Protein AF-A0A4U0XF59-F1 (afdb_monomer_lite)

Radius of gyration: 29.77 Å; chains: 1; bounding box: 74×61×82 Å

Structure (mmCIF, N/CA/C/O backbone):
data_AF-A0A4U0XF59-F1
#
_entry.id   AF-A0A4U0XF59-F1
#
loop_
_atom_site.group_PDB
_atom_site.id
_atom_site.type_symbol
_atom_site.label_atom_id
_atom_site.label_alt_id
_atom_site.label_comp_id
_atom_site.label_asym_id
_atom_site.label_entity_id
_atom_site.label_seq_id
_atom_site.pdbx_PDB_ins_code
_atom_site.Cartn_x
_atom_site.Cartn_y
_atom_site.Cartn_z
_atom_site.occupancy
_atom_site.B_iso_or_equiv
_atom_site.auth_seq_id
_atom_site.auth_comp_id
_atom_site.auth_asym_id
_atom_site.auth_atom_id
_atom_site.pdbx_PDB_model_num
ATOM 1 N N . MET A 1 1 ? -22.117 19.664 4.935 1.00 54.38 1 MET A N 1
ATOM 2 C CA . MET A 1 1 ? -23.039 18.660 5.507 1.00 54.38 1 MET A CA 1
ATOM 3 C C . MET A 1 1 ? -22.426 18.229 6.832 1.00 54.38 1 MET A C 1
ATOM 5 O O . MET A 1 1 ? -21.228 17.988 6.841 1.00 54.38 1 MET A O 1
ATOM 9 N N . GLN A 1 2 ? -23.158 18.265 7.946 1.00 77.62 2 GLN A N 1
ATOM 10 C CA . GLN A 1 2 ? -22.612 17.867 9.251 1.00 77.62 2 GLN A CA 1
ATOM 11 C C . GLN A 1 2 ? -22.686 16.341 9.366 1.00 77.62 2 GLN A C 1
ATOM 13 O O . GLN A 1 2 ? -23.757 15.777 9.136 1.00 77.62 2 GLN A O 1
ATOM 18 N N . ALA A 1 3 ? -21.565 15.683 9.668 1.00 85.00 3 ALA A N 1
ATOM 19 C CA . ALA A 1 3 ? -21.539 14.235 9.854 1.00 85.00 3 ALA A CA 1
ATOM 20 C C . ALA A 1 3 ? -22.386 13.843 11.074 1.00 85.00 3 ALA A C 1
ATOM 22 O O . ALA A 1 3 ? -22.312 14.493 12.120 1.00 85.00 3 ALA A O 1
ATOM 23 N N . LYS A 1 4 ? -23.196 12.792 10.923 1.00 94.25 4 LYS A N 1
ATOM 24 C CA . LYS A 1 4 ? -23.917 12.155 12.027 1.00 94.25 4 LYS A CA 1
ATOM 25 C C . LYS A 1 4 ? -23.092 10.976 12.524 1.00 94.25 4 LYS A C 1
ATOM 27 O O . LYS A 1 4 ? -22.515 10.260 11.710 1.00 94.25 4 LYS A O 1
ATOM 32 N N . VAL A 1 5 ? -23.016 10.794 13.836 1.00 95.69 5 VAL A N 1
ATOM 33 C CA . VAL A 1 5 ? -22.088 9.847 14.464 1.00 95.69 5 VAL A CA 1
ATOM 34 C C . VAL A 1 5 ? -22.852 8.912 15.391 1.00 95.69 5 VAL A C 1
ATOM 36 O O . VAL A 1 5 ? -23.641 9.351 16.222 1.00 95.69 5 VAL A O 1
ATOM 39 N N . PHE A 1 6 ? -22.606 7.612 15.272 1.00 97.31 6 PHE A N 1
ATOM 40 C CA . PHE A 1 6 ? -23.068 6.631 16.246 1.00 97.31 6 PHE A CA 1
ATOM 41 C C . PHE A 1 6 ? -21.862 6.124 17.037 1.00 97.31 6 PHE A C 1
ATOM 43 O O . PHE A 1 6 ? -20.912 5.617 16.446 1.00 97.31 6 PHE A O 1
ATOM 50 N N . ILE A 1 7 ? -21.878 6.292 18.357 1.00 97.12 7 ILE A N 1
ATOM 51 C CA . ILE A 1 7 ? -20.767 5.940 19.243 1.00 97.12 7 ILE A CA 1
ATOM 52 C C . ILE A 1 7 ? -21.098 4.611 19.925 1.00 97.12 7 ILE A C 1
ATOM 54 O O . ILE A 1 7 ? -22.008 4.530 20.749 1.00 97.12 7 ILE A O 1
ATOM 58 N N . ALA A 1 8 ? -20.360 3.566 19.576 1.00 96.56 8 ALA A N 1
ATOM 59 C CA . ALA A 1 8 ? -20.437 2.262 20.220 1.00 96.56 8 ALA A CA 1
ATOM 60 C C . ALA A 1 8 ? -19.245 2.114 21.169 1.00 96.56 8 ALA A C 1
ATOM 62 O O . ALA A 1 8 ? -18.104 2.097 20.713 1.00 96.56 8 ALA A O 1
ATOM 63 N N . ASP A 1 9 ? -19.504 2.034 22.473 1.00 96.00 9 ASP A N 1
ATOM 64 C CA . ASP A 1 9 ? -18.445 1.923 23.480 1.00 96.00 9 ASP A CA 1
ATOM 65 C C . ASP A 1 9 ? -18.892 1.033 24.639 1.00 96.00 9 ASP A C 1
ATOM 67 O O . ASP A 1 9 ? -20.073 0.978 24.985 1.00 96.00 9 ASP A O 1
ATOM 71 N N . ARG A 1 10 ? -17.953 0.348 25.287 1.00 95.00 10 ARG A N 1
ATOM 72 C CA . ARG A 1 10 ? -18.243 -0.426 26.495 1.00 95.00 10 ARG A CA 1
ATOM 73 C C . ARG A 1 10 ? -18.568 0.492 27.680 1.00 95.00 10 ARG A C 1
ATOM 75 O O . ARG A 1 10 ? -19.365 0.105 28.543 1.00 95.00 10 ARG A O 1
ATOM 82 N N . ASP A 1 11 ? -17.977 1.688 27.721 1.00 94.75 11 ASP A N 1
ATOM 83 C CA . ASP A 1 11 ? -18.323 2.765 28.649 1.00 94.75 11 ASP A CA 1
ATOM 84 C C . ASP A 1 11 ? -19.456 3.633 28.085 1.00 94.75 11 ASP A C 1
ATOM 86 O O . ASP A 1 11 ? -19.248 4.703 27.506 1.00 94.75 11 ASP A O 1
ATOM 90 N N . LEU A 1 12 ? -20.691 3.185 28.320 1.00 95.81 12 LEU A N 1
ATOM 91 C CA . LEU A 1 12 ? -21.885 3.918 27.901 1.00 95.81 12 LEU A CA 1
ATOM 92 C C . LEU A 1 12 ? -21.911 5.356 28.434 1.00 95.81 12 LEU A C 1
ATOM 94 O O . LEU A 1 12 ? -22.309 6.265 27.713 1.00 95.81 12 LEU A O 1
ATOM 98 N N . LYS A 1 13 ? -21.474 5.583 29.678 1.00 96.50 13 LYS A N 1
ATOM 99 C CA . LYS A 1 13 ? -21.539 6.918 30.290 1.00 96.50 13 LYS A CA 1
ATOM 100 C C . LYS A 1 13 ? -20.585 7.883 29.595 1.00 96.50 13 LYS A C 1
ATOM 102 O O . LYS A 1 13 ? -20.963 9.025 29.339 1.00 96.50 13 LYS A O 1
ATOM 107 N N . GLY A 1 14 ? -19.369 7.427 29.292 1.00 94.81 14 GLY A N 1
ATOM 108 C CA . GLY A 1 14 ? -18.399 8.190 28.512 1.00 94.81 14 GLY A CA 1
ATOM 109 C C . GLY A 1 14 ? -18.923 8.517 27.112 1.00 94.81 14 GLY A C 1
ATOM 110 O O . GLY A 1 14 ? -18.896 9.679 26.698 1.00 94.81 14 GLY A O 1
ATOM 111 N N . ALA A 1 15 ? -19.482 7.521 26.420 1.00 95.25 15 ALA A N 1
ATOM 112 C CA . ALA A 1 15 ? -20.050 7.693 25.084 1.00 95.25 15 ALA A CA 1
ATOM 113 C C . ALA A 1 15 ? -21.243 8.664 25.059 1.00 95.25 15 ALA A C 1
ATOM 115 O O . ALA A 1 15 ? -21.307 9.546 24.202 1.00 95.25 15 ALA A O 1
ATOM 116 N N . GLU A 1 16 ? -22.167 8.558 26.017 1.00 96.44 16 GLU A N 1
ATOM 117 C CA . GLU A 1 16 ? -23.305 9.474 26.150 1.00 96.44 16 GLU A CA 1
ATOM 118 C C . GLU A 1 16 ? -22.855 10.902 26.471 1.00 96.44 16 GLU A C 1
ATOM 120 O O . GLU A 1 16 ? -23.374 11.855 25.887 1.00 96.44 16 GLU A O 1
ATOM 125 N N . ALA A 1 17 ? -21.868 11.071 27.356 1.00 96.12 17 ALA A N 1
ATOM 126 C CA . ALA A 1 17 ? -21.316 12.386 27.671 1.00 96.12 17 ALA A CA 1
ATOM 127 C C . ALA A 1 17 ? -20.707 13.056 26.428 1.00 96.12 17 ALA A C 1
ATOM 129 O O . ALA A 1 17 ? -20.951 14.241 26.181 1.00 96.12 17 ALA A O 1
ATOM 130 N N . PHE A 1 18 ? -19.979 12.295 25.605 1.00 94.69 18 PHE A N 1
ATOM 131 C CA . PHE A 1 18 ? -19.428 12.800 24.349 1.00 94.69 18 PHE A CA 1
ATOM 132 C C . PHE A 1 18 ? -20.521 13.085 23.305 1.00 94.69 18 PHE A C 1
ATOM 134 O O . PHE A 1 18 ? -20.491 14.120 22.638 1.00 94.69 18 PHE A O 1
ATOM 141 N N . ALA A 1 19 ? -21.553 12.239 23.215 1.00 95.69 19 ALA A N 1
ATOM 142 C CA . ALA A 1 19 ? -22.708 12.492 22.355 1.00 95.69 19 ALA A CA 1
ATOM 143 C C . ALA A 1 19 ? -23.438 13.792 22.741 1.00 95.69 19 ALA A C 1
ATOM 145 O O . ALA A 1 19 ? -23.811 14.573 21.865 1.00 95.69 19 ALA A O 1
ATOM 146 N N . VAL A 1 20 ? -23.614 14.066 24.040 1.00 96.31 20 VAL A N 1
ATOM 147 C CA . VAL A 1 20 ? -24.186 15.332 24.536 1.00 96.31 20 VAL A CA 1
ATOM 148 C C . VAL A 1 20 ? -23.350 16.527 24.084 1.00 96.31 20 VAL A C 1
ATOM 150 O O . VAL A 1 20 ? -23.909 17.543 23.669 1.00 96.31 20 VAL A O 1
ATOM 153 N N . GLU A 1 21 ? -22.023 16.410 24.119 1.00 94.94 21 GLU A N 1
ATOM 154 C CA . GLU A 1 21 ? -21.137 17.460 23.630 1.00 94.94 21 GLU A CA 1
ATOM 155 C C . GLU A 1 21 ? -21.306 17.722 22.127 1.00 94.94 21 GLU A C 1
ATOM 157 O O . GLU A 1 21 ? -21.458 18.881 21.728 1.00 94.94 21 GLU A O 1
ATOM 162 N N . LEU A 1 22 ? -21.346 16.673 21.305 1.00 94.12 22 LEU A N 1
ATOM 163 C CA . LEU A 1 22 ? -21.567 16.799 19.861 1.00 94.12 22 LEU A CA 1
ATOM 164 C C . LEU A 1 22 ? -22.955 17.374 19.534 1.00 94.12 22 LEU A C 1
ATOM 166 O O . LEU A 1 22 ? -23.117 18.103 18.555 1.00 94.12 22 LEU A O 1
ATOM 170 N N . ASN A 1 23 ? -23.944 17.105 20.389 1.00 95.75 23 ASN A N 1
ATOM 171 C CA . ASN A 1 23 ? -25.332 17.511 20.195 1.00 95.75 23 ASN A CA 1
ATOM 172 C C . ASN A 1 23 ? -25.648 18.966 20.585 1.00 95.75 23 ASN A C 1
ATOM 174 O O . ASN A 1 23 ? -26.794 19.398 20.428 1.00 95.75 23 ASN A O 1
ATOM 178 N N . LYS A 1 24 ? -24.664 19.752 21.054 1.00 93.81 24 LYS A N 1
ATOM 179 C CA . LYS A 1 24 ? -24.859 21.154 21.492 1.00 93.81 24 LYS A CA 1
ATOM 180 C C . LYS A 1 24 ? -25.567 22.035 20.452 1.00 93.81 24 LYS A C 1
ATOM 182 O O . LYS A 1 24 ? -26.327 22.919 20.831 1.00 93.81 24 LYS A O 1
ATOM 187 N N . ASN A 1 25 ? -25.336 21.784 19.161 1.00 90.38 25 ASN A N 1
ATOM 188 C CA . ASN A 1 25 ? -25.871 22.584 18.050 1.00 90.38 25 ASN A CA 1
ATOM 189 C C . ASN A 1 25 ? -26.864 21.812 17.161 1.00 90.38 25 ASN A C 1
ATOM 191 O O . ASN A 1 25 ? -27.086 22.187 16.012 1.00 90.38 25 ASN A O 1
ATOM 195 N N . GLY A 1 26 ? -27.455 20.735 17.680 1.00 89.56 26 GLY A N 1
ATOM 196 C CA . GLY A 1 26 ? -28.385 19.877 16.947 1.00 89.56 26 GLY A CA 1
ATOM 197 C C . GLY A 1 26 ? -28.082 18.402 17.176 1.00 89.56 26 GLY A C 1
ATOM 198 O O . GLY A 1 26 ? -26.935 18.026 17.388 1.00 89.56 26 GLY A O 1
ATOM 199 N N . ARG A 1 27 ? -29.116 17.556 17.141 1.00 90.00 27 ARG A N 1
ATOM 200 C CA . ARG A 1 27 ? -28.968 16.123 17.411 1.00 90.00 27 ARG A CA 1
ATOM 201 C C . ARG A 1 27 ? -28.302 15.417 16.226 1.00 90.00 27 ARG A C 1
ATOM 203 O O . ARG A 1 27 ? -28.954 15.134 15.223 1.00 90.00 27 ARG A O 1
ATOM 210 N N . VAL A 1 28 ? -27.006 15.156 16.354 1.00 94.56 28 VAL A N 1
ATOM 211 C CA . VAL A 1 28 ? -26.151 14.503 15.353 1.00 94.56 28 VAL A CA 1
ATOM 212 C C . VAL A 1 28 ? -25.465 13.243 15.873 1.00 94.56 28 VAL A C 1
ATOM 214 O O . VAL A 1 28 ? -24.950 12.480 15.064 1.00 94.56 28 VAL A O 1
ATOM 217 N N . ALA A 1 29 ? -25.467 13.010 17.186 1.00 96.81 29 ALA A N 1
ATOM 218 C CA . ALA A 1 29 ? -24.794 11.888 17.817 1.00 96.81 29 ALA A CA 1
ATOM 219 C C . ALA A 1 29 ? -25.727 11.048 18.697 1.00 96.81 29 ALA A C 1
ATOM 221 O O . ALA A 1 29 ? -26.542 11.589 19.451 1.00 96.81 29 ALA A O 1
ATOM 222 N N . PHE A 1 30 ? -25.563 9.730 18.622 1.00 97.19 30 PHE A N 1
ATOM 223 C CA . PHE A 1 30 ? -26.199 8.737 19.490 1.00 97.19 30 PHE A CA 1
ATOM 224 C C . PHE A 1 30 ? -25.131 7.802 20.049 1.00 97.19 30 PHE A C 1
ATOM 226 O O . PHE A 1 30 ? -24.049 7.692 19.474 1.00 97.19 30 PHE A O 1
ATOM 233 N N . ALA A 1 31 ? -25.431 7.147 21.166 1.00 97.38 31 ALA A N 1
ATOM 234 C CA . ALA A 1 31 ? -24.517 6.221 21.813 1.00 97.38 31 ALA A CA 1
ATOM 235 C C . ALA A 1 31 ? -25.220 4.909 22.170 1.00 97.38 31 ALA A C 1
ATOM 237 O O . ALA A 1 31 ? -26.432 4.877 22.397 1.00 97.38 31 ALA A O 1
ATOM 238 N N . SER A 1 32 ? -24.470 3.814 22.220 1.00 97.44 32 SER A N 1
ATOM 239 C CA . SER A 1 32 ? -24.934 2.538 22.766 1.00 97.44 32 SER A CA 1
ATOM 240 C C . SER A 1 32 ? -23.795 1.790 23.432 1.00 97.44 32 SER A C 1
ATOM 242 O O . SER A 1 32 ? -22.637 1.913 23.031 1.00 97.44 32 SER A O 1
ATOM 244 N N . GLN A 1 33 ? -24.147 1.005 24.451 1.00 97.62 33 GLN A N 1
ATOM 245 C CA . GLN A 1 33 ? -23.186 0.142 25.111 1.00 97.62 33 GLN A CA 1
ATOM 246 C C . GLN A 1 33 ? -22.869 -1.037 24.199 1.00 97.62 33 GLN A C 1
ATOM 248 O O . GLN A 1 33 ? -23.789 -1.758 23.812 1.00 97.62 33 GLN A O 1
ATOM 253 N N . VAL A 1 34 ? -21.596 -1.232 23.869 1.00 97.44 34 VAL A N 1
ATOM 254 C CA . VAL A 1 34 ? -21.155 -2.344 23.023 1.00 97.44 34 VAL A CA 1
ATOM 255 C C . VAL A 1 34 ? -19.853 -2.925 23.549 1.00 97.44 34 VAL A C 1
ATOM 257 O O . VAL A 1 34 ? -18.839 -2.235 23.636 1.00 97.44 34 VAL A O 1
ATOM 260 N N . ASP A 1 35 ? -19.871 -4.218 23.861 1.00 95.94 35 ASP A N 1
ATOM 261 C CA . ASP A 1 35 ? -18.668 -5.046 23.871 1.00 95.94 35 ASP A CA 1
ATOM 262 C C . ASP A 1 35 ? -18.448 -5.617 22.461 1.00 95.94 35 ASP A C 1
ATOM 264 O O . ASP A 1 35 ? -19.286 -6.359 21.951 1.00 95.94 35 ASP A O 1
ATOM 268 N N . VAL A 1 36 ? -17.329 -5.278 21.815 1.00 93.75 36 VAL A N 1
ATOM 269 C CA . VAL A 1 36 ? -17.005 -5.761 20.458 1.00 93.75 36 VAL A CA 1
ATOM 270 C C . VAL A 1 36 ? -16.729 -7.265 20.398 1.00 93.75 36 VAL A C 1
ATOM 272 O O . VAL A 1 36 ? -16.647 -7.831 19.315 1.00 93.75 36 VAL A O 1
ATOM 275 N N . MET A 1 37 ? -16.627 -7.942 21.543 1.00 93.62 37 MET A N 1
ATOM 276 C CA . MET A 1 37 ? -16.575 -9.405 21.605 1.00 93.62 37 MET A CA 1
ATOM 277 C C . MET A 1 37 ? -17.976 -10.047 21.616 1.00 93.62 37 MET A C 1
ATOM 279 O O . MET A 1 37 ? -18.092 -11.266 21.499 1.00 93.62 37 MET A O 1
ATOM 283 N N . ASP A 1 38 ? -19.048 -9.259 21.756 1.00 95.31 38 ASP A N 1
ATOM 284 C CA . ASP A 1 38 ? -20.432 -9.734 21.819 1.00 95.31 38 ASP A CA 1
ATOM 285 C C . ASP A 1 38 ? -21.182 -9.411 20.517 1.00 95.31 38 ASP A C 1
ATOM 287 O O . ASP A 1 38 ? -21.432 -8.254 20.171 1.00 95.31 38 ASP A O 1
ATOM 291 N N . TRP A 1 39 ? -21.546 -10.460 19.780 1.00 93.00 39 TRP A N 1
ATOM 292 C CA . TRP A 1 39 ? -22.241 -10.347 18.499 1.00 93.00 39 TRP A CA 1
ATOM 293 C C . TRP A 1 39 ? -23.620 -9.685 18.612 1.00 93.00 39 TRP A C 1
ATOM 295 O O . TRP A 1 39 ? -23.988 -8.868 17.767 1.00 93.00 39 TRP A O 1
ATOM 305 N N . GLU A 1 40 ? -24.393 -10.018 19.645 1.00 97.12 40 GLU A N 1
ATOM 306 C CA . GLU A 1 40 ? -25.755 -9.500 19.792 1.00 97.12 40 GLU A CA 1
ATOM 307 C C . GLU A 1 40 ? -25.731 -8.011 20.142 1.00 97.12 40 GLU A C 1
ATOM 309 O O . GLU A 1 40 ? -26.548 -7.239 19.633 1.00 97.12 40 GLU A O 1
ATOM 314 N N . GLN A 1 41 ? -24.750 -7.580 20.941 1.00 97.00 41 GLN A N 1
ATOM 315 C CA . GLN A 1 41 ? -24.535 -6.161 21.225 1.00 97.00 41 GLN A CA 1
ATOM 316 C C . GLN A 1 41 ? -24.119 -5.384 19.970 1.00 97.00 41 GLN A C 1
ATOM 318 O O . GLN A 1 41 ? -24.687 -4.323 19.700 1.00 97.00 41 GLN A O 1
ATOM 323 N N . GLN A 1 42 ? -23.199 -5.922 19.161 1.00 95.38 42 GLN A N 1
ATOM 324 C CA . GLN A 1 42 ? -22.825 -5.316 17.878 1.00 95.38 42 GLN A CA 1
ATOM 325 C C . GLN A 1 42 ? -24.031 -5.195 16.942 1.00 95.38 42 GLN A C 1
ATOM 327 O O . GLN A 1 42 ? -24.332 -4.107 16.450 1.00 95.38 42 GLN A O 1
ATOM 332 N N . LEU A 1 43 ? -24.767 -6.290 16.736 1.00 96.25 43 LEU A N 1
ATOM 333 C CA . LEU A 1 43 ? -25.950 -6.315 15.880 1.00 96.25 43 LEU A CA 1
ATOM 334 C C . LEU A 1 43 ? -27.008 -5.311 16.349 1.00 96.25 43 LEU A C 1
ATOM 336 O O . LEU A 1 43 ? -27.595 -4.602 15.528 1.00 96.25 43 LEU A O 1
ATOM 340 N N . SER A 1 44 ? -27.254 -5.238 17.659 1.00 97.44 44 SER A N 1
ATOM 341 C CA . SER A 1 44 ? -28.192 -4.278 18.238 1.00 97.44 44 SER A CA 1
ATOM 342 C C . SER A 1 44 ? -27.757 -2.835 17.985 1.00 97.44 44 SER A C 1
ATOM 344 O O . SER A 1 44 ? -28.597 -2.001 17.653 1.00 97.44 44 SER A O 1
ATOM 346 N N . ALA A 1 45 ? -26.463 -2.529 18.102 1.00 97.00 45 ALA A N 1
ATOM 347 C CA . ALA A 1 45 ? -25.937 -1.194 17.840 1.00 97.00 45 ALA A CA 1
ATOM 348 C C . ALA A 1 45 ? -26.033 -0.808 16.358 1.00 97.00 45 ALA A C 1
ATOM 350 O O . ALA A 1 45 ? -26.486 0.292 16.049 1.00 97.00 45 ALA A O 1
ATOM 351 N N . PHE A 1 46 ? -25.697 -1.719 15.438 1.00 97.50 46 PHE A N 1
ATOM 352 C CA . PHE A 1 46 ? -25.871 -1.491 14.000 1.00 97.50 46 PHE A CA 1
ATOM 353 C C . PHE A 1 46 ? -27.339 -1.246 13.634 1.00 97.50 46 PHE A C 1
ATOM 355 O O . PHE A 1 46 ? -27.635 -0.311 12.892 1.00 97.50 46 PHE A O 1
ATOM 362 N N . LYS A 1 47 ? -28.270 -2.035 14.188 1.00 97.81 47 LYS A N 1
ATOM 363 C CA . LYS A 1 47 ? -29.715 -1.820 13.998 1.00 97.81 47 LYS A CA 1
ATOM 364 C C . LYS A 1 47 ? -30.153 -0.458 14.520 1.00 97.81 47 LYS A C 1
ATOM 366 O O . LYS A 1 47 ? -30.788 0.283 13.785 1.00 97.81 47 LYS A O 1
ATOM 371 N N . HIS A 1 48 ? -29.745 -0.098 15.734 1.00 97.00 48 HIS A N 1
ATOM 372 C CA . HIS A 1 48 ? -30.075 1.195 16.326 1.00 97.00 48 HIS A CA 1
ATOM 373 C C . HIS A 1 48 ? -29.524 2.367 15.493 1.00 97.00 48 HIS A C 1
ATOM 375 O O . HIS A 1 48 ? -30.239 3.332 15.240 1.00 97.00 48 HIS A O 1
ATOM 381 N N . ALA A 1 49 ? -28.290 2.271 14.991 1.00 97.06 49 ALA A N 1
ATOM 382 C CA . ALA A 1 49 ? -27.716 3.283 14.108 1.00 97.06 49 ALA A CA 1
ATOM 383 C C . ALA A 1 49 ? -28.514 3.438 12.801 1.00 97.06 49 ALA A C 1
ATOM 385 O O . ALA A 1 49 ? -28.760 4.560 12.356 1.00 97.06 49 ALA A O 1
ATOM 386 N N . VAL A 1 50 ? -28.951 2.327 12.200 1.00 97.44 50 VAL A N 1
ATOM 387 C CA . VAL A 1 50 ? -29.806 2.341 11.004 1.00 97.44 50 VAL A CA 1
ATOM 388 C C . VAL A 1 50 ? -31.203 2.881 11.317 1.00 97.44 50 VAL A C 1
ATOM 390 O O . VAL A 1 50 ? -31.730 3.644 10.515 1.00 97.44 50 VAL A O 1
ATOM 393 N N . ASP A 1 51 ? -31.787 2.561 12.469 1.00 97.19 51 ASP A N 1
ATOM 394 C CA . ASP A 1 51 ? -33.101 3.077 12.867 1.00 97.19 51 ASP A CA 1
ATOM 395 C C . ASP A 1 51 ? -33.076 4.607 13.053 1.00 97.19 51 ASP A C 1
ATOM 397 O O . ASP A 1 51 ? -34.007 5.300 12.642 1.00 97.19 51 ASP A O 1
ATOM 401 N N . GLU A 1 52 ? -31.989 5.153 13.607 1.00 95.31 52 GLU A N 1
ATOM 402 C CA . GLU A 1 52 ? -31.837 6.597 13.840 1.00 95.31 52 GLU A CA 1
ATOM 403 C C . GLU A 1 52 ? -31.419 7.378 12.582 1.00 95.31 52 GLU A C 1
ATOM 405 O O . GLU A 1 52 ? -31.829 8.527 12.378 1.00 95.31 52 GLU A O 1
ATOM 410 N N . PHE A 1 53 ? -30.582 6.788 11.720 1.00 95.19 53 PHE A N 1
ATOM 411 C CA . PHE A 1 53 ? -29.965 7.502 10.594 1.00 95.19 53 PHE A CA 1
ATOM 412 C C . PHE A 1 53 ? -30.396 7.025 9.203 1.00 95.19 53 PHE A C 1
ATOM 414 O O . PHE A 1 53 ? -30.147 7.725 8.219 1.00 95.19 53 PHE A O 1
ATOM 421 N N . GLY A 1 54 ? -31.057 5.875 9.100 1.00 95.94 54 GLY A N 1
ATOM 422 C CA . GLY A 1 54 ? -31.544 5.252 7.865 1.00 95.94 54 GLY A CA 1
ATOM 423 C C . GLY A 1 54 ? -30.488 4.480 7.068 1.00 95.94 54 GLY A C 1
ATOM 424 O O . GLY A 1 54 ? -30.839 3.600 6.285 1.00 95.94 54 GLY A O 1
ATOM 425 N N . ARG A 1 55 ? -29.201 4.796 7.242 1.00 94.88 55 ARG A N 1
ATOM 426 C CA . ARG A 1 55 ? -28.061 4.120 6.603 1.00 94.88 55 ARG A CA 1
ATOM 427 C C . ARG A 1 55 ? -26.777 4.362 7.390 1.00 94.88 55 ARG A C 1
ATOM 429 O O . ARG A 1 55 ? -26.720 5.262 8.225 1.00 94.88 55 ARG A O 1
ATOM 436 N N . ILE A 1 56 ? -25.746 3.591 7.066 1.00 95.94 56 ILE A N 1
ATOM 437 C CA . ILE A 1 56 ? -24.388 3.764 7.580 1.00 95.94 56 ILE A CA 1
ATOM 438 C C . ILE A 1 56 ? -23.464 3.927 6.377 1.00 95.94 56 ILE A C 1
ATOM 440 O O . ILE A 1 56 ? -23.463 3.081 5.488 1.00 95.94 56 ILE A O 1
ATOM 444 N N . ASP A 1 57 ? -22.717 5.029 6.348 1.00 94.25 57 ASP A N 1
ATOM 445 C CA . ASP A 1 57 ? -21.781 5.346 5.262 1.00 94.25 57 ASP A CA 1
ATOM 446 C C . ASP A 1 57 ? -20.338 4.966 5.604 1.00 94.25 57 ASP A C 1
ATOM 448 O O . ASP A 1 57 ? -19.576 4.581 4.724 1.00 94.25 57 ASP A O 1
ATOM 452 N N . TYR A 1 58 ? -19.972 5.052 6.885 1.00 94.25 58 TYR A N 1
ATOM 453 C CA . TYR A 1 58 ? -18.624 4.775 7.371 1.00 94.25 58 TYR A CA 1
ATOM 454 C C . TYR A 1 58 ? -18.693 3.960 8.657 1.00 94.25 58 TYR A C 1
ATOM 456 O O . TYR A 1 58 ? -19.506 4.247 9.539 1.00 94.25 58 TYR A O 1
ATOM 464 N N . VAL A 1 59 ? -17.806 2.975 8.776 1.00 93.81 59 VAL A N 1
ATOM 465 C CA . VAL A 1 59 ? -17.599 2.191 9.995 1.00 93.81 59 VAL A CA 1
ATOM 466 C C . VAL A 1 59 ? -16.139 2.337 10.398 1.00 93.81 59 VAL A C 1
ATOM 468 O O . VAL A 1 59 ? -15.246 2.069 9.600 1.00 93.81 59 VAL A O 1
ATOM 471 N N . TYR A 1 60 ? -15.905 2.754 11.641 1.00 92.44 60 TYR A N 1
ATOM 472 C CA . TYR A 1 60 ? -14.567 2.886 12.213 1.00 92.44 60 TYR A CA 1
ATOM 473 C C . TYR A 1 60 ? -14.415 1.905 13.378 1.00 92.44 60 TYR A C 1
ATOM 475 O O . TYR A 1 60 ? -14.741 2.253 14.516 1.00 92.44 60 TYR A O 1
ATOM 483 N N . PRO A 1 61 ? -13.956 0.670 13.120 1.00 90.62 61 PRO A N 1
ATOM 484 C CA . PRO A 1 61 ? -13.794 -0.337 14.158 1.00 90.62 61 PRO A CA 1
ATOM 485 C C . PRO A 1 61 ? -12.499 -0.057 14.946 1.00 90.62 61 PRO A C 1
ATOM 487 O O . PRO A 1 61 ? -11.449 -0.630 14.686 1.00 90.62 61 PRO A O 1
ATOM 490 N N . ILE A 1 62 ? -12.569 0.914 15.864 1.00 88.94 62 ILE A N 1
ATOM 491 C CA . ILE A 1 62 ? -11.408 1.471 16.592 1.00 88.94 62 ILE A CA 1
ATOM 492 C C . ILE A 1 62 ? -11.146 0.751 17.923 1.00 88.94 62 ILE A C 1
ATOM 494 O O . ILE A 1 62 ? -10.047 0.847 18.467 1.00 88.94 62 ILE A O 1
ATOM 498 N N . ALA A 1 63 ? -12.156 0.081 18.483 1.00 89.38 63 ALA A N 1
ATOM 499 C CA . ALA A 1 63 ? -12.060 -0.525 19.806 1.00 89.38 63 ALA A CA 1
ATOM 500 C C . ALA A 1 63 ? -10.885 -1.510 19.893 1.00 89.38 63 ALA A C 1
ATOM 502 O O . ALA A 1 63 ? -10.655 -2.302 18.985 1.00 89.38 63 ALA A O 1
ATOM 503 N N . GLY A 1 64 ? -10.172 -1.473 21.014 1.00 87.44 64 GLY A N 1
ATOM 504 C CA . GLY A 1 64 ? -9.097 -2.411 21.291 1.00 87.44 64 GLY A CA 1
ATOM 505 C C . GLY A 1 64 ? -8.608 -2.312 22.730 1.00 87.44 64 GLY A C 1
ATOM 506 O O . GLY A 1 64 ? -8.929 -1.357 23.448 1.00 87.44 64 GLY A O 1
ATOM 507 N N . ILE A 1 65 ? -7.850 -3.311 23.170 1.00 86.44 65 ILE A N 1
ATOM 508 C CA . ILE A 1 65 ? -7.294 -3.391 24.520 1.00 86.44 65 ILE A CA 1
ATOM 509 C C . ILE A 1 65 ? -5.784 -3.635 24.490 1.00 86.44 65 ILE A C 1
ATOM 511 O O . ILE A 1 65 ? -5.244 -4.290 23.612 1.00 86.44 65 ILE A O 1
ATOM 515 N N . GLY A 1 66 ? -5.076 -3.116 25.493 1.00 82.69 66 GLY A N 1
ATOM 516 C CA . GLY A 1 66 ? -3.632 -3.323 25.604 1.00 82.69 66 GLY A CA 1
ATOM 517 C C . GLY A 1 66 ? -3.241 -4.786 25.842 1.00 82.69 66 GLY A C 1
ATOM 518 O O . GLY A 1 66 ? -4.038 -5.589 26.336 1.00 82.69 66 GLY A O 1
ATOM 519 N N . GLU A 1 67 ? -1.977 -5.096 25.546 1.00 81.12 67 GLU A N 1
ATOM 520 C CA . GLU A 1 67 ? -1.406 -6.436 25.687 1.00 81.12 67 GLU A CA 1
ATOM 521 C C . GLU A 1 67 ? -1.626 -7.024 27.092 1.00 81.12 67 GLU A C 1
ATOM 523 O O . GLU A 1 67 ? -1.447 -6.369 28.125 1.00 81.12 67 GLU A O 1
ATOM 528 N N . ARG A 1 68 ? -1.995 -8.307 27.119 1.00 83.19 68 ARG A N 1
ATOM 529 C CA . ARG A 1 68 ? -2.148 -9.125 28.324 1.00 83.19 68 ARG A CA 1
ATOM 530 C C . ARG A 1 68 ? -1.324 -10.393 28.181 1.00 83.19 68 ARG A C 1
ATOM 532 O O . ARG A 1 68 ? -1.117 -10.891 27.078 1.00 83.19 68 ARG A O 1
ATOM 539 N N . ALA A 1 69 ? -0.879 -10.946 29.307 1.00 82.12 69 ALA A N 1
ATOM 540 C CA . ALA A 1 69 ? -0.170 -12.218 29.316 1.00 82.12 69 ALA A CA 1
ATOM 541 C C . ALA A 1 69 ? -1.103 -13.353 28.851 1.00 82.12 69 ALA A C 1
ATOM 543 O O . ALA A 1 69 ? -1.889 -13.879 29.635 1.00 82.12 69 ALA A O 1
ATOM 544 N N . TRP A 1 70 ? -1.000 -13.729 27.575 1.00 83.88 70 TRP A N 1
ATOM 545 C CA . TRP A 1 70 ? -1.881 -14.721 26.949 1.00 83.88 70 TRP A CA 1
ATOM 546 C C . TRP A 1 70 ? -1.598 -16.167 27.391 1.00 83.88 70 TRP A C 1
ATOM 548 O O . TRP A 1 70 ? -2.515 -16.981 27.493 1.00 83.88 70 TRP A O 1
ATOM 558 N N . LEU A 1 71 ? -0.335 -16.487 27.700 1.00 82.62 71 LEU A N 1
ATOM 559 C CA . LEU A 1 71 ? 0.114 -17.794 28.179 1.00 82.62 71 LEU A CA 1
ATOM 560 C C . LEU A 1 71 ? 0.633 -17.677 29.618 1.00 82.62 71 LEU A C 1
ATOM 562 O O . LEU A 1 71 ? 1.647 -17.011 29.853 1.00 82.62 71 LEU A O 1
ATOM 566 N N . PRO A 1 72 ? -0.008 -18.345 30.592 1.00 76.50 72 PRO A N 1
ATOM 567 C CA . PRO A 1 72 ? 0.486 -18.386 31.961 1.00 76.50 72 PRO A CA 1
ATOM 568 C C . PRO A 1 72 ? 1.860 -19.066 32.030 1.00 76.50 72 PRO A C 1
ATOM 570 O O . PRO A 1 72 ? 1.983 -20.270 31.808 1.00 76.50 72 PRO A O 1
ATOM 573 N N . ASN A 1 73 ? 2.904 -18.316 32.384 1.00 78.75 73 ASN A N 1
ATOM 574 C CA . ASN A 1 73 ? 4.246 -18.869 32.573 1.00 78.75 73 ASN A CA 1
ATOM 575 C C . ASN A 1 73 ? 4.424 -19.383 34.012 1.00 78.75 73 ASN A C 1
ATOM 577 O O . ASN A 1 73 ? 5.049 -18.733 34.852 1.00 78.75 73 ASN A O 1
ATOM 581 N N . ASN A 1 74 ? 3.826 -20.539 34.312 1.00 82.94 74 ASN A N 1
ATOM 582 C CA . ASN A 1 74 ? 3.972 -21.203 35.606 1.00 82.94 74 ASN A CA 1
ATOM 583 C C . ASN A 1 74 ? 4.617 -22.592 35.444 1.00 82.94 74 ASN A C 1
ATOM 585 O O . ASN A 1 74 ? 3.903 -23.573 35.235 1.00 82.94 74 ASN A O 1
ATOM 589 N N . PRO A 1 75 ? 5.945 -22.724 35.626 1.00 81.12 75 PRO A N 1
ATOM 590 C CA . PRO A 1 75 ? 6.645 -24.004 35.483 1.00 81.12 75 PRO A CA 1
ATOM 591 C C . PRO A 1 75 ? 6.280 -25.036 36.565 1.00 81.12 75 PRO A C 1
ATOM 593 O O . PRO A 1 75 ? 6.688 -26.189 36.479 1.00 81.12 75 PRO A O 1
ATOM 596 N N . LYS A 1 76 ? 5.525 -24.639 37.601 1.00 88.00 76 LYS A N 1
ATOM 597 C CA . LYS A 1 76 ? 4.996 -25.532 38.644 1.00 88.00 76 LYS A CA 1
ATOM 598 C C . LYS A 1 76 ? 3.536 -25.923 38.404 1.00 88.00 76 LYS A C 1
ATOM 600 O O . LYS A 1 76 ? 2.951 -26.595 39.258 1.00 88.00 76 LYS A O 1
ATOM 605 N N . ALA A 1 77 ? 2.926 -25.468 37.306 1.00 84.88 77 ALA A N 1
ATOM 606 C CA . ALA A 1 77 ? 1.564 -25.841 36.961 1.00 84.88 77 ALA A CA 1
ATOM 607 C C . ALA A 1 77 ? 1.476 -27.363 36.804 1.00 84.88 77 ALA A C 1
ATOM 609 O O . ALA A 1 77 ? 2.294 -27.983 36.129 1.00 84.88 77 ALA A O 1
ATOM 610 N N . LYS A 1 78 ? 0.491 -27.965 37.470 1.00 89.00 78 LYS A N 1
ATOM 611 C CA . LYS A 1 78 ? 0.238 -29.410 37.398 1.00 89.00 78 LYS A CA 1
ATOM 612 C C . LYS A 1 78 ? -0.771 -29.777 36.306 1.00 89.00 78 LYS A C 1
ATOM 614 O O . LYS A 1 78 ? -0.972 -30.957 36.053 1.00 89.00 78 LYS A O 1
ATOM 619 N N . GLU A 1 79 ? -1.390 -28.775 35.682 1.00 88.56 79 GLU A N 1
ATOM 620 C CA . GLU A 1 79 ? -2.445 -28.912 34.677 1.00 88.56 79 GLU A CA 1
ATOM 621 C C . GLU A 1 79 ? -2.290 -27.849 33.583 1.00 88.56 79 GLU A C 1
ATOM 623 O O . GLU A 1 79 ? -1.639 -26.819 33.789 1.00 88.56 79 GLU A O 1
ATOM 628 N N . PHE A 1 80 ? -2.909 -28.094 32.426 1.00 85.31 80 PHE A N 1
ATOM 629 C CA . PHE A 1 80 ? -2.994 -27.114 31.348 1.00 85.31 80 PHE A CA 1
ATOM 630 C C . PHE A 1 80 ? -3.974 -25.999 31.713 1.00 85.31 80 PHE A C 1
ATOM 632 O O . PHE A 1 80 ? -5.091 -26.257 32.156 1.00 85.31 80 PHE A O 1
ATOM 639 N N . VAL A 1 81 ? -3.564 -24.755 31.478 1.00 84.62 81 VAL A N 1
ATOM 640 C CA . VAL A 1 81 ? -4.407 -23.576 31.687 1.00 84.62 81 VAL A CA 1
ATOM 641 C C . VAL A 1 81 ? -4.835 -23.040 30.327 1.00 84.62 81 VAL A C 1
ATOM 643 O O . VAL A 1 81 ? -4.011 -22.924 29.418 1.00 84.62 81 VAL A O 1
ATOM 646 N N . LYS A 1 82 ? -6.126 -22.724 30.181 1.00 85.50 82 LYS A N 1
ATOM 647 C CA . LYS A 1 82 ? -6.648 -22.078 28.972 1.00 85.50 82 LYS A CA 1
ATOM 648 C C . LYS A 1 82 ? -5.931 -20.730 28.770 1.00 85.50 82 LYS A C 1
ATOM 650 O O . LYS A 1 82 ? -5.827 -19.980 29.743 1.00 85.50 82 LYS A O 1
ATOM 655 N N . PRO A 1 83 ? -5.457 -20.410 27.554 1.00 87.44 83 PRO A N 1
ATOM 656 C CA . PRO A 1 83 ? -4.863 -19.109 27.279 1.00 87.44 83 PRO A CA 1
ATOM 657 C C . PRO A 1 83 ? -5.890 -17.980 27.430 1.00 87.44 83 PRO A C 1
ATOM 659 O O . PRO A 1 83 ? -7.084 -18.173 27.176 1.00 87.44 83 PRO A O 1
ATOM 662 N N . ASP A 1 84 ? -5.412 -16.801 27.818 1.00 89.94 84 ASP A N 1
ATOM 663 C CA . ASP A 1 84 ? -6.195 -15.568 27.760 1.00 89.94 84 ASP A CA 1
ATOM 664 C C . ASP A 1 84 ? -6.164 -15.039 26.321 1.00 89.94 84 ASP A C 1
ATOM 666 O O . ASP A 1 84 ? -5.158 -14.496 25.865 1.00 89.94 84 ASP A O 1
ATOM 670 N N . LEU A 1 85 ? -7.266 -15.241 25.596 1.00 90.75 85 LEU A N 1
ATOM 671 C CA . LEU A 1 85 ? -7.425 -14.791 24.213 1.00 90.75 85 LEU A CA 1
ATOM 672 C C . LEU A 1 85 ? -8.099 -13.419 24.113 1.00 90.75 85 LEU A C 1
ATOM 674 O O . LEU A 1 85 ? -8.325 -12.962 23.001 1.00 90.75 85 LEU A O 1
ATOM 678 N N . THR A 1 86 ? -8.368 -12.731 25.231 1.00 90.44 86 THR A N 1
ATOM 679 C CA . THR A 1 86 ? -9.185 -11.503 25.235 1.00 90.44 86 THR A CA 1
ATOM 680 C C . THR A 1 86 ? -8.660 -10.441 24.262 1.00 90.44 86 THR A C 1
ATOM 682 O O . THR A 1 86 ? -9.451 -9.767 23.616 1.00 90.44 86 THR A O 1
ATOM 685 N N . VAL A 1 87 ? -7.335 -10.295 24.127 1.00 88.00 87 VAL A N 1
ATOM 686 C CA . VAL A 1 87 ? -6.725 -9.338 23.180 1.00 88.00 87 VAL A CA 1
ATOM 687 C C . VAL A 1 87 ? -7.013 -9.735 21.730 1.00 88.00 87 VAL A C 1
ATOM 689 O O . VAL A 1 87 ? -7.369 -8.889 20.925 1.00 88.00 87 VAL A O 1
ATOM 692 N N . LEU A 1 88 ? -6.923 -11.024 21.389 1.00 84.81 88 LEU A N 1
ATOM 693 C CA . LEU A 1 88 ? -7.253 -11.511 20.044 1.00 84.81 88 LEU A CA 1
ATOM 694 C C . LEU A 1 88 ? -8.763 -11.442 19.772 1.00 84.81 88 LEU A C 1
ATOM 696 O O . LEU A 1 88 ? -9.193 -11.138 18.661 1.00 84.81 88 LEU A O 1
ATOM 700 N N . ASP A 1 89 ? -9.586 -11.712 20.777 1.00 87.75 89 ASP A N 1
ATOM 701 C CA . ASP A 1 89 ? -11.035 -11.647 20.632 1.00 87.75 89 ASP A CA 1
ATOM 702 C C . ASP A 1 89 ? -11.492 -10.196 20.405 1.00 87.75 89 ASP A C 1
ATOM 704 O O . ASP A 1 89 ? -12.298 -9.951 19.510 1.00 87.75 89 ASP A O 1
ATOM 708 N N . ALA A 1 90 ? -10.930 -9.232 21.142 1.00 86.25 90 ALA A N 1
ATOM 709 C CA . ALA A 1 90 ? -11.253 -7.814 20.998 1.00 86.25 90 ALA A CA 1
ATOM 710 C C . ALA A 1 90 ? -10.625 -7.178 19.745 1.00 86.25 90 ALA A C 1
ATOM 712 O O . ALA A 1 90 ? -11.356 -6.635 18.921 1.00 86.25 90 ALA A O 1
ATOM 713 N N . ASP A 1 91 ? -9.301 -7.275 19.581 1.00 85.31 91 ASP A N 1
ATOM 714 C CA . ASP A 1 91 ? -8.537 -6.484 18.602 1.00 85.31 91 ASP A CA 1
ATOM 715 C C . ASP A 1 91 ? -8.453 -7.155 17.225 1.00 85.31 91 ASP A C 1
ATOM 717 O O . ASP A 1 91 ? -8.203 -6.495 16.222 1.00 85.31 91 ASP A O 1
ATOM 721 N N . LEU A 1 92 ? -8.638 -8.475 17.144 1.00 80.19 92 LEU A N 1
ATOM 722 C CA . LEU A 1 92 ? -8.581 -9.213 15.882 1.00 80.19 92 LEU A CA 1
ATOM 723 C C . LEU A 1 92 ? -9.982 -9.615 15.422 1.00 80.19 92 LEU A C 1
ATOM 725 O O . LEU A 1 92 ? -10.405 -9.231 14.333 1.00 80.19 92 LEU A O 1
ATOM 729 N N . THR A 1 93 ? -10.706 -10.378 16.237 1.00 80.56 93 THR A N 1
ATOM 730 C CA . THR A 1 93 ? -12.004 -10.934 15.827 1.00 80.56 93 THR A CA 1
ATOM 731 C C . THR A 1 93 ? -13.112 -9.883 15.878 1.00 80.56 93 THR A C 1
ATOM 733 O O . THR A 1 93 ? -13.893 -9.784 14.935 1.00 80.56 93 THR A O 1
ATOM 736 N N . GLY A 1 94 ? -13.163 -9.079 16.944 1.00 71.31 94 GLY A N 1
ATOM 737 C CA . GLY A 1 94 ? -14.217 -8.087 17.166 1.00 71.31 94 GLY A CA 1
ATOM 738 C C . GLY A 1 94 ? -14.182 -6.896 16.207 1.00 71.31 94 GLY A C 1
ATOM 739 O O . GLY A 1 94 ? -15.230 -6.351 15.874 1.00 71.31 94 GLY A O 1
ATOM 740 N N . VAL A 1 95 ? -12.995 -6.503 15.735 1.00 78.06 95 VAL A N 1
ATOM 741 C CA . VAL A 1 95 ? -12.809 -5.305 14.888 1.00 78.06 95 VAL A CA 1
ATOM 742 C C . VAL A 1 95 ? -12.197 -5.582 13.513 1.00 78.06 95 VAL A C 1
ATOM 744 O O . VAL A 1 95 ? -12.057 -4.659 12.714 1.00 78.06 95 VAL A O 1
ATOM 747 N N . LEU A 1 96 ? -11.861 -6.842 13.205 1.00 67.50 96 LEU A N 1
ATOM 748 C CA . LEU A 1 96 ? -11.264 -7.271 11.929 1.00 67.50 96 LEU A CA 1
ATOM 749 C C . LEU A 1 96 ? -9.931 -6.565 11.591 1.00 67.50 96 LEU A C 1
ATOM 751 O O . LEU A 1 96 ? -9.569 -6.428 10.419 1.00 67.50 96 LEU A O 1
ATOM 755 N N . ALA A 1 97 ? -9.173 -6.120 12.600 1.00 61.66 97 ALA A N 1
ATOM 756 C CA . ALA A 1 97 ? -8.053 -5.187 12.432 1.00 61.66 97 ALA A CA 1
ATOM 757 C C . ALA A 1 97 ? -6.720 -5.842 12.011 1.00 61.66 97 ALA A C 1
ATOM 759 O O . ALA A 1 97 ? -5.669 -5.593 12.601 1.00 61.66 97 ALA A O 1
ATOM 760 N N . VAL A 1 98 ? -6.724 -6.664 10.954 1.00 68.81 98 VAL A N 1
ATOM 761 C CA . VAL A 1 98 ? -5.480 -7.214 10.379 1.00 68.81 98 VAL A CA 1
ATOM 762 C C . VAL A 1 98 ? -5.162 -6.556 9.053 1.00 68.81 98 VAL A C 1
ATOM 764 O O . VAL A 1 98 ? -5.939 -6.639 8.105 1.00 68.81 98 VAL A O 1
ATOM 767 N N . ASN A 1 99 ? -3.944 -6.030 8.926 1.00 73.75 99 ASN A N 1
ATOM 768 C CA . ASN A 1 99 ? -3.431 -5.486 7.664 1.00 73.75 99 ASN A CA 1
ATOM 769 C C . ASN A 1 99 ? -3.558 -6.482 6.496 1.00 73.75 99 ASN A C 1
ATOM 771 O O . ASN A 1 99 ? -3.838 -6.091 5.369 1.00 73.75 99 ASN A O 1
ATOM 775 N N . GLY A 1 100 ? -3.377 -7.780 6.753 1.00 65.12 100 GLY A N 1
ATOM 776 C CA . GLY A 1 100 ? -3.604 -8.844 5.771 1.00 65.12 100 GLY A CA 1
ATOM 777 C C . GLY A 1 100 ? -5.071 -9.003 5.350 1.00 65.12 100 GLY A C 1
ATOM 778 O O . GLY A 1 100 ? -5.335 -9.236 4.171 1.00 65.12 100 GLY A O 1
ATOM 779 N N . PHE A 1 101 ? -6.025 -8.829 6.270 1.00 73.69 101 PHE A N 1
ATOM 780 C CA . PHE A 1 101 ? -7.455 -8.828 5.942 1.00 73.69 101 PHE A CA 1
ATOM 781 C C . PHE A 1 101 ? -7.802 -7.613 5.075 1.00 73.69 101 PHE A C 1
ATOM 783 O O . PHE A 1 101 ? -8.396 -7.771 4.013 1.00 73.69 101 PHE A O 1
ATOM 790 N N . VAL A 1 102 ? -7.312 -6.426 5.447 1.00 82.31 102 VAL A N 1
ATOM 791 C CA . VAL A 1 102 ? -7.489 -5.203 4.652 1.00 82.31 102 VAL A CA 1
ATOM 792 C C . VAL A 1 102 ? -6.898 -5.340 3.250 1.00 82.31 102 VAL A C 1
ATOM 794 O O . VAL A 1 102 ? -7.601 -5.128 2.269 1.00 82.31 102 VAL A O 1
ATOM 797 N N . ARG A 1 103 ? -5.643 -5.782 3.125 1.00 76.56 103 ARG A N 1
ATOM 798 C CA . ARG A 1 103 ? -4.968 -5.940 1.824 1.00 76.56 103 ARG A CA 1
ATOM 799 C C . ARG A 1 103 ? -5.622 -6.976 0.909 1.00 76.56 103 ARG A C 1
ATOM 801 O O . ARG A 1 103 ? -5.495 -6.866 -0.309 1.00 76.56 103 ARG A O 1
ATOM 808 N N . SER A 1 104 ? -6.271 -7.993 1.478 1.00 69.38 104 SER A N 1
ATOM 809 C CA . SER A 1 104 ? -6.948 -9.043 0.709 1.00 69.38 104 SER A CA 1
ATOM 810 C C . SER A 1 104 ? -8.377 -8.644 0.349 1.00 69.38 104 SER A C 1
ATOM 812 O O . SER A 1 104 ? -8.681 -8.473 -0.828 1.00 69.38 104 SER A O 1
ATOM 814 N N . TYR A 1 105 ? -9.242 -8.441 1.342 1.00 77.94 105 TYR A N 1
ATOM 815 C CA . TYR A 1 105 ? -10.652 -8.125 1.114 1.00 77.94 105 TYR A CA 1
ATOM 816 C C . TYR A 1 105 ? -10.861 -6.705 0.583 1.00 77.94 105 TYR A C 1
ATOM 818 O O . TYR A 1 105 ? -11.758 -6.484 -0.223 1.00 77.94 105 TYR A O 1
ATOM 826 N N . GLY A 1 106 ? -10.015 -5.742 0.957 1.00 85.56 106 GLY A N 1
ATOM 827 C CA . GLY A 1 106 ? -10.141 -4.357 0.501 1.00 85.56 106 GLY A CA 1
ATOM 828 C C . GLY A 1 106 ? -9.951 -4.196 -1.007 1.00 85.56 106 GLY A C 1
ATOM 829 O O . GLY A 1 106 ? -10.491 -3.262 -1.582 1.00 85.56 106 GLY A O 1
ATOM 830 N N . LYS A 1 107 ? -9.272 -5.126 -1.687 1.00 82.00 107 LYS A N 1
ATOM 831 C CA . LYS A 1 107 ? -9.183 -5.125 -3.159 1.00 82.00 107 LYS A CA 1
ATOM 832 C C . LYS A 1 107 ? -10.414 -5.720 -3.844 1.00 82.00 107 LYS A C 1
ATOM 834 O O . LYS A 1 107 ? -10.625 -5.464 -5.022 1.00 82.00 107 LYS A O 1
ATOM 839 N N . TYR A 1 108 ? -11.198 -6.513 -3.117 1.00 79.31 108 TYR A N 1
ATOM 840 C CA . TYR A 1 108 ? -12.391 -7.193 -3.617 1.00 79.31 108 TYR A CA 1
ATOM 841 C C . TYR A 1 108 ? -13.669 -6.368 -3.390 1.00 79.31 108 TYR A C 1
ATOM 843 O O . TYR A 1 108 ? -14.483 -6.216 -4.293 1.00 79.31 108 TYR A O 1
ATOM 851 N N . LEU A 1 109 ? -13.813 -5.764 -2.206 1.00 88.56 109 LEU A N 1
ATOM 852 C CA . LEU A 1 109 ? -14.998 -4.992 -1.805 1.00 88.56 109 LEU A CA 1
ATOM 853 C C . LEU A 1 109 ? -15.410 -3.824 -2.730 1.00 88.56 109 LEU A C 1
ATOM 855 O O . LEU A 1 109 ? -16.606 -3.519 -2.761 1.00 88.56 109 LEU A O 1
ATOM 859 N N . PRO A 1 110 ? -14.514 -3.188 -3.518 1.00 90.88 110 PRO A N 1
ATOM 860 C CA . PRO A 1 110 ? -14.929 -2.174 -4.481 1.00 90.88 110 PRO A CA 1
ATOM 861 C C . PRO A 1 110 ? -15.935 -2.681 -5.524 1.00 90.88 110 PRO A C 1
ATOM 863 O O . PRO A 1 110 ? -16.745 -1.888 -6.002 1.00 90.88 110 PRO A O 1
ATOM 866 N N . GLU A 1 111 ? -15.962 -3.986 -5.832 1.00 89.19 111 GLU A N 1
ATOM 867 C CA . GLU A 1 111 ? -16.990 -4.597 -6.696 1.00 89.19 111 GLU A CA 1
ATOM 868 C C . GLU A 1 111 ? -18.409 -4.461 -6.111 1.00 89.19 111 GLU A C 1
ATOM 870 O O . GLU A 1 111 ? -19.393 -4.414 -6.850 1.00 89.19 111 GLU A O 1
ATOM 875 N N . GLU A 1 112 ? -18.513 -4.337 -4.787 1.00 93.38 112 GLU A N 1
ATOM 876 C CA . GLU A 1 112 ? -19.757 -4.137 -4.038 1.00 93.38 112 GLU A CA 1
ATOM 877 C C . GLU A 1 112 ? -19.981 -2.660 -3.653 1.00 93.38 112 GLU A C 1
ATOM 879 O O . GLU A 1 112 ? -20.943 -2.328 -2.959 1.00 93.38 112 GLU A O 1
ATOM 884 N N . GLY A 1 113 ? -19.112 -1.752 -4.116 1.00 92.38 113 GLY A N 1
ATOM 885 C CA . GLY A 1 113 ? -19.183 -0.321 -3.813 1.00 92.38 113 GLY A CA 1
ATOM 886 C C . GLY A 1 113 ? -18.718 0.047 -2.400 1.00 92.38 113 GLY A C 1
ATOM 887 O O . GLY A 1 113 ? -19.122 1.089 -1.886 1.00 92.38 113 GLY A O 1
ATOM 888 N N . ILE A 1 114 ? -17.892 -0.796 -1.770 1.00 93.69 114 ILE A N 1
ATOM 889 C CA . ILE A 1 114 ? -17.342 -0.578 -0.427 1.00 93.69 114 ILE A CA 1
ATOM 890 C C . ILE A 1 114 ? -15.819 -0.450 -0.518 1.00 93.69 114 ILE A C 1
ATOM 892 O O . ILE A 1 114 ? -15.155 -1.282 -1.133 1.00 93.69 114 ILE A O 1
ATOM 896 N N . THR A 1 115 ? -15.247 0.561 0.136 1.00 94.75 115 THR A N 1
ATOM 897 C CA . THR A 1 115 ? -13.796 0.662 0.341 1.00 94.75 115 THR A CA 1
ATOM 898 C C . THR A 1 115 ? -13.425 0.242 1.761 1.00 94.75 115 THR A C 1
ATOM 900 O O . THR A 1 115 ? -14.186 0.438 2.710 1.00 94.75 115 THR A O 1
ATOM 903 N N . MET A 1 116 ? -12.250 -0.369 1.919 1.00 92.81 116 MET A N 1
ATOM 904 C CA . MET A 1 116 ? -11.743 -0.807 3.219 1.00 92.81 116 MET A CA 1
ATOM 905 C C . MET A 1 116 ? -10.235 -0.590 3.306 1.00 92.81 116 MET A C 1
ATOM 907 O O . MET A 1 116 ? -9.480 -1.138 2.509 1.00 92.81 116 MET A O 1
ATOM 911 N N . ASN A 1 117 ? -9.805 0.163 4.316 1.00 92.81 117 ASN A N 1
ATOM 912 C CA . ASN A 1 117 ? -8.412 0.535 4.565 1.00 92.81 117 ASN A CA 1
ATOM 913 C C . ASN A 1 117 ? -8.093 0.415 6.062 1.00 92.81 117 ASN A C 1
ATOM 915 O O . ASN A 1 117 ? -9.004 0.353 6.888 1.00 92.81 117 ASN A O 1
ATOM 919 N N . ALA A 1 118 ? -6.809 0.432 6.418 1.00 91.31 118 ALA A N 1
ATOM 920 C CA . ALA A 1 118 ? -6.365 0.528 7.808 1.00 91.31 118 ALA A CA 1
ATOM 921 C C . ALA A 1 118 ? -5.559 1.803 8.036 1.00 91.31 118 ALA A C 1
ATOM 923 O O . ALA A 1 118 ? -4.861 2.273 7.141 1.00 91.31 118 ALA A O 1
ATOM 924 N N . VAL A 1 119 ? -5.585 2.309 9.267 1.00 91.06 119 VAL A N 1
ATOM 925 C CA . VAL A 1 119 ? -4.682 3.365 9.727 1.00 91.06 119 VAL A CA 1
ATOM 926 C C . VAL A 1 119 ? -3.828 2.794 10.851 1.00 91.06 119 VAL A C 1
ATOM 928 O O . VAL A 1 119 ? -4.354 2.271 11.830 1.00 91.06 119 VAL A O 1
ATOM 931 N N . SER A 1 120 ? -2.509 2.873 10.705 1.00 90.06 120 SER A N 1
ATOM 932 C CA . SER A 1 120 ? -1.521 2.339 11.645 1.00 90.06 120 SER A CA 1
ATOM 933 C C . SER A 1 120 ? -0.698 3.484 12.239 1.00 90.06 120 SER A C 1
ATOM 935 O O . SER A 1 120 ? 0.393 3.787 11.747 1.00 90.06 120 SER A O 1
ATOM 937 N N . PRO A 1 121 ? -1.220 4.182 13.259 1.00 90.00 121 PRO A N 1
ATOM 938 C CA . PRO A 1 121 ? -0.457 5.199 13.959 1.00 90.00 121 PRO A CA 1
ATOM 939 C C . PRO A 1 121 ? 0.558 4.573 14.923 1.00 90.00 121 PRO A C 1
ATOM 941 O O . PRO A 1 121 ? 0.378 3.453 15.399 1.00 90.00 121 PRO A O 1
ATOM 944 N N . ASN A 1 122 ? 1.602 5.328 15.267 1.00 88.19 122 ASN A N 1
ATOM 945 C CA . ASN A 1 122 ? 2.366 5.058 16.488 1.00 88.19 122 ASN A CA 1
ATOM 946 C C . ASN A 1 122 ? 1.573 5.566 17.716 1.00 88.19 122 ASN A C 1
ATOM 948 O O . ASN A 1 122 ? 0.377 5.844 17.624 1.00 88.19 122 ASN A O 1
ATOM 952 N N . VAL A 1 123 ? 2.207 5.734 18.877 1.00 87.94 123 VAL A N 1
ATOM 953 C CA . VAL A 1 123 ? 1.515 6.157 20.098 1.00 87.94 123 VAL A CA 1
ATOM 954 C C . VAL A 1 123 ? 0.852 7.520 19.902 1.00 87.94 123 VAL A C 1
ATOM 956 O O . VAL A 1 123 ? 1.515 8.514 19.623 1.00 87.94 123 VAL A O 1
ATOM 959 N N . ILE A 1 124 ? -0.466 7.574 20.076 1.00 88.88 124 ILE A N 1
ATOM 960 C CA . ILE A 1 124 ? -1.238 8.818 20.093 1.00 88.88 124 ILE A CA 1
ATOM 961 C C . ILE A 1 124 ? -1.516 9.180 21.548 1.00 88.88 124 ILE A C 1
ATOM 963 O O . ILE A 1 124 ? -1.873 8.324 22.363 1.00 88.88 124 ILE A O 1
ATOM 967 N N . ARG A 1 125 ? -1.372 10.463 21.881 1.00 88.12 125 ARG A N 1
ATOM 968 C CA . ARG A 1 125 ? -1.763 10.976 23.193 1.00 88.12 125 ARG A CA 1
ATOM 969 C C . ARG A 1 125 ? -3.289 10.921 23.322 1.00 88.12 125 ARG A C 1
ATOM 971 O O . ARG A 1 125 ? -3.993 11.681 22.662 1.00 88.12 125 ARG A O 1
ATOM 978 N N . THR A 1 126 ? -3.787 10.019 24.163 1.00 83.69 126 THR A N 1
ATOM 979 C CA . THR A 1 126 ? -5.215 9.817 24.454 1.00 83.69 126 THR A CA 1
ATOM 980 C C . THR A 1 126 ? -5.447 9.790 25.968 1.00 83.69 126 THR A C 1
ATOM 982 O O . THR A 1 126 ? -4.513 9.950 26.749 1.00 83.69 126 THR A O 1
ATOM 985 N N . ASN A 1 127 ? -6.687 9.567 26.407 1.00 80.00 127 ASN A N 1
ATOM 986 C CA . ASN A 1 127 ? -7.017 9.449 27.833 1.00 80.00 127 ASN A CA 1
ATOM 987 C C . ASN A 1 127 ? -6.752 8.042 28.415 1.00 80.00 127 ASN A C 1
ATOM 989 O O . ASN A 1 127 ? -7.158 7.764 29.540 1.00 80.00 127 ASN A O 1
ATOM 993 N N . ILE A 1 128 ? -6.100 7.147 27.661 1.00 78.06 128 ILE A N 1
ATOM 994 C CA . ILE A 1 128 ? -5.874 5.745 28.059 1.00 78.06 128 ILE A CA 1
ATOM 995 C C . ILE A 1 128 ? -4.673 5.604 29.009 1.00 78.06 128 ILE A C 1
ATOM 997 O O . ILE A 1 128 ? -4.636 4.686 29.826 1.00 78.06 128 ILE A O 1
ATOM 1001 N N . SER A 1 129 ? -3.692 6.508 28.927 1.00 85.12 129 SER A N 1
ATOM 1002 C CA . SER A 1 129 ? -2.488 6.482 29.766 1.00 85.12 129 SER A CA 1
ATOM 1003 C C . SER A 1 129 ? -2.252 7.816 30.486 1.00 85.12 129 SER A C 1
ATOM 1005 O O . SER A 1 129 ? -3.026 8.765 30.377 1.00 85.12 129 SER A O 1
ATOM 1007 N N . THR A 1 130 ? -1.185 7.882 31.279 1.00 87.69 130 THR A N 1
ATOM 1008 C CA . THR A 1 130 ? -0.846 9.054 32.098 1.00 87.69 130 THR A CA 1
ATOM 1009 C C . THR A 1 130 ? -0.101 10.125 31.302 1.00 87.69 130 THR A C 1
ATOM 1011 O O . THR A 1 130 ? 0.631 9.814 30.363 1.00 87.69 130 THR A O 1
ATOM 1014 N N . GLY A 1 131 ? -0.216 11.390 31.727 1.00 89.44 131 GLY A N 1
ATOM 1015 C CA . GLY A 1 131 ? 0.556 12.497 31.146 1.00 89.44 131 GLY A CA 1
ATOM 1016 C C . GLY A 1 131 ? 2.060 12.213 31.132 1.00 89.44 131 GLY A C 1
ATOM 1017 O O . GLY A 1 131 ? 2.669 12.269 30.073 1.00 89.44 131 GLY A O 1
ATOM 1018 N N . ALA A 1 132 ? 2.613 11.759 32.262 1.00 91.06 132 ALA A N 1
ATOM 1019 C CA . ALA A 1 132 ? 4.033 11.422 32.389 1.00 91.06 132 ALA A CA 1
ATOM 1020 C C . ALA A 1 132 ? 4.505 10.341 31.396 1.00 91.06 132 ALA A C 1
ATOM 1022 O O . ALA A 1 132 ? 5.607 10.438 30.860 1.00 91.06 132 ALA A O 1
ATOM 1023 N N . PHE A 1 133 ? 3.675 9.327 31.118 1.00 90.25 133 PHE A N 1
ATOM 1024 C CA . PHE A 1 133 ? 3.985 8.318 30.101 1.00 90.25 133 PHE A CA 1
ATOM 1025 C C . PHE A 1 133 ? 4.111 8.959 28.718 1.00 90.25 133 PHE A C 1
ATOM 1027 O O . PHE A 1 133 ? 5.118 8.766 28.039 1.00 90.25 133 PHE A O 1
ATOM 1034 N N . TYR A 1 134 ? 3.126 9.761 28.317 1.00 91.62 134 TYR A N 1
ATOM 1035 C CA . TYR A 1 134 ? 3.162 10.420 27.016 1.00 91.62 134 TYR A CA 1
ATOM 1036 C C . TYR A 1 134 ? 4.283 11.452 26.909 1.00 91.62 134 TYR A C 1
ATOM 1038 O O . TYR A 1 134 ? 4.909 11.533 25.860 1.00 91.62 134 TYR A O 1
ATOM 1046 N N . ASP A 1 135 ? 4.577 12.193 27.977 1.00 91.88 135 ASP A N 1
ATOM 1047 C CA . ASP A 1 135 ? 5.666 13.174 27.997 1.00 91.88 135 ASP A CA 1
ATOM 1048 C C . ASP A 1 135 ? 7.019 12.486 27.752 1.00 91.88 135 ASP A C 1
ATOM 1050 O O . ASP A 1 135 ? 7.798 12.941 26.920 1.00 91.88 135 ASP A O 1
ATOM 1054 N N . SER A 1 136 ? 7.245 11.311 28.356 1.00 93.12 136 SER A N 1
ATOM 1055 C CA . SER A 1 136 ? 8.463 10.517 28.126 1.00 93.12 136 SER A CA 1
ATOM 1056 C C . SER A 1 136 ? 8.625 10.022 26.681 1.00 93.12 136 SER A C 1
ATOM 1058 O O . SER A 1 136 ? 9.745 9.860 26.191 1.00 93.12 136 SER A O 1
ATOM 1060 N N . LEU A 1 137 ? 7.511 9.769 25.987 1.00 90.44 137 LEU A N 1
ATOM 1061 C CA . LEU A 1 137 ? 7.507 9.374 24.579 1.00 90.44 137 LEU A CA 1
ATOM 1062 C C . LEU A 1 137 ? 7.678 10.583 23.663 1.00 90.44 137 LEU A C 1
ATOM 1064 O O . LEU A 1 137 ? 8.323 10.476 22.622 1.00 90.44 137 LEU A O 1
ATOM 1068 N N . ASP A 1 138 ? 7.123 11.727 24.051 1.00 89.12 138 ASP A N 1
ATOM 1069 C CA . ASP A 1 138 ? 7.242 12.982 23.314 1.00 89.12 138 ASP A CA 1
ATOM 1070 C C . ASP A 1 138 ? 8.692 13.482 23.304 1.00 89.12 138 ASP A C 1
ATOM 1072 O O . ASP A 1 138 ? 9.224 13.835 22.253 1.00 89.12 138 ASP A O 1
ATOM 1076 N N . GLU A 1 139 ? 9.387 13.384 24.443 1.00 90.50 139 GLU A N 1
ATOM 1077 C CA . GLU A 1 139 ? 10.825 13.670 24.553 1.00 90.50 139 GLU A CA 1
ATOM 1078 C C . GLU A 1 139 ? 11.670 12.808 23.601 1.00 90.50 139 GLU A C 1
ATOM 1080 O O . GLU A 1 139 ? 12.649 13.278 23.019 1.00 90.50 139 GLU A O 1
ATOM 1085 N N . GLN A 1 140 ? 11.262 11.555 23.387 1.00 89.31 140 GLN A N 1
ATOM 1086 C CA . GLN A 1 140 ? 11.893 10.640 22.430 1.00 89.31 140 GLN A CA 1
ATOM 1087 C C . GLN A 1 140 ? 11.403 10.856 20.990 1.00 89.31 140 GLN A C 1
ATOM 1089 O O . GLN A 1 140 ? 11.923 10.251 20.052 1.00 89.31 140 GLN A O 1
ATOM 1094 N N . GLY A 1 141 ? 10.419 11.734 20.788 1.00 87.00 141 GLY A N 1
ATOM 1095 C CA . GLY A 1 141 ? 9.815 11.997 19.494 1.00 87.00 141 GLY A CA 1
ATOM 1096 C C . GLY A 1 141 ? 9.045 10.806 18.938 1.00 87.00 141 GLY A C 1
ATOM 1097 O O . GLY A 1 141 ? 9.137 10.568 17.736 1.00 87.00 141 GLY A O 1
ATOM 1098 N N . LEU A 1 142 ? 8.354 10.057 19.805 1.00 88.44 142 LEU A N 1
ATOM 1099 C CA . LEU A 1 142 ? 7.615 8.826 19.497 1.00 88.44 142 LEU A CA 1
ATOM 1100 C C . LEU A 1 142 ? 6.088 9.019 19.421 1.00 88.44 142 LEU A C 1
ATOM 1102 O O . LEU A 1 142 ? 5.376 8.071 19.089 1.00 88.44 142 LEU A O 1
ATOM 1106 N N . LEU A 1 143 ? 5.576 10.227 19.684 1.00 90.50 143 LEU A N 1
ATOM 1107 C CA . LEU A 1 143 ? 4.143 10.513 19.604 1.00 90.50 143 LEU A CA 1
ATOM 1108 C C . LEU A 1 143 ? 3.690 10.880 18.196 1.00 90.50 143 LEU A C 1
ATOM 1110 O O . LEU A 1 143 ? 4.219 11.799 17.592 1.00 90.50 143 LEU A O 1
ATOM 1114 N N . THR A 1 144 ? 2.638 10.233 17.712 1.00 90.19 144 THR A N 1
ATOM 1115 C CA . THR A 1 144 ? 1.981 10.595 16.452 1.00 90.19 144 THR A CA 1
ATOM 1116 C C . THR A 1 144 ? 1.150 11.873 16.624 1.00 90.19 144 THR A C 1
ATOM 1118 O O . THR A 1 144 ? 0.269 11.906 17.491 1.00 90.19 144 THR A O 1
ATOM 1121 N N . PRO A 1 145 ? 1.355 12.917 15.796 1.00 88.00 145 PRO A N 1
ATOM 1122 C CA . PRO A 1 145 ? 0.515 14.110 15.819 1.00 88.00 145 PRO A CA 1
ATOM 1123 C C . PRO A 1 145 ? -0.916 13.807 15.353 1.00 88.00 145 PRO A C 1
ATOM 1125 O O . PRO A 1 145 ? -1.115 13.184 14.310 1.00 88.00 145 PRO A O 1
ATOM 1128 N N . MET A 1 146 ? -1.919 14.325 16.072 1.00 88.75 146 MET A N 1
ATOM 1129 C CA . MET A 1 146 ? -3.337 14.126 15.728 1.00 88.75 146 MET A CA 1
ATOM 1130 C C . MET A 1 146 ? -3.687 14.636 14.319 1.00 88.75 146 MET A C 1
ATOM 1132 O O . MET A 1 146 ? -4.491 14.026 13.625 1.00 88.75 146 MET A O 1
ATOM 1136 N N . ASP A 1 147 ? -3.042 15.714 13.863 1.00 87.75 147 ASP A N 1
ATOM 1137 C CA . ASP A 1 147 ? -3.204 16.250 12.502 1.00 87.75 147 ASP A CA 1
ATOM 1138 C C . ASP A 1 147 ? -2.863 15.212 11.418 1.00 87.75 147 ASP A C 1
ATOM 1140 O O . ASP A 1 147 ? -3.598 15.066 10.444 1.00 87.75 147 ASP A O 1
ATOM 1144 N N . GLY A 1 148 ? -1.791 14.433 11.606 1.00 84.50 148 GLY A N 1
ATOM 1145 C CA . GLY A 1 148 ? -1.409 13.379 10.664 1.00 84.50 148 GLY A CA 1
ATOM 1146 C C . GLY A 1 148 ? -2.450 12.261 10.590 1.00 84.50 148 GLY A C 1
ATOM 1147 O O . GLY A 1 148 ? -2.732 11.756 9.504 1.00 84.50 148 GLY A O 1
ATOM 1148 N N . LEU A 1 149 ? -3.053 11.921 11.733 1.00 89.56 149 LEU A N 1
ATOM 1149 C CA . LEU A 1 149 ? -4.116 10.923 11.828 1.00 89.56 149 LEU A CA 1
ATOM 1150 C C . LEU A 1 149 ? -5.408 11.406 11.158 1.00 89.56 149 LEU A C 1
ATOM 1152 O O . LEU A 1 149 ? -5.994 10.680 10.360 1.00 89.56 149 LEU A O 1
ATOM 1156 N N . ILE A 1 150 ? -5.833 12.637 11.454 1.00 90.75 150 ILE A N 1
ATOM 1157 C CA . ILE A 1 150 ? -7.046 13.234 10.879 1.00 90.75 150 ILE A CA 1
ATOM 1158 C C . ILE A 1 150 ? -6.924 13.302 9.358 1.00 90.75 150 ILE A C 1
ATOM 1160 O O . ILE A 1 150 ? -7.820 12.836 8.659 1.00 90.75 150 ILE A O 1
ATOM 1164 N N . LYS A 1 151 ? -5.786 13.776 8.840 1.00 89.69 151 LYS A N 1
ATOM 1165 C CA . LYS A 1 151 ? -5.535 13.832 7.395 1.00 89.69 151 LYS A CA 1
ATOM 1166 C C . LYS A 1 151 ? -5.615 12.459 6.724 1.00 89.69 151 LYS A C 1
ATOM 1168 O O . LYS A 1 151 ? -6.061 12.379 5.580 1.00 89.69 151 LYS A O 1
ATOM 1173 N N . ALA A 1 152 ? -5.194 11.390 7.410 1.00 90.88 152 ALA A N 1
ATOM 1174 C CA . ALA A 1 152 ? -5.312 10.029 6.887 1.00 90.88 152 ALA A CA 1
ATOM 1175 C C . ALA A 1 152 ? -6.787 9.665 6.697 1.00 90.88 152 ALA A C 1
ATOM 1177 O O . ALA A 1 152 ? -7.191 9.289 5.600 1.00 90.88 152 ALA A O 1
ATOM 1178 N N . PHE A 1 153 ? -7.609 9.868 7.729 1.00 91.75 153 PHE A N 1
ATOM 1179 C CA . PHE A 1 153 ? -9.045 9.612 7.645 1.00 91.75 153 PHE A CA 1
ATOM 1180 C C . PHE A 1 153 ? -9.745 10.482 6.602 1.00 91.75 153 PHE A C 1
ATOM 1182 O O . PHE A 1 153 ? -10.505 9.953 5.796 1.00 91.75 153 PHE A O 1
ATOM 1189 N N . GLU A 1 154 ? -9.455 11.784 6.561 1.00 91.19 154 GLU A N 1
ATOM 1190 C CA . GLU A 1 154 ? -10.054 12.711 5.593 1.00 91.19 154 GLU A CA 1
ATOM 1191 C C . GLU A 1 154 ? -9.778 12.310 4.141 1.00 91.19 154 GLU A C 1
ATOM 1193 O O . GLU A 1 154 ? -10.662 12.441 3.297 1.00 91.19 154 GLU A O 1
ATOM 1198 N N . SER A 1 155 ? -8.594 11.763 3.848 1.00 90.00 155 SER A N 1
ATOM 1199 C CA . SER A 1 155 ? -8.240 11.302 2.497 1.00 90.00 155 SER A CA 1
ATOM 1200 C C . SER A 1 155 ? -9.062 10.104 2.000 1.00 90.00 155 SER A C 1
ATOM 1202 O O . SER A 1 155 ? -9.133 9.852 0.797 1.00 90.00 155 SER A O 1
ATOM 1204 N N . MET A 1 156 ? -9.705 9.379 2.918 1.00 90.81 156 MET A N 1
ATOM 1205 C CA . MET A 1 156 ? -10.538 8.210 2.623 1.00 90.81 156 MET A CA 1
ATOM 1206 C C . MET A 1 156 ? -12.037 8.543 2.589 1.00 90.81 156 MET A C 1
ATOM 1208 O O . MET A 1 156 ? -12.850 7.680 2.272 1.00 90.81 156 MET A O 1
ATOM 1212 N N . LEU A 1 157 ? -12.428 9.774 2.930 1.00 89.69 157 LEU A N 1
ATOM 1213 C CA . LEU A 1 157 ? -13.830 10.184 2.962 1.00 89.69 157 LEU A CA 1
ATOM 1214 C C . LEU A 1 157 ? -14.361 10.557 1.571 1.00 89.69 157 LEU A C 1
ATOM 1216 O O . LEU A 1 157 ? -13.641 11.031 0.693 1.00 89.69 157 LEU A O 1
ATOM 1220 N N . GLY A 1 158 ? -15.677 10.444 1.405 1.00 88.12 158 GLY A N 1
ATOM 1221 C CA . GLY A 1 158 ? -16.390 10.952 0.239 1.00 88.12 158 GLY A CA 1
ATOM 1222 C C . GLY A 1 158 ? -16.215 10.066 -0.988 1.00 88.12 158 GLY A C 1
ATOM 1223 O O . GLY A 1 158 ? -16.608 8.907 -0.975 1.00 88.12 158 GLY A O 1
ATOM 1224 N N . SER A 1 159 ? -15.689 10.637 -2.072 1.00 86.38 159 SER A N 1
ATOM 1225 C CA . SER A 1 159 ? -15.541 9.964 -3.370 1.00 86.38 159 SER A CA 1
ATOM 1226 C C . SER A 1 159 ? -14.189 9.265 -3.549 1.00 86.38 159 SER A C 1
ATOM 1228 O O . SER A 1 159 ? -13.788 9.032 -4.686 1.00 86.38 159 SER A O 1
ATOM 1230 N N . SER A 1 160 ? -13.457 9.016 -2.460 1.00 88.56 160 SER A N 1
ATOM 1231 C CA . SER A 1 160 ? -12.173 8.312 -2.502 1.00 88.56 160 SER A CA 1
ATOM 1232 C C . SER A 1 160 ? -12.385 6.860 -2.932 1.00 88.56 160 SER A C 1
ATOM 1234 O O . SER A 1 160 ? -13.233 6.163 -2.376 1.00 88.56 160 SER A O 1
ATOM 1236 N N . ASP A 1 161 ? -11.619 6.410 -3.921 1.00 89.75 161 ASP A N 1
ATOM 1237 C CA . ASP A 1 161 ? -11.602 5.036 -4.430 1.00 89.75 161 ASP A CA 1
ATOM 1238 C C . ASP A 1 161 ? -10.467 4.196 -3.822 1.00 89.75 161 ASP A C 1
ATOM 1240 O O . ASP A 1 161 ? -10.327 3.012 -4.132 1.00 89.75 161 ASP A O 1
ATOM 1244 N N . VAL A 1 162 ? -9.677 4.787 -2.919 1.00 88.38 162 VAL A N 1
ATOM 1245 C CA . VAL A 1 162 ? -8.583 4.103 -2.228 1.00 88.38 162 VAL A CA 1
ATOM 1246 C C . VAL A 1 162 ? -9.143 2.960 -1.387 1.00 88.38 162 VAL A C 1
ATOM 1248 O O . VAL A 1 162 ? -9.983 3.174 -0.511 1.00 88.38 162 VAL A O 1
ATOM 1251 N N . SER A 1 163 ? -8.661 1.743 -1.633 1.00 92.19 163 SER A N 1
ATOM 1252 C CA . SER A 1 163 ? -9.100 0.539 -0.932 1.00 92.19 163 SER A CA 1
ATOM 1253 C C . SER A 1 163 ? -7.997 -0.520 -0.898 1.00 92.19 163 SER A C 1
ATOM 1255 O O . SER A 1 163 ? -7.241 -0.675 -1.853 1.00 92.19 163 SER A O 1
ATOM 1257 N N . GLY A 1 164 ? -7.924 -1.284 0.192 1.00 88.50 164 GLY A N 1
ATOM 1258 C CA . GLY A 1 164 ? -6.892 -2.296 0.427 1.00 88.50 164 GLY A CA 1
ATOM 1259 C C . GLY A 1 164 ? -5.575 -1.742 0.972 1.00 88.50 164 GLY A C 1
ATOM 1260 O O . GLY A 1 164 ? -4.593 -2.484 1.055 1.00 88.50 164 GLY A O 1
ATOM 1261 N N . GLU A 1 165 ? -5.560 -0.472 1.374 1.00 89.25 165 GLU A N 1
ATOM 1262 C CA . GLU A 1 165 ? -4.350 0.255 1.735 1.00 89.25 165 GLU A CA 1
ATOM 1263 C C . GLU A 1 165 ? -4.164 0.410 3.248 1.00 89.25 165 GLU A C 1
ATOM 1265 O O . GLU A 1 165 ? -5.119 0.441 4.031 1.00 89.25 165 GLU A O 1
ATOM 1270 N N . ILE A 1 166 ? -2.896 0.514 3.663 1.00 87.69 166 ILE A N 1
ATOM 1271 C CA . ILE A 1 166 ? -2.497 0.728 5.060 1.00 87.69 166 ILE A CA 1
ATOM 1272 C C . ILE A 1 166 ? -1.836 2.100 5.181 1.00 87.69 166 ILE A C 1
ATOM 1274 O O . ILE A 1 166 ? -0.772 2.341 4.614 1.00 87.69 166 ILE A O 1
ATOM 1278 N N . PHE A 1 167 ? -2.455 2.995 5.939 1.00 90.31 167 PHE A N 1
ATOM 1279 C CA . PHE A 1 167 ? -1.995 4.356 6.180 1.00 90.31 167 PHE A CA 1
ATOM 1280 C C . PHE A 1 167 ? -1.149 4.386 7.452 1.00 90.31 167 PHE A C 1
ATOM 1282 O O . PHE A 1 167 ? -1.675 4.450 8.562 1.00 90.31 167 PHE A O 1
ATOM 1289 N N . GLU A 1 168 ? 0.170 4.342 7.313 1.00 87.56 168 GLU A N 1
ATOM 1290 C CA . GLU A 1 168 ? 1.083 4.473 8.446 1.00 87.56 168 GLU A CA 1
ATOM 1291 C C . GLU A 1 168 ? 1.205 5.931 8.872 1.00 87.56 168 GLU A C 1
ATOM 1293 O O . GLU A 1 168 ? 1.523 6.793 8.052 1.00 87.56 168 GLU A O 1
ATOM 1298 N N . VAL A 1 169 ? 1.001 6.218 10.157 1.00 88.69 169 VAL A N 1
ATOM 1299 C CA . VAL A 1 169 ? 1.107 7.580 10.698 1.00 88.69 169 VAL A CA 1
ATOM 1300 C C . VAL A 1 169 ? 2.274 7.631 11.691 1.00 88.69 169 VAL A C 1
ATOM 1302 O O . VAL A 1 169 ? 2.145 7.147 12.817 1.00 88.69 169 VAL A O 1
ATOM 1305 N N . PRO A 1 170 ? 3.447 8.153 11.284 1.00 83.75 170 PRO A N 1
ATOM 1306 C CA . PRO A 1 170 ? 4.653 8.089 12.099 1.00 83.75 170 PRO A CA 1
ATOM 1307 C C . PRO A 1 170 ? 4.662 9.146 13.223 1.00 83.75 170 PRO A C 1
ATOM 1309 O 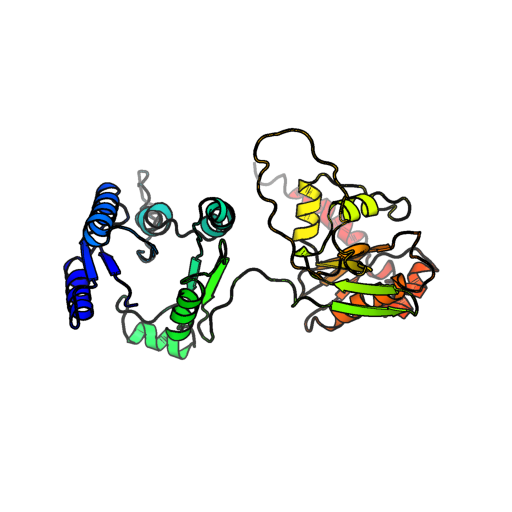O . PRO A 1 170 ? 3.960 10.155 13.135 1.00 83.75 170 PRO A O 1
ATOM 1312 N N . PRO A 1 171 ? 5.555 9.004 14.223 1.00 80.62 171 PRO A N 1
ATOM 1313 C CA . PRO A 1 171 ? 5.751 9.984 15.298 1.00 80.62 171 PRO A CA 1
ATOM 1314 C C . PRO A 1 171 ? 6.095 11.420 14.876 1.00 80.62 171 PRO A C 1
ATOM 1316 O O . PRO A 1 171 ? 5.998 12.364 15.651 1.00 80.62 171 PRO A O 1
ATOM 1319 N N . LYS A 1 172 ? 6.569 11.615 13.645 1.00 71.12 172 LYS A N 1
ATOM 1320 C CA . LYS A 1 172 ? 6.923 12.930 13.103 1.00 71.12 172 LYS A CA 1
ATOM 1321 C C . LYS A 1 172 ? 6.595 12.942 11.620 1.00 71.12 172 LYS A C 1
ATOM 1323 O O . LYS A 1 172 ? 7.398 12.495 10.806 1.00 71.12 172 LYS A O 1
ATOM 1328 N N . GLY A 1 173 ? 5.408 13.420 11.262 1.00 61.69 173 GLY A N 1
ATOM 1329 C CA . GLY A 1 173 ? 5.025 13.572 9.862 1.00 61.69 173 GLY A CA 1
ATOM 1330 C C . GLY A 1 173 ? 3.531 13.444 9.613 1.00 61.69 173 GLY A C 1
ATOM 1331 O O . GLY A 1 173 ? 2.726 13.317 10.530 1.00 61.69 173 GLY A O 1
ATOM 1332 N N . SER A 1 174 ? 3.180 13.507 8.334 1.00 60.22 174 SER A N 1
ATOM 1333 C CA . SER A 1 174 ? 1.868 13.093 7.837 1.00 60.22 174 SER A CA 1
ATOM 1334 C C . SER A 1 174 ? 1.879 11.597 7.522 1.00 60.22 174 SER A C 1
ATOM 1336 O O . SER A 1 174 ? 2.945 10.974 7.491 1.00 60.22 174 SER A O 1
ATOM 1338 N N . TYR A 1 175 ? 0.696 11.026 7.315 1.00 60.31 175 TYR A N 1
ATOM 1339 C CA . TYR A 1 175 ? 0.563 9.618 6.969 1.00 60.31 175 TYR A CA 1
ATOM 1340 C C . TYR A 1 175 ? 1.291 9.270 5.660 1.00 60.31 175 TYR A C 1
ATOM 1342 O O . TYR A 1 175 ? 1.470 10.117 4.782 1.00 60.31 175 TYR A O 1
ATOM 1350 N N . LYS A 1 176 ? 1.686 8.005 5.525 1.00 68.88 176 LYS A N 1
ATOM 1351 C CA . LYS A 1 176 ? 2.167 7.397 4.284 1.00 68.88 176 LYS A CA 1
ATOM 1352 C C . LYS A 1 176 ? 1.312 6.179 3.981 1.00 68.88 176 LYS A C 1
ATOM 1354 O O . LYS A 1 176 ? 1.071 5.366 4.867 1.00 68.88 176 LYS A O 1
ATOM 1359 N N . ILE A 1 177 ? 0.877 6.038 2.738 1.00 59.31 177 ILE A N 1
ATOM 1360 C CA . ILE A 1 177 ? 0.236 4.807 2.283 1.00 59.31 177 ILE A CA 1
ATOM 1361 C C . ILE A 1 177 ? 1.350 3.783 2.047 1.00 59.31 177 ILE A C 1
ATOM 1363 O O . ILE A 1 177 ? 2.212 3.984 1.191 1.00 59.31 177 ILE A O 1
ATOM 1367 N N . GLN A 1 178 ? 1.386 2.712 2.836 1.00 52.25 178 GLN A N 1
ATOM 1368 C CA . GLN A 1 178 ? 2.299 1.603 2.592 1.00 52.25 178 GLN A CA 1
ATOM 1369 C C . GLN A 1 178 ? 1.752 0.718 1.471 1.00 52.25 178 GLN A C 1
ATOM 1371 O O . GLN A 1 178 ? 1.063 -0.260 1.756 1.00 52.25 178 GLN A O 1
ATOM 1376 N N . PHE A 1 179 ? 2.134 1.036 0.230 1.00 42.97 179 PHE A N 1
ATOM 1377 C CA . PHE A 1 179 ? 2.775 0.090 -0.694 1.00 42.97 179 PHE A CA 1
ATOM 1378 C C . PHE A 1 179 ? 3.275 0.790 -1.974 1.00 42.97 179 PHE A C 1
ATOM 1380 O O . PHE A 1 179 ? 2.726 0.634 -3.056 1.00 42.97 179 PHE A O 1
ATOM 1387 N N . GLU A 1 180 ? 4.412 1.479 -1.881 1.00 45.94 180 GLU A N 1
ATOM 1388 C CA . GLU A 1 180 ? 5.346 1.546 -3.010 1.00 45.94 180 GLU A CA 1
ATOM 1389 C C . GLU A 1 180 ? 6.773 1.516 -2.445 1.00 45.94 180 GLU A C 1
ATOM 1391 O O . GLU A 1 180 ? 7.337 2.527 -2.041 1.00 45.94 180 GLU A O 1
ATOM 1396 N N . MET A 1 181 ? 7.348 0.311 -2.321 1.00 47.97 181 MET A N 1
ATOM 1397 C CA . MET A 1 181 ? 8.795 0.176 -2.073 1.00 47.97 181 MET A CA 1
ATOM 1398 C C . MET A 1 181 ? 9.615 0.545 -3.315 1.00 47.97 181 MET A C 1
ATOM 1400 O O . MET A 1 181 ? 10.836 0.642 -3.235 1.00 47.97 181 MET A O 1
ATOM 1404 N N . ALA A 1 182 ? 8.960 0.697 -4.468 1.00 55.09 182 ALA A N 1
ATOM 1405 C CA . ALA A 1 182 ? 9.611 1.144 -5.680 1.00 55.09 182 ALA A CA 1
ATOM 1406 C C . ALA A 1 182 ? 9.789 2.673 -5.627 1.00 55.09 182 ALA A C 1
ATOM 1408 O O . ALA A 1 182 ? 8.905 3.372 -5.132 1.00 55.09 182 ALA A O 1
ATOM 1409 N N . PRO A 1 183 ? 10.920 3.206 -6.119 1.00 67.06 183 PRO A N 1
ATOM 1410 C CA . PRO A 1 183 ? 11.085 4.639 -6.309 1.00 67.06 183 PRO A CA 1
ATOM 1411 C C . PRO A 1 183 ? 9.947 5.185 -7.187 1.00 67.06 183 PRO A C 1
ATOM 1413 O O . PRO A 1 183 ? 9.365 4.412 -7.957 1.00 67.06 183 PRO A O 1
ATOM 1416 N N . PRO A 1 184 ? 9.661 6.501 -7.112 1.00 81.88 184 PRO A N 1
ATOM 1417 C CA . PRO A 1 184 ? 8.644 7.134 -7.944 1.00 81.88 184 PRO A CA 1
ATOM 1418 C C . PRO A 1 184 ? 8.772 6.703 -9.403 1.00 81.88 184 PRO A C 1
ATOM 1420 O O . PRO A 1 184 ? 9.892 6.525 -9.893 1.00 81.88 184 PRO A O 1
ATOM 1423 N N . VAL A 1 185 ? 7.638 6.557 -10.093 1.00 89.88 185 VAL A N 1
ATOM 1424 C CA . VAL A 1 185 ? 7.631 6.222 -11.520 1.00 89.88 185 VAL A CA 1
ATOM 1425 C C . VAL A 1 185 ? 8.532 7.200 -12.276 1.00 89.88 185 VAL A C 1
ATOM 1427 O O . VAL A 1 185 ? 8.391 8.418 -12.163 1.00 89.88 185 VAL A O 1
ATOM 1430 N N . GLN A 1 186 ? 9.475 6.647 -13.030 1.00 94.88 186 GLN A N 1
ATOM 1431 C CA . GLN A 1 186 ? 10.388 7.390 -13.882 1.00 94.88 186 GLN A CA 1
ATOM 1432 C C . GLN A 1 186 ? 10.010 7.123 -15.330 1.00 94.88 186 GLN A C 1
ATOM 1434 O O . GLN A 1 186 ? 9.802 5.971 -15.724 1.00 94.88 186 GLN A O 1
ATOM 1439 N N . GLU A 1 187 ? 9.940 8.197 -16.110 1.00 97.31 187 GLU A N 1
ATOM 1440 C CA . GLU A 1 187 ? 9.584 8.148 -17.518 1.00 97.31 187 GLU A CA 1
ATOM 1441 C C . GLU A 1 187 ? 10.604 8.897 -18.365 1.00 97.31 187 GLU A C 1
ATOM 1443 O O . GLU A 1 187 ? 11.010 10.019 -18.056 1.00 97.31 187 GLU A O 1
ATOM 1448 N N . TRP A 1 188 ? 10.978 8.287 -19.484 1.00 98.19 188 TRP A N 1
ATOM 1449 C CA . TRP A 1 188 ? 11.861 8.886 -20.471 1.00 98.19 188 TRP A CA 1
ATOM 1450 C C . TRP A 1 188 ? 11.181 8.866 -21.824 1.00 98.19 188 TRP A C 1
ATOM 1452 O O . TRP A 1 188 ? 10.719 7.827 -22.291 1.00 98.19 188 TRP A O 1
ATOM 1462 N N . HIS A 1 189 ? 11.192 10.015 -22.485 1.00 97.06 189 HIS A N 1
ATOM 1463 C CA . HIS A 1 189 ? 10.594 10.183 -23.798 1.00 97.06 189 HIS A CA 1
ATOM 1464 C C . HIS A 1 189 ? 11.681 10.368 -24.847 1.00 97.06 189 HIS A C 1
ATOM 1466 O O . HIS A 1 189 ? 12.690 11.041 -24.618 1.00 97.06 189 HIS A O 1
ATOM 1472 N N . ARG A 1 190 ? 11.470 9.780 -26.022 1.00 94.69 190 ARG A N 1
ATOM 1473 C CA . ARG A 1 190 ? 12.344 9.984 -27.174 1.00 94.69 190 ARG A CA 1
ATOM 1474 C C . ARG A 1 190 ? 11.525 10.064 -28.444 1.00 94.69 190 ARG A C 1
ATOM 1476 O O . ARG A 1 190 ? 10.762 9.155 -28.749 1.00 94.69 190 ARG A O 1
ATOM 1483 N N . THR A 1 191 ? 11.775 11.101 -29.228 1.00 92.56 191 THR A N 1
ATOM 1484 C CA . THR A 1 191 ? 11.158 11.277 -30.541 1.00 92.56 191 THR A CA 1
ATOM 1485 C C . THR A 1 191 ? 12.220 11.169 -31.627 1.00 92.56 191 THR A C 1
ATOM 1487 O O . THR A 1 191 ? 13.355 11.625 -31.480 1.00 92.56 191 THR A O 1
ATOM 1490 N N . THR A 1 192 ? 11.845 10.497 -32.702 1.00 86.88 192 THR A N 1
ATOM 1491 C CA . THR A 1 192 ? 12.533 10.462 -33.994 1.00 86.88 192 THR A CA 1
ATOM 1492 C C . THR A 1 192 ? 11.601 11.079 -35.029 1.00 86.88 192 THR A C 1
ATOM 1494 O O . THR A 1 192 ? 10.419 11.236 -34.731 1.00 86.88 192 THR A O 1
ATOM 1497 N N . ASP A 1 193 ? 12.096 11.383 -36.228 1.00 80.25 193 ASP A N 1
ATOM 1498 C CA . ASP A 1 193 ? 11.316 12.081 -37.263 1.00 80.25 193 ASP A CA 1
ATOM 1499 C C . ASP A 1 193 ? 9.936 11.439 -37.537 1.00 80.25 193 ASP A C 1
ATOM 1501 O O . ASP A 1 193 ? 8.974 12.157 -37.798 1.00 80.25 193 ASP A O 1
ATOM 1505 N N . ASP A 1 194 ? 9.812 10.115 -37.363 1.00 84.62 194 ASP A N 1
ATOM 1506 C CA . ASP A 1 194 ? 8.592 9.360 -37.687 1.00 84.62 194 ASP A CA 1
ATOM 1507 C C . ASP A 1 194 ? 7.882 8.715 -36.480 1.00 84.62 194 ASP A C 1
ATOM 1509 O O . ASP A 1 194 ? 6.802 8.142 -36.636 1.00 84.62 194 ASP A O 1
ATOM 1513 N N . LYS A 1 195 ? 8.502 8.691 -35.290 1.00 90.31 195 LYS A N 1
ATOM 1514 C CA . LYS A 1 195 ? 8.032 7.875 -34.148 1.00 90.31 195 LYS A CA 1
ATOM 1515 C C . LYS A 1 195 ? 8.369 8.495 -32.800 1.00 90.31 195 LYS A C 1
ATOM 1517 O O . LYS A 1 195 ? 9.486 8.985 -32.611 1.00 90.31 195 LYS A O 1
ATOM 1522 N N . SER A 1 196 ? 7.455 8.337 -31.848 1.00 94.56 196 SER A N 1
ATOM 1523 C CA . SER A 1 196 ? 7.645 8.668 -30.434 1.00 94.56 196 SER A CA 1
ATOM 1524 C C . SER A 1 196 ? 7.710 7.400 -29.586 1.00 94.56 196 SER A C 1
ATOM 1526 O O . SER A 1 196 ? 6.999 6.427 -29.840 1.00 94.56 196 SER A O 1
ATOM 1528 N N . TYR A 1 197 ? 8.581 7.414 -28.584 1.00 96.75 197 TYR A N 1
ATOM 1529 C CA . TYR A 1 197 ? 8.828 6.298 -27.683 1.00 96.75 197 TYR A CA 1
ATOM 1530 C C . TYR A 1 197 ? 8.780 6.758 -26.230 1.00 96.75 197 TYR A C 1
ATOM 1532 O O . TYR A 1 197 ? 9.223 7.865 -25.912 1.00 96.75 197 TYR A O 1
ATOM 1540 N N . LEU A 1 198 ? 8.331 5.853 -25.366 1.00 97.81 198 LEU A N 1
ATOM 1541 C CA . LEU A 1 198 ? 8.313 5.996 -23.915 1.00 97.81 198 LEU A CA 1
ATOM 1542 C C . LEU A 1 198 ? 9.077 4.828 -23.291 1.00 97.81 198 LE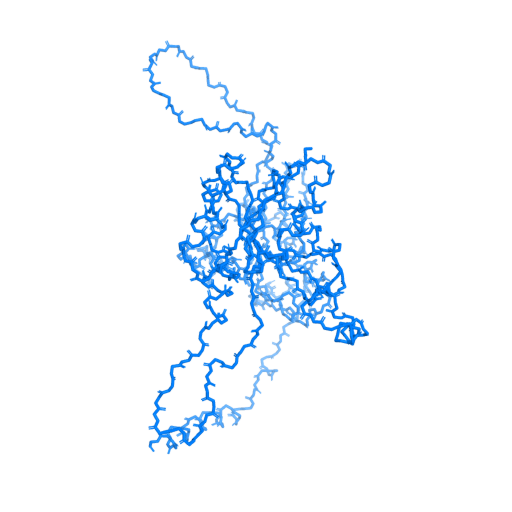U A C 1
ATOM 1544 O O . LEU A 1 198 ? 8.891 3.681 -23.689 1.00 97.81 198 LEU A O 1
ATOM 1548 N N . ILE A 1 199 ? 9.909 5.101 -22.295 1.00 98.56 199 ILE A N 1
ATOM 1549 C CA . ILE A 1 199 ? 10.332 4.104 -21.310 1.00 98.56 199 ILE A CA 1
ATOM 1550 C C . ILE A 1 199 ? 9.708 4.495 -19.982 1.00 98.56 199 ILE A C 1
ATOM 1552 O O . ILE A 1 199 ? 9.822 5.655 -19.603 1.00 98.56 199 ILE A O 1
ATOM 1556 N N . SER A 1 200 ? 9.095 3.546 -19.279 1.00 97.44 200 SER A N 1
ATOM 1557 C CA . SER A 1 200 ? 8.480 3.790 -17.972 1.00 97.44 200 SER A CA 1
ATOM 1558 C C . SER A 1 200 ? 8.777 2.661 -16.994 1.00 97.44 200 SER A C 1
ATOM 1560 O O . SER A 1 200 ? 8.811 1.490 -17.383 1.00 97.44 200 SER A O 1
ATOM 1562 N N . THR A 1 201 ? 8.972 3.005 -15.719 1.00 96.12 201 THR A N 1
ATOM 1563 C CA . THR A 1 201 ? 9.008 2.043 -14.602 1.00 96.12 201 THR A CA 1
ATOM 1564 C C . THR A 1 201 ? 7.619 1.731 -14.033 1.00 96.12 201 THR A C 1
ATOM 1566 O O . THR A 1 201 ? 7.517 0.988 -13.055 1.00 96.12 201 THR A O 1
ATOM 1569 N N . SER A 1 202 ? 6.546 2.280 -14.615 1.00 92.81 202 SER A N 1
ATOM 1570 C CA . SER A 1 202 ? 5.180 2.056 -14.144 1.00 92.81 202 SER A CA 1
ATOM 1571 C C . SER A 1 202 ? 4.769 0.591 -14.274 1.00 92.81 202 SER A C 1
ATOM 1573 O O . SER A 1 202 ? 4.684 0.039 -15.374 1.00 92.81 202 SER A O 1
ATOM 1575 N N . ARG A 1 203 ? 4.444 -0.031 -13.136 1.00 88.94 203 ARG A N 1
ATOM 1576 C CA . ARG A 1 203 ? 3.974 -1.423 -13.080 1.00 88.94 203 ARG A CA 1
ATOM 1577 C C . ARG A 1 203 ? 2.634 -1.619 -13.782 1.00 88.94 203 ARG A C 1
ATOM 1579 O O . ARG A 1 203 ? 2.396 -2.692 -14.324 1.00 88.94 203 ARG A O 1
ATOM 1586 N N . THR A 1 204 ? 1.776 -0.601 -13.787 1.00 87.94 204 THR A N 1
ATOM 1587 C CA . THR A 1 204 ? 0.427 -0.679 -14.368 1.00 87.94 204 THR A CA 1
ATOM 1588 C C . THR A 1 204 ? 0.424 -0.591 -15.893 1.00 87.94 204 THR A C 1
ATOM 1590 O O . THR A 1 204 ? -0.561 -0.977 -16.513 1.00 87.94 204 THR A O 1
ATOM 1593 N N . GLN A 1 205 ? 1.515 -0.114 -16.501 1.00 92.31 205 GLN A N 1
ATOM 1594 C CA . GLN A 1 205 ? 1.667 -0.031 -17.959 1.00 92.31 205 GLN A CA 1
ATOM 1595 C C . GLN A 1 205 ? 2.253 -1.310 -18.581 1.00 92.31 205 GLN A C 1
ATOM 1597 O O . GLN A 1 205 ? 2.205 -1.467 -19.799 1.00 92.31 205 GLN A O 1
ATOM 1602 N N . LEU A 1 206 ? 2.822 -2.212 -17.771 1.00 95.25 206 LEU A N 1
ATOM 1603 C CA . LEU A 1 206 ? 3.446 -3.443 -18.256 1.00 95.25 206 LEU A CA 1
ATOM 1604 C C . LEU A 1 206 ? 2.404 -4.372 -18.888 1.00 95.25 206 LEU A C 1
ATOM 1606 O O . LEU A 1 206 ? 1.367 -4.637 -18.289 1.00 95.25 206 LEU A O 1
ATOM 1610 N N . ASP A 1 207 ? 2.727 -4.937 -20.050 1.00 97.00 207 ASP A N 1
ATOM 1611 C CA . ASP A 1 207 ? 1.958 -5.997 -20.702 1.00 97.00 207 ASP A CA 1
ATOM 1612 C C . ASP A 1 207 ? 2.546 -7.373 -20.317 1.00 97.00 207 ASP A C 1
ATOM 1614 O O . ASP A 1 207 ? 3.608 -7.768 -20.823 1.00 97.00 207 ASP A O 1
ATOM 1618 N N . PRO A 1 208 ? 1.879 -8.156 -19.442 1.00 95.81 208 PRO A N 1
ATOM 1619 C CA . PRO A 1 208 ? 2.382 -9.464 -19.031 1.00 95.81 208 PRO A CA 1
ATOM 1620 C C . PRO A 1 208 ? 2.488 -10.450 -20.201 1.00 95.81 208 PRO A C 1
ATOM 1622 O O . PRO A 1 208 ? 3.393 -11.284 -20.223 1.00 95.81 208 PRO A O 1
ATOM 1625 N N . SER A 1 209 ? 1.602 -10.359 -21.197 1.00 97.00 209 SER A N 1
ATOM 1626 C CA . SER A 1 209 ? 1.623 -11.240 -22.368 1.00 97.00 209 SER A CA 1
ATOM 1627 C C . SER A 1 209 ? 2.863 -10.981 -23.223 1.00 97.00 209 SER A C 1
ATOM 1629 O O . SER A 1 209 ? 3.571 -11.923 -23.603 1.00 97.00 209 SER A O 1
ATOM 1631 N N . PHE A 1 210 ? 3.178 -9.703 -23.462 1.00 97.94 210 PHE A N 1
ATOM 1632 C CA . PHE A 1 210 ? 4.416 -9.300 -24.126 1.00 97.94 210 PHE A CA 1
ATOM 1633 C C . PHE A 1 210 ? 5.644 -9.824 -23.375 1.00 97.94 210 PHE A C 1
ATOM 1635 O O . PHE A 1 210 ? 6.500 -10.478 -23.973 1.00 97.94 210 PHE A O 1
ATOM 1642 N N . ILE A 1 211 ? 5.715 -9.582 -22.063 1.00 97.88 211 ILE A N 1
ATOM 1643 C CA . ILE A 1 211 ? 6.858 -9.972 -21.229 1.00 97.88 211 ILE A CA 1
ATOM 1644 C C . ILE A 1 211 ? 7.060 -11.488 -21.263 1.00 97.88 211 ILE A C 1
ATOM 1646 O O . ILE A 1 211 ? 8.177 -11.958 -21.481 1.00 97.88 211 ILE A O 1
ATOM 1650 N N . ASN A 1 212 ? 5.988 -12.269 -21.116 1.00 97.88 212 ASN A N 1
ATOM 1651 C CA . ASN A 1 212 ? 6.085 -13.726 -21.130 1.00 97.88 212 ASN A CA 1
ATOM 1652 C C . ASN A 1 212 ? 6.520 -14.270 -22.497 1.00 97.88 212 ASN A C 1
ATOM 1654 O O . ASN A 1 212 ? 7.279 -15.235 -22.572 1.00 97.88 212 ASN A O 1
ATOM 1658 N N . THR A 1 213 ? 6.067 -13.626 -23.577 1.00 97.62 213 THR A N 1
ATOM 1659 C CA . THR A 1 213 ? 6.500 -13.941 -24.944 1.00 97.62 213 THR A CA 1
ATOM 1660 C C . THR A 1 213 ? 7.979 -13.612 -25.134 1.00 97.62 213 THR A C 1
ATOM 1662 O O . THR A 1 213 ? 8.725 -14.430 -25.668 1.00 97.62 213 THR A O 1
ATOM 1665 N N . ALA A 1 214 ? 8.432 -12.454 -24.645 1.00 97.06 214 ALA A N 1
ATOM 1666 C CA . ALA A 1 214 ? 9.830 -12.042 -24.702 1.00 97.06 214 ALA A CA 1
ATOM 1667 C C . ALA A 1 214 ? 10.751 -13.008 -23.936 1.00 97.06 214 ALA A C 1
ATOM 1669 O O . ALA A 1 214 ? 11.805 -13.367 -24.452 1.00 97.06 214 ALA A O 1
ATOM 1670 N N . LEU A 1 215 ? 10.336 -13.502 -22.762 1.00 96.62 215 LEU A N 1
ATOM 1671 C CA . LEU A 1 215 ? 11.068 -14.532 -22.005 1.00 96.62 215 LEU A CA 1
ATOM 1672 C C . LEU A 1 215 ? 11.195 -15.872 -22.752 1.00 96.62 215 LEU A C 1
ATOM 1674 O O . LEU A 1 215 ? 12.039 -16.686 -22.391 1.00 96.62 215 LEU A O 1
ATOM 1678 N N . GLY A 1 216 ? 10.360 -16.119 -23.766 1.00 95.50 216 GLY A N 1
ATOM 1679 C CA . GLY A 1 216 ? 10.448 -17.287 -24.644 1.00 95.50 216 GLY A CA 1
ATOM 1680 C C . GLY A 1 216 ? 11.172 -17.052 -25.966 1.00 95.50 216 GLY A C 1
ATOM 1681 O O . GLY A 1 216 ? 11.229 -17.974 -26.778 1.00 95.50 216 GLY A O 1
ATOM 1682 N N . ALA A 1 217 ? 11.694 -15.848 -26.209 1.00 94.62 217 ALA A N 1
ATOM 1683 C CA . ALA A 1 217 ? 12.445 -15.550 -27.421 1.00 94.62 217 ALA A CA 1
ATOM 1684 C C . ALA A 1 217 ? 13.788 -16.300 -27.437 1.00 94.62 217 ALA A C 1
ATOM 1686 O O . ALA A 1 217 ? 14.429 -16.461 -26.401 1.00 94.62 217 ALA A O 1
ATOM 1687 N N . GLU A 1 218 ? 14.244 -16.716 -28.622 1.00 90.94 218 GLU A N 1
ATOM 1688 C CA . GLU A 1 218 ? 15.502 -17.463 -28.789 1.00 90.94 218 GLU A CA 1
ATOM 1689 C C . GLU A 1 218 ? 16.711 -16.692 -28.234 1.00 90.94 218 GLU A C 1
ATOM 1691 O O . GLU A 1 218 ? 17.629 -17.276 -27.661 1.00 90.94 218 GLU A O 1
ATOM 1696 N N . GLU A 1 219 ? 16.692 -15.362 -28.340 1.00 86.50 219 GLU A N 1
ATOM 1697 C CA . GLU A 1 219 ? 17.767 -14.509 -27.835 1.00 86.50 219 GLU A CA 1
ATOM 1698 C C . GLU A 1 219 ? 17.804 -14.416 -26.302 1.00 86.50 219 GLU A C 1
ATOM 1700 O O . GLU A 1 219 ? 18.842 -14.072 -25.740 1.00 86.50 219 GLU A O 1
ATOM 1705 N N . MET A 1 220 ? 16.707 -14.768 -25.624 1.00 89.31 220 MET A N 1
ATOM 1706 C CA . MET A 1 220 ? 16.609 -14.888 -24.167 1.00 89.31 220 MET A CA 1
ATOM 1707 C C . MET A 1 220 ? 16.942 -16.322 -23.727 1.00 89.31 220 MET A C 1
ATOM 1709 O O . MET A 1 220 ? 16.205 -16.943 -22.965 1.00 89.31 220 MET A O 1
ATOM 1713 N N . TYR A 1 221 ? 18.071 -16.862 -24.198 1.00 84.69 221 TYR A N 1
ATOM 1714 C CA . TYR A 1 221 ? 18.447 -18.282 -24.070 1.00 84.69 221 TYR A CA 1
ATOM 1715 C C . TYR A 1 221 ? 18.501 -18.828 -22.627 1.00 84.69 221 TYR A C 1
ATOM 1717 O O . TYR A 1 221 ? 18.518 -20.042 -22.423 1.00 84.69 221 TYR A O 1
ATOM 1725 N N . TRP A 1 222 ? 18.572 -17.951 -21.622 1.00 82.38 222 TRP A N 1
ATOM 1726 C CA . TRP A 1 222 ? 18.592 -18.302 -20.198 1.00 82.38 222 TRP A CA 1
ATOM 1727 C C . TRP A 1 222 ? 17.202 -18.337 -19.546 1.00 82.38 222 TRP A C 1
ATOM 1729 O O . TRP A 1 222 ? 17.084 -18.774 -18.401 1.00 82.38 222 TRP A O 1
ATOM 1739 N N . ALA A 1 223 ? 16.162 -17.873 -20.240 1.00 91.31 223 ALA A N 1
ATOM 1740 C CA . ALA A 1 223 ? 14.799 -17.764 -19.736 1.00 91.31 223 ALA A CA 1
ATOM 1741 C C . ALA A 1 223 ? 13.835 -18.692 -20.492 1.00 91.31 223 ALA A C 1
ATOM 1743 O O . ALA A 1 223 ? 14.171 -19.297 -21.511 1.00 91.31 223 ALA A O 1
ATOM 1744 N N . LYS A 1 224 ? 12.634 -18.857 -19.932 1.00 94.44 224 LYS A N 1
ATOM 1745 C CA . LYS A 1 224 ? 11.508 -19.572 -20.544 1.00 94.44 224 LYS A CA 1
ATOM 1746 C C . LYS A 1 224 ? 10.205 -18.872 -20.153 1.00 94.44 224 LYS A C 1
ATOM 1748 O O . LYS A 1 224 ? 10.167 -18.265 -19.079 1.00 94.44 224 LYS A O 1
ATOM 1753 N N . PRO A 1 225 ? 9.129 -19.008 -20.948 1.00 96.81 225 PRO A N 1
ATOM 1754 C CA . PRO A 1 225 ? 7.808 -18.551 -20.542 1.00 96.81 225 PRO A CA 1
ATOM 1755 C C . PRO A 1 225 ? 7.378 -19.201 -19.226 1.00 96.81 225 PRO A C 1
ATOM 1757 O O . PRO A 1 225 ? 7.656 -20.375 -18.963 1.00 96.81 225 PRO A O 1
ATOM 1760 N N . LEU A 1 226 ? 6.679 -18.425 -18.410 1.00 96.12 226 LEU A N 1
ATOM 1761 C CA . LEU A 1 226 ? 6.206 -18.799 -17.087 1.00 96.12 226 LEU A CA 1
ATOM 1762 C C . LEU A 1 226 ? 4.693 -19.033 -17.093 1.00 96.12 226 LEU A C 1
ATOM 1764 O O . LEU A 1 226 ? 3.962 -18.543 -17.958 1.00 96.12 226 LEU A O 1
ATOM 1768 N N . SER A 1 227 ? 4.214 -19.763 -16.082 1.00 96.88 227 SER A N 1
ATOM 1769 C CA . SER A 1 227 ? 2.781 -19.810 -15.774 1.00 96.88 227 SER A CA 1
ATOM 1770 C C . SER A 1 227 ? 2.282 -18.421 -15.339 1.00 96.88 227 SER A C 1
ATOM 1772 O O . SER A 1 227 ? 3.072 -17.675 -14.754 1.00 96.88 227 SER A O 1
ATOM 1774 N N . PRO A 1 228 ? 0.999 -18.063 -15.549 1.00 92.12 228 PRO A N 1
ATOM 1775 C CA . PRO A 1 228 ? 0.493 -16.745 -15.160 1.00 92.12 228 PRO A CA 1
ATOM 1776 C C . PRO A 1 228 ? 0.752 -16.375 -13.683 1.00 92.12 228 PRO A C 1
ATOM 1778 O O . PRO A 1 228 ? 1.244 -15.274 -13.443 1.00 92.12 228 PRO A O 1
ATOM 1781 N N . PRO A 1 229 ? 0.558 -17.273 -12.690 1.00 80.94 229 PRO A N 1
ATOM 1782 C CA . PRO A 1 229 ? 0.889 -16.959 -11.295 1.00 80.94 229 PRO A CA 1
ATOM 1783 C C . PRO A 1 229 ? 2.387 -16.718 -11.056 1.00 80.94 229 PRO A C 1
ATOM 1785 O O . PRO A 1 229 ? 2.771 -15.827 -10.299 1.00 80.94 229 PRO A O 1
ATOM 1788 N N . SER A 1 230 ? 3.255 -17.496 -11.711 1.00 87.12 230 SER A N 1
ATOM 1789 C CA . SER A 1 230 ? 4.709 -17.324 -11.598 1.00 87.12 230 SER A CA 1
ATOM 1790 C C . SER A 1 230 ? 5.187 -16.038 -12.269 1.00 87.12 230 SER A C 1
ATOM 1792 O O . SER A 1 230 ? 6.082 -15.380 -11.746 1.00 87.12 230 SER A O 1
ATOM 1794 N N . LEU A 1 231 ? 4.586 -15.666 -13.402 1.00 94.00 231 LEU A N 1
ATOM 1795 C CA . LEU A 1 231 ? 4.865 -14.405 -14.079 1.00 94.00 231 LEU A CA 1
ATOM 1796 C C . LEU A 1 231 ? 4.456 -13.215 -13.210 1.00 94.00 231 LEU A C 1
ATOM 1798 O O . LEU A 1 231 ? 5.247 -12.292 -13.046 1.00 94.00 231 LEU A O 1
ATOM 1802 N N . GLN A 1 232 ? 3.267 -13.267 -12.607 1.00 85.56 232 GLN A N 1
ATOM 1803 C CA . GLN A 1 232 ? 2.817 -12.226 -11.686 1.00 85.56 232 GLN A CA 1
ATOM 1804 C C . GLN A 1 232 ? 3.788 -12.085 -10.510 1.00 85.56 232 GLN A C 1
ATOM 1806 O O . GLN A 1 232 ? 4.279 -10.995 -10.239 1.00 85.56 232 GLN A O 1
ATOM 1811 N N . THR A 1 233 ? 4.172 -13.210 -9.898 1.00 79.50 233 THR A N 1
ATOM 1812 C CA . THR A 1 233 ? 5.173 -13.231 -8.821 1.00 79.50 233 THR A CA 1
ATOM 1813 C C . THR A 1 233 ? 6.496 -12.590 -9.260 1.00 79.50 233 THR A C 1
ATOM 1815 O O . THR A 1 233 ? 7.094 -11.826 -8.502 1.00 79.50 233 THR A O 1
ATOM 1818 N N . LEU A 1 234 ? 6.963 -12.879 -10.480 1.00 91.19 234 LEU A N 1
ATOM 1819 C CA . LEU A 1 234 ? 8.184 -12.293 -11.036 1.00 91.19 234 LEU A CA 1
ATOM 1820 C C . LEU A 1 234 ? 8.069 -10.770 -11.165 1.00 91.19 234 LEU A C 1
ATOM 1822 O O . LEU A 1 234 ? 9.009 -10.068 -10.786 1.00 91.19 234 LEU A O 1
ATOM 1826 N N . LEU A 1 235 ? 6.945 -10.265 -11.678 1.00 91.19 235 LEU A N 1
ATOM 1827 C CA . LEU A 1 235 ? 6.713 -8.831 -11.865 1.00 91.19 235 LEU A CA 1
ATOM 1828 C C . LEU A 1 235 ? 6.570 -8.094 -10.529 1.00 91.19 235 LEU A C 1
ATOM 1830 O O . LEU A 1 235 ? 7.180 -7.041 -10.349 1.00 91.19 235 LEU A O 1
ATOM 1834 N N . ASP A 1 236 ? 5.855 -8.677 -9.567 1.00 83.69 236 ASP A N 1
ATOM 1835 C CA . ASP A 1 236 ? 5.615 -8.072 -8.252 1.00 83.69 236 ASP A CA 1
ATOM 1836 C C . ASP A 1 236 ? 6.912 -7.863 -7.457 1.00 83.69 236 ASP A C 1
ATOM 1838 O O . ASP A 1 236 ? 7.064 -6.862 -6.747 1.00 83.69 236 ASP A O 1
ATOM 1842 N N . ASN A 1 237 ? 7.866 -8.786 -7.615 1.00 83.00 237 ASN A N 1
ATOM 1843 C CA . ASN A 1 237 ? 9.136 -8.821 -6.884 1.00 83.00 237 ASN A CA 1
ATOM 1844 C C . ASN A 1 237 ? 10.326 -8.262 -7.683 1.00 83.00 237 ASN A C 1
ATOM 1846 O O . ASN A 1 237 ? 11.475 -8.415 -7.271 1.00 83.00 237 ASN A O 1
ATOM 1850 N N . SER A 1 238 ? 10.070 -7.629 -8.830 1.00 90.19 238 SER A N 1
ATOM 1851 C CA . SER A 1 238 ? 11.105 -7.011 -9.662 1.00 90.19 238 SER A CA 1
ATOM 1852 C C . SER A 1 238 ? 10.797 -5.538 -9.930 1.00 90.19 238 SER A C 1
ATOM 1854 O O . SER A 1 238 ? 9.657 -5.078 -9.827 1.00 90.19 238 SER A O 1
ATOM 1856 N N . LEU A 1 239 ? 11.822 -4.791 -10.329 1.00 93.81 239 LEU A N 1
ATOM 1857 C CA . LEU A 1 239 ? 11.646 -3.519 -11.021 1.00 93.81 239 LEU A CA 1
ATOM 1858 C C . LEU A 1 239 ? 11.764 -3.784 -12.522 1.00 93.81 239 LEU A C 1
ATOM 1860 O O . LEU A 1 239 ? 12.820 -4.209 -12.988 1.00 93.81 239 LEU A O 1
ATOM 1864 N N . THR A 1 240 ? 10.697 -3.531 -13.276 1.00 96.81 240 THR A N 1
ATOM 1865 C CA . THR A 1 240 ? 10.680 -3.737 -14.729 1.00 96.81 240 THR A CA 1
ATOM 1866 C C . THR A 1 240 ? 10.412 -2.414 -15.428 1.00 96.81 240 THR A C 1
ATOM 1868 O O . THR A 1 240 ? 9.431 -1.742 -15.133 1.00 96.81 240 THR A O 1
ATOM 1871 N N . LEU A 1 241 ? 11.291 -2.052 -16.354 1.00 98.31 241 LEU A N 1
ATOM 1872 C CA . LEU A 1 241 ? 11.117 -0.942 -17.274 1.00 98.31 241 LEU A CA 1
ATOM 1873 C C . LEU A 1 241 ? 10.441 -1.486 -18.529 1.00 98.31 241 LEU A C 1
ATOM 1875 O O . LEU A 1 241 ? 10.976 -2.399 -19.160 1.00 98.31 241 LEU A O 1
ATOM 1879 N N . GLY A 1 242 ? 9.302 -0.919 -18.909 1.00 98.31 242 GLY A N 1
ATOM 1880 C CA . GLY A 1 242 ? 8.699 -1.149 -20.219 1.00 98.31 242 GLY A CA 1
ATOM 1881 C C . GLY A 1 242 ? 9.213 -0.131 -21.234 1.00 98.31 242 GLY A C 1
ATOM 1882 O O . GLY A 1 242 ? 9.377 1.037 -20.899 1.00 98.31 242 GLY A O 1
ATOM 1883 N N . LEU A 1 243 ? 9.475 -0.570 -22.467 1.00 98.50 243 LEU A N 1
ATOM 1884 C CA . LEU A 1 243 ? 9.755 0.294 -23.616 1.00 98.50 243 LEU A CA 1
ATOM 1885 C C . LEU A 1 243 ? 8.568 0.218 -24.575 1.00 98.50 243 LEU A C 1
ATOM 1887 O O . LEU A 1 243 ? 8.234 -0.869 -25.048 1.00 98.50 243 LEU A O 1
ATOM 1891 N N . TYR A 1 244 ? 7.997 1.368 -24.910 1.00 98.06 244 TYR A N 1
ATOM 1892 C CA . TYR A 1 244 ? 6.777 1.504 -25.691 1.00 98.06 244 TYR A CA 1
ATOM 1893 C C . TYR A 1 244 ? 7.001 2.373 -26.927 1.00 98.06 244 TYR A C 1
ATOM 1895 O O . TYR A 1 244 ? 7.803 3.312 -26.913 1.00 98.06 244 TYR A O 1
ATOM 1903 N N . ILE A 1 245 ? 6.267 2.072 -27.995 1.00 95.69 245 ILE A N 1
ATOM 1904 C CA . ILE A 1 245 ? 5.987 3.035 -29.061 1.00 95.69 245 ILE A CA 1
ATOM 1905 C C . ILE A 1 245 ? 4.654 3.716 -28.750 1.00 95.69 245 ILE A C 1
ATOM 1907 O O . ILE A 1 245 ? 3.706 3.057 -28.324 1.00 95.69 245 ILE A O 1
ATOM 1911 N N . ILE A 1 246 ? 4.611 5.030 -28.949 1.00 94.25 246 ILE A N 1
ATOM 1912 C CA . ILE A 1 246 ? 3.423 5.853 -28.739 1.00 94.25 246 ILE A CA 1
ATOM 1913 C C . ILE A 1 246 ? 2.744 6.035 -30.094 1.00 94.25 246 ILE A C 1
ATOM 1915 O O . ILE A 1 246 ? 3.351 6.584 -31.020 1.00 94.25 246 ILE A O 1
ATOM 1919 N N . SER A 1 247 ? 1.505 5.565 -30.216 1.00 87.12 247 SER A N 1
ATOM 1920 C CA . SER A 1 247 ? 0.689 5.769 -31.413 1.00 87.12 247 SER A CA 1
ATOM 1921 C C . SER A 1 247 ? -0.388 6.825 -31.155 1.00 87.12 247 SER A C 1
ATOM 1923 O O . SER A 1 247 ? -1.004 6.822 -30.084 1.00 87.12 247 SER A O 1
ATOM 1925 N N . PRO A 1 248 ? -0.653 7.727 -32.120 1.00 71.50 248 PRO A N 1
ATOM 1926 C CA . PRO A 1 248 ? -1.777 8.640 -32.004 1.00 71.50 248 PRO A CA 1
ATOM 1927 C C . PRO A 1 248 ? -3.078 7.836 -31.971 1.00 71.50 248 PRO A C 1
ATOM 1929 O O . PRO A 1 248 ? -3.289 6.967 -32.820 1.00 71.50 248 PRO A O 1
ATOM 1932 N N . ALA A 1 249 ? -3.944 8.141 -31.004 1.00 61.91 249 ALA A N 1
ATOM 1933 C CA . ALA A 1 249 ? -5.247 7.505 -30.865 1.00 61.91 249 ALA A CA 1
ATOM 1934 C C . ALA A 1 249 ? -6.029 7.629 -32.181 1.00 61.91 249 ALA A C 1
ATOM 1936 O O . ALA A 1 249 ? -6.330 8.739 -32.634 1.00 61.91 249 ALA A O 1
ATOM 1937 N N . LEU A 1 250 ? -6.352 6.504 -32.823 1.00 54.50 250 LEU A N 1
ATOM 1938 C CA . LEU A 1 250 ? -7.234 6.534 -33.986 1.00 54.50 250 LEU A CA 1
ATOM 1939 C C . LEU A 1 250 ? -8.637 6.960 -33.521 1.00 54.50 250 LEU A C 1
ATOM 1941 O O . LEU A 1 250 ? -9.160 6.372 -32.572 1.00 54.50 250 LEU A O 1
ATOM 1945 N N . PRO A 1 251 ? -9.285 7.942 -34.177 1.00 53.56 251 PRO A N 1
ATOM 1946 C CA . PRO A 1 251 ? -10.677 8.246 -33.881 1.00 53.56 251 PRO A CA 1
ATOM 1947 C C . PRO A 1 251 ? -11.535 7.001 -34.149 1.00 53.56 251 PRO A C 1
ATOM 1949 O O . PRO A 1 251 ? -11.252 6.258 -35.099 1.00 53.56 251 PRO A O 1
ATOM 1952 N N . PRO A 1 252 ? -12.590 6.756 -33.351 1.00 51.22 252 PRO A N 1
ATOM 1953 C CA . PRO A 1 252 ? -13.413 5.569 -33.504 1.00 51.22 252 PRO A CA 1
ATOM 1954 C C . PRO A 1 252 ? -13.944 5.477 -34.937 1.00 51.22 252 PRO A C 1
ATOM 1956 O O . PRO A 1 252 ? -14.559 6.410 -35.463 1.00 51.22 252 PRO A O 1
ATOM 1959 N N . SER A 1 253 ? -13.682 4.335 -35.576 1.00 44.44 253 SER A N 1
ATOM 1960 C CA . SER A 1 253 ? -14.180 4.005 -36.909 1.00 44.44 253 SER A CA 1
ATOM 1961 C C . SER A 1 253 ? -15.699 4.177 -36.942 1.00 44.44 253 SER A C 1
ATOM 1963 O O . SER A 1 253 ? -16.444 3.404 -36.334 1.00 44.44 253 SER A O 1
ATOM 1965 N N . ARG A 1 254 ? -16.187 5.200 -37.655 1.00 43.59 254 ARG A N 1
ATOM 1966 C CA . ARG A 1 254 ? -17.612 5.323 -37.975 1.00 43.59 254 ARG A CA 1
ATOM 1967 C C . ARG A 1 254 ? -17.959 4.224 -38.973 1.00 43.59 254 ARG A C 1
ATOM 1969 O O . ARG A 1 254 ? -17.863 4.417 -40.182 1.00 43.59 254 ARG A O 1
ATOM 1976 N N . SER A 1 255 ? -18.362 3.062 -38.467 1.00 42.94 255 SER A N 1
ATOM 1977 C CA . SER A 1 255 ? -19.001 2.055 -39.308 1.00 42.94 255 SER A CA 1
ATOM 1978 C C . SER A 1 255 ? -20.318 2.634 -39.842 1.00 42.94 255 SER A C 1
ATOM 1980 O O . SER A 1 255 ? -21.238 2.946 -39.084 1.00 42.94 255 SER A O 1
ATOM 1982 N N . ASN A 1 256 ? -20.403 2.827 -41.158 1.00 44.19 256 ASN A N 1
ATOM 1983 C CA . ASN A 1 256 ? -21.668 3.097 -41.832 1.00 44.19 256 ASN A CA 1
ATOM 1984 C C . ASN A 1 256 ? -22.515 1.820 -41.758 1.00 44.19 256 ASN A C 1
ATOM 1986 O O . ASN A 1 256 ? -22.364 0.931 -42.594 1.00 44.19 256 ASN A O 1
ATOM 1990 N N . SER A 1 257 ? -23.388 1.708 -40.756 1.00 43.19 257 SER A N 1
ATOM 1991 C CA . SER A 1 257 ? -24.404 0.656 -40.720 1.00 43.19 257 SER A CA 1
ATOM 1992 C C . SER A 1 257 ? -25.691 1.150 -41.384 1.00 43.19 257 SER A C 1
ATOM 1994 O O . SER A 1 257 ? -26.299 2.139 -40.980 1.00 43.19 257 SER A O 1
ATOM 1996 N N . SER A 1 258 ? -26.098 0.456 -42.449 1.00 38.06 258 SER A N 1
ATOM 1997 C CA . SER A 1 258 ? -27.469 0.492 -42.964 1.00 38.06 258 SER A CA 1
ATOM 1998 C C . SER A 1 258 ? -28.434 -0.128 -41.937 1.00 38.06 258 SER A C 1
ATOM 2000 O O . SER A 1 258 ? -28.020 -1.003 -41.173 1.00 38.06 258 SER A O 1
ATOM 2002 N N . PRO A 1 259 ? -29.716 0.280 -41.894 1.00 45.97 259 PRO A N 1
ATOM 2003 C CA . PRO A 1 259 ? -30.607 -0.109 -40.812 1.00 45.97 259 PRO A CA 1
ATOM 2004 C C . PRO A 1 259 ? -31.302 -1.438 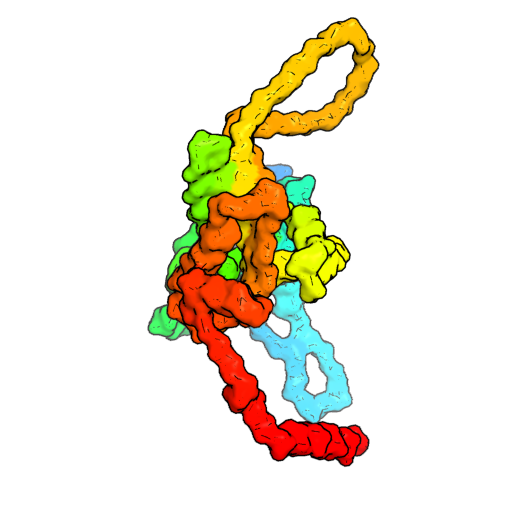-41.119 1.00 45.97 259 PRO A C 1
ATOM 2006 O O . PRO A 1 259 ? -32.112 -1.504 -42.039 1.00 45.97 259 PRO A O 1
ATOM 2009 N N . SER A 1 260 ? -31.074 -2.470 -40.301 1.00 39.03 260 SER A N 1
ATOM 2010 C CA . SER A 1 260 ? -32.105 -3.490 -40.061 1.00 39.03 260 SER A CA 1
ATOM 2011 C C . SER A 1 260 ? -31.799 -4.409 -38.874 1.00 39.03 260 SER A C 1
ATOM 2013 O O . SER A 1 260 ? -30.761 -5.065 -38.834 1.00 39.03 260 SER A O 1
ATOM 2015 N N . SER A 1 261 ? -32.817 -4.501 -38.011 1.00 34.53 261 SER A N 1
ATOM 2016 C CA . SER A 1 261 ? -33.161 -5.542 -37.028 1.00 34.53 261 SER A CA 1
ATOM 2017 C C . SER A 1 261 ? -32.882 -5.259 -35.540 1.00 34.53 261 SER A C 1
ATOM 2019 O O . SER A 1 261 ? -31.762 -4.918 -35.167 1.00 34.53 261 SER A O 1
ATOM 2021 N N . PRO A 1 262 ? -33.896 -5.447 -34.664 1.00 46.16 262 PRO A N 1
ATOM 2022 C CA . PRO A 1 262 ? -33.774 -5.214 -33.231 1.00 46.16 262 PRO A CA 1
ATOM 2023 C C . PRO A 1 262 ? -33.080 -6.405 -32.563 1.00 46.16 262 PRO A C 1
ATOM 2025 O O . PRO A 1 262 ? -33.522 -7.549 -32.695 1.00 46.16 262 PRO A O 1
ATOM 2028 N N . ARG A 1 263 ? -32.001 -6.149 -31.820 1.00 39.62 263 ARG A N 1
ATOM 2029 C CA . ARG A 1 263 ? -31.424 -7.126 -30.893 1.00 39.62 263 ARG A CA 1
ATOM 2030 C C . ARG A 1 263 ? -31.040 -6.432 -29.581 1.00 39.62 263 ARG A C 1
ATOM 2032 O O . ARG A 1 263 ? -30.632 -5.278 -29.581 1.00 39.62 263 ARG A O 1
ATOM 2039 N N . THR A 1 264 ? -31.302 -7.175 -28.512 1.00 35.78 264 THR A N 1
ATOM 2040 C CA . THR A 1 264 ? -31.123 -6.984 -27.063 1.00 35.78 264 THR A CA 1
ATOM 2041 C C . THR A 1 264 ? -29.981 -6.057 -26.608 1.00 35.78 264 THR A C 1
ATOM 2043 O O . THR A 1 264 ? -28.959 -5.980 -27.285 1.00 35.78 264 THR A O 1
ATOM 2046 N N . PRO A 1 265 ? -30.112 -5.394 -25.437 1.00 36.81 265 PRO A N 1
ATOM 2047 C CA . PRO A 1 265 ? -29.096 -4.472 -24.940 1.00 36.81 265 PRO A CA 1
ATOM 2048 C C . PRO A 1 265 ? -27.833 -5.241 -24.531 1.00 36.81 265 PRO A C 1
ATOM 2050 O O . PRO A 1 265 ? -27.856 -6.040 -23.596 1.00 36.81 265 PRO A O 1
ATOM 2053 N N . SER A 1 266 ? -26.738 -5.007 -25.254 1.00 33.19 266 SER A N 1
ATOM 2054 C CA . SER A 1 266 ? -25.382 -5.364 -24.825 1.00 33.19 266 SER A CA 1
ATOM 2055 C C . SER A 1 266 ? -24.930 -4.443 -23.681 1.00 33.19 266 SER A C 1
ATOM 2057 O O . SER A 1 266 ? -25.418 -3.311 -23.602 1.00 33.19 266 SER A O 1
ATOM 2059 N N . PRO A 1 267 ? -24.003 -4.881 -22.806 1.00 39.88 267 PRO A N 1
ATOM 2060 C CA . PRO A 1 267 ? -23.532 -4.071 -21.691 1.00 39.88 267 PRO A CA 1
ATOM 2061 C C . PRO A 1 267 ? -22.834 -2.821 -22.229 1.00 39.88 267 PRO A C 1
ATOM 2063 O O . PRO A 1 267 ? -22.025 -2.897 -23.155 1.00 39.88 267 PRO A O 1
ATOM 2066 N N . THR A 1 268 ? -23.170 -1.673 -21.654 1.00 33.97 268 THR A N 1
ATOM 2067 C CA . THR A 1 268 ? -22.567 -0.371 -21.929 1.00 33.97 268 THR A CA 1
ATOM 2068 C C . THR A 1 268 ? -21.062 -0.434 -21.671 1.00 33.97 268 THR A C 1
ATOM 2070 O O . THR A 1 268 ? -20.618 -0.412 -20.526 1.00 33.97 268 THR A O 1
ATOM 2073 N N . LEU A 1 269 ? -20.267 -0.513 -22.740 1.00 35.88 269 LEU A N 1
ATOM 2074 C CA . LEU A 1 269 ? -18.864 -0.115 -22.699 1.00 35.88 269 LEU A CA 1
ATOM 2075 C C . LEU A 1 269 ? -18.842 1.399 -22.488 1.00 35.88 269 LEU A C 1
ATOM 2077 O O . LEU A 1 269 ? -19.373 2.151 -23.309 1.00 35.88 269 LEU A O 1
ATOM 2081 N N . ASN A 1 270 ? -18.268 1.835 -21.369 1.00 31.17 270 ASN A N 1
ATOM 2082 C CA . ASN A 1 270 ? -17.982 3.244 -21.137 1.00 31.17 270 ASN A CA 1
ATOM 2083 C C . ASN A 1 270 ? -17.104 3.769 -22.289 1.00 31.17 270 ASN A C 1
ATOM 2085 O O . ASN A 1 270 ? -16.162 3.075 -22.683 1.00 31.17 270 ASN A O 1
ATOM 2089 N N . PRO A 1 271 ? -17.378 4.961 -22.846 1.00 37.22 271 PRO A N 1
ATOM 2090 C CA . PRO A 1 271 ? -16.489 5.559 -23.829 1.00 37.22 271 PRO A CA 1
ATOM 2091 C C . PRO A 1 271 ? -15.134 5.843 -23.170 1.00 37.22 271 PRO A C 1
ATOM 2093 O O . PRO A 1 271 ? -15.056 6.548 -22.165 1.00 37.22 271 PRO A O 1
ATOM 2096 N N . THR A 1 272 ? -14.067 5.277 -23.733 1.00 38.91 272 THR A N 1
ATOM 2097 C CA . THR A 1 272 ? -12.689 5.707 -23.474 1.00 38.91 272 THR A CA 1
ATOM 2098 C C . THR A 1 272 ? -12.568 7.206 -23.772 1.00 38.91 272 THR A C 1
ATOM 2100 O O . THR A 1 272 ? -13.138 7.645 -24.773 1.00 38.91 272 THR A O 1
ATOM 2103 N N . PRO A 1 273 ? -11.856 7.998 -22.948 1.00 45.41 273 PRO A N 1
ATOM 2104 C CA . PRO A 1 273 ? -11.669 9.422 -23.204 1.00 45.41 273 PRO A CA 1
ATOM 2105 C C . PRO A 1 273 ? -11.096 9.647 -24.607 1.00 45.41 273 PRO A C 1
ATOM 2107 O O . PRO A 1 273 ? -10.093 9.031 -24.975 1.00 45.41 273 PRO A O 1
ATOM 2110 N N . ASP A 1 274 ? -11.735 10.519 -25.388 1.00 41.03 274 ASP A N 1
ATOM 2111 C CA . ASP A 1 274 ? -11.241 10.939 -26.698 1.00 41.03 274 ASP A CA 1
ATOM 2112 C C . ASP A 1 274 ? -9.807 11.489 -26.553 1.00 41.03 274 ASP A C 1
ATOM 2114 O O . ASP A 1 274 ? -9.593 12.517 -25.911 1.00 41.03 274 ASP A O 1
ATOM 2118 N N . GLY A 1 275 ? -8.825 10.801 -27.150 1.00 51.03 275 GLY A N 1
ATOM 2119 C CA . GLY A 1 275 ? -7.443 11.284 -27.274 1.00 51.03 275 GLY A CA 1
ATOM 2120 C C . GLY A 1 275 ? -6.373 10.621 -26.396 1.00 51.03 275 GLY A C 1
ATOM 2121 O O . GLY A 1 275 ? -5.260 11.138 -26.358 1.00 51.03 275 GLY A O 1
ATOM 2122 N N . ALA A 1 276 ? -6.651 9.506 -25.711 1.00 57.34 276 ALA A N 1
ATOM 2123 C CA . ALA A 1 276 ? -5.611 8.772 -24.976 1.00 57.34 276 ALA A CA 1
ATOM 2124 C C . ALA A 1 276 ? -4.603 8.109 -25.939 1.00 57.34 276 ALA A C 1
ATOM 2126 O O . ALA A 1 276 ? -4.993 7.283 -26.761 1.00 57.34 276 ALA A O 1
ATOM 2127 N N . GLU A 1 277 ? -3.321 8.477 -25.848 1.00 71.00 277 GLU A N 1
ATOM 2128 C CA . GLU A 1 277 ? -2.240 7.869 -26.636 1.00 71.00 277 GLU A CA 1
ATOM 2129 C C . GLU A 1 277 ? -2.185 6.349 -26.419 1.00 71.00 277 GLU A C 1
ATOM 2131 O O . GLU A 1 277 ? -2.241 5.867 -25.286 1.00 71.00 277 GLU A O 1
ATOM 2136 N N . GLU A 1 278 ? -2.073 5.580 -27.504 1.00 85.75 278 GLU A N 1
ATOM 2137 C CA . GLU A 1 278 ? -1.993 4.123 -27.418 1.00 85.75 278 GLU A CA 1
ATOM 2138 C C . GLU A 1 278 ? -0.530 3.704 -27.244 1.00 85.75 278 GLU A C 1
ATOM 2140 O O . GLU A 1 278 ? 0.318 3.958 -28.107 1.00 85.75 278 GLU A O 1
ATOM 2145 N N . LEU A 1 279 ? -0.233 3.063 -26.111 1.00 93.50 279 LEU A N 1
ATOM 2146 C CA . LEU A 1 279 ? 1.087 2.521 -25.808 1.00 93.50 279 LEU A CA 1
ATOM 2147 C C . LEU A 1 279 ? 1.157 1.058 -26.237 1.00 93.50 279 LEU A C 1
ATOM 2149 O O . LEU A 1 279 ? 0.458 0.206 -25.695 1.00 93.50 279 LEU A O 1
ATOM 2153 N N . GLN A 1 280 ? 2.062 0.749 -27.162 1.00 95.56 280 GLN A N 1
ATOM 2154 C CA . GLN A 1 280 ? 2.385 -0.633 -27.509 1.00 95.56 280 GLN A CA 1
ATOM 2155 C C . GLN A 1 280 ? 3.761 -0.991 -26.950 1.00 95.56 280 GLN A C 1
ATOM 2157 O O . GLN A 1 280 ? 4.764 -0.384 -27.336 1.00 95.56 280 GLN A O 1
ATOM 2162 N N . GLN A 1 281 ? 3.831 -1.998 -26.073 1.00 97.94 281 GLN A N 1
ATOM 2163 C CA . GLN A 1 281 ? 5.106 -2.462 -25.529 1.00 97.94 281 GLN A CA 1
ATOM 2164 C C . GLN A 1 281 ? 5.924 -3.192 -26.605 1.00 97.94 281 GLN A C 1
ATOM 2166 O O . GLN A 1 281 ? 5.452 -4.115 -27.266 1.00 97.94 281 GLN A O 1
ATOM 2171 N N . ILE A 1 282 ? 7.171 -2.759 -26.786 1.00 97.88 282 ILE A N 1
ATOM 2172 C CA . ILE A 1 282 ? 8.116 -3.278 -27.787 1.00 97.88 282 ILE A CA 1
ATOM 2173 C C . ILE A 1 282 ? 9.464 -3.692 -27.181 1.00 97.88 282 ILE A C 1
ATOM 2175 O O . ILE A 1 282 ? 10.352 -4.169 -27.894 1.00 97.88 282 ILE A O 1
ATOM 2179 N N . GLY A 1 283 ? 9.646 -3.512 -25.874 1.00 98.12 283 GLY A N 1
ATOM 2180 C CA . GLY A 1 283 ? 10.835 -3.942 -25.150 1.00 98.12 283 GLY A CA 1
ATOM 2181 C C . GLY A 1 283 ? 10.662 -3.897 -23.635 1.00 98.12 283 GLY A C 1
ATOM 2182 O O . GLY A 1 283 ? 9.659 -3.404 -23.115 1.00 98.12 283 GLY A O 1
ATOM 2183 N N . MET A 1 284 ? 11.656 -4.428 -22.929 1.00 98.38 284 MET A N 1
ATOM 2184 C CA . MET A 1 284 ? 11.729 -4.393 -21.474 1.00 98.38 284 MET A CA 1
ATOM 2185 C C . MET A 1 284 ? 13.167 -4.461 -20.959 1.00 98.38 284 MET A C 1
ATOM 2187 O O . MET A 1 284 ? 14.046 -5.025 -21.617 1.00 98.38 284 MET A O 1
ATOM 2191 N N . ALA A 1 285 ? 13.382 -3.940 -19.755 1.00 98.25 285 ALA A N 1
ATOM 2192 C CA . ALA A 1 285 ? 14.545 -4.247 -18.933 1.00 98.25 285 ALA A CA 1
ATOM 2193 C C . ALA A 1 285 ? 14.101 -4.592 -17.506 1.00 98.25 285 ALA A C 1
ATOM 2195 O O . ALA A 1 285 ? 13.199 -3.943 -16.987 1.00 98.25 285 ALA A O 1
ATOM 2196 N N . ARG A 1 286 ? 14.710 -5.589 -16.858 1.00 97.00 286 ARG A N 1
ATOM 2197 C CA . ARG A 1 286 ? 14.313 -6.033 -15.514 1.00 97.00 286 ARG A CA 1
ATOM 2198 C C . ARG A 1 286 ? 15.480 -6.095 -14.543 1.00 97.00 286 ARG A C 1
ATOM 2200 O O . ARG A 1 286 ? 16.499 -6.734 -14.815 1.00 97.00 286 ARG A O 1
ATOM 2207 N N . PHE A 1 287 ? 15.262 -5.502 -13.377 1.00 94.88 287 PHE A N 1
ATOM 2208 C CA . PHE A 1 287 ? 16.103 -5.602 -12.198 1.00 94.88 287 PHE A CA 1
ATOM 2209 C C . PHE A 1 287 ? 15.466 -6.495 -11.134 1.00 94.88 287 PHE A C 1
ATOM 2211 O O . PHE A 1 287 ? 14.288 -6.346 -10.806 1.00 94.88 287 PHE A O 1
ATOM 2218 N N . ILE A 1 288 ? 16.281 -7.354 -10.526 1.00 89.38 288 ILE A N 1
ATOM 2219 C CA . ILE A 1 288 ? 16.008 -7.902 -9.194 1.00 89.38 288 ILE A CA 1
ATOM 2220 C C . ILE A 1 288 ? 16.708 -6.983 -8.196 1.00 89.38 288 ILE A C 1
ATOM 2222 O O . ILE A 1 288 ? 17.928 -6.818 -8.259 1.00 89.38 288 ILE A O 1
ATOM 2226 N N . THR A 1 289 ? 15.942 -6.336 -7.321 1.00 85.69 289 THR A N 1
ATOM 2227 C CA . THR A 1 289 ? 16.471 -5.317 -6.413 1.00 85.69 289 THR A CA 1
ATOM 2228 C C . THR A 1 289 ? 15.610 -5.172 -5.165 1.00 85.69 289 THR A C 1
ATOM 2230 O O . THR A 1 289 ? 14.402 -5.384 -5.208 1.00 85.69 289 THR A O 1
ATOM 2233 N N . ASP A 1 290 ? 16.251 -4.792 -4.065 1.00 77.00 290 ASP A N 1
ATOM 2234 C CA . ASP A 1 290 ? 15.621 -4.309 -2.834 1.00 77.00 290 ASP A CA 1
ATOM 2235 C C . ASP A 1 290 ? 15.627 -2.769 -2.747 1.00 77.00 290 ASP A C 1
ATOM 2237 O O . ASP A 1 290 ? 15.312 -2.213 -1.700 1.00 77.00 290 ASP A O 1
ATOM 2241 N N . PHE A 1 291 ? 16.021 -2.091 -3.834 1.00 82.56 291 PHE A N 1
ATOM 2242 C CA . PHE A 1 291 ? 16.160 -0.637 -3.979 1.00 82.56 291 PHE A CA 1
ATOM 2243 C C . PHE A 1 291 ? 17.198 0.033 -3.068 1.00 82.56 291 PHE A C 1
ATOM 2245 O O . PHE A 1 291 ? 17.343 1.253 -3.107 1.00 82.56 291 PHE A O 1
ATOM 2252 N N . VAL A 1 292 ? 17.949 -0.738 -2.276 1.00 75.38 292 VAL A N 1
ATOM 2253 C CA . VAL A 1 292 ? 18.851 -0.185 -1.255 1.00 75.38 292 VAL A CA 1
ATOM 2254 C C . VAL A 1 292 ? 20.225 -0.830 -1.293 1.00 75.38 292 VAL A C 1
ATOM 2256 O O . VAL A 1 292 ? 21.224 -0.131 -1.220 1.00 75.38 292 VAL A O 1
ATOM 2259 N N . SER A 1 293 ? 20.332 -2.154 -1.384 1.00 72.75 293 SER A N 1
ATOM 2260 C CA . SER A 1 293 ? 21.620 -2.838 -1.262 1.00 72.75 293 SER A CA 1
ATOM 2261 C C . SER A 1 293 ? 22.159 -3.322 -2.601 1.00 72.75 293 SER A C 1
ATOM 2263 O O . SER A 1 293 ? 23.364 -3.196 -2.852 1.00 72.75 293 SER A O 1
ATOM 2265 N N . THR A 1 294 ? 21.295 -3.845 -3.476 1.00 81.56 294 THR A N 1
ATOM 2266 C CA . THR A 1 294 ? 21.734 -4.437 -4.740 1.00 81.56 294 THR A CA 1
ATOM 2267 C C . THR A 1 294 ? 20.732 -4.287 -5.879 1.00 81.56 294 THR A C 1
ATOM 2269 O O . THR A 1 294 ? 19.523 -4.289 -5.665 1.00 81.56 294 THR A O 1
ATOM 2272 N N . ALA A 1 295 ? 21.242 -4.185 -7.108 1.00 88.75 295 ALA A N 1
ATOM 2273 C CA . ALA A 1 295 ? 20.453 -4.187 -8.334 1.00 88.75 295 ALA A CA 1
ATOM 2274 C C . ALA A 1 295 ? 21.064 -5.155 -9.356 1.00 88.75 295 ALA A C 1
ATOM 2276 O O . ALA A 1 295 ? 22.127 -4.897 -9.921 1.00 88.75 295 ALA A O 1
ATOM 2277 N N . TYR A 1 296 ? 20.398 -6.278 -9.608 1.00 92.94 296 TYR A N 1
ATOM 2278 C CA . TYR A 1 296 ? 20.815 -7.243 -10.621 1.00 92.94 296 TYR A CA 1
ATOM 2279 C C . TYR A 1 296 ? 20.006 -7.051 -11.908 1.00 92.94 296 TYR A C 1
ATOM 2281 O O . TYR A 1 296 ? 18.830 -7.411 -11.954 1.00 92.94 296 TYR A O 1
ATOM 2289 N N . LEU A 1 297 ? 20.628 -6.475 -12.942 1.00 95.00 297 LEU A N 1
ATOM 2290 C CA . LEU A 1 297 ? 20.048 -6.347 -14.281 1.00 95.00 297 LEU A CA 1
ATOM 2291 C C . LEU A 1 297 ? 20.128 -7.705 -14.978 1.00 95.00 297 LEU A C 1
ATOM 2293 O O . LEU A 1 297 ? 21.217 -8.171 -15.313 1.00 95.00 297 LEU A O 1
ATOM 2297 N N . THR A 1 298 ? 18.976 -8.334 -15.183 1.00 91.56 298 THR A N 1
ATOM 2298 C CA . THR A 1 298 ? 18.907 -9.715 -15.680 1.00 91.56 298 THR A CA 1
ATOM 2299 C C . THR A 1 298 ? 18.347 -9.802 -17.090 1.00 91.56 298 THR A C 1
ATOM 2301 O O . THR A 1 298 ? 18.985 -10.381 -17.962 1.00 91.56 298 THR A O 1
ATOM 2304 N N . ASP A 1 299 ? 17.188 -9.199 -17.347 1.00 94.12 299 ASP A N 1
ATOM 2305 C CA . ASP A 1 299 ? 16.488 -9.373 -18.619 1.00 94.12 299 ASP A CA 1
ATOM 2306 C C . ASP A 1 299 ? 16.488 -8.050 -19.367 1.00 94.12 299 ASP A C 1
ATOM 2308 O O . ASP A 1 299 ? 15.981 -7.064 -18.847 1.00 94.12 299 ASP A O 1
ATOM 2312 N N . VAL A 1 300 ? 17.063 -8.011 -20.569 1.00 95.81 300 VAL A N 1
ATOM 2313 C CA . VAL A 1 300 ? 17.041 -6.833 -21.445 1.00 95.81 300 VAL A CA 1
ATOM 2314 C C . VAL A 1 300 ? 16.655 -7.291 -22.838 1.00 95.81 300 VAL A C 1
ATOM 2316 O O . VAL A 1 300 ? 17.388 -8.041 -23.481 1.00 95.81 300 VAL A O 1
ATOM 2319 N N . TYR A 1 301 ? 15.505 -6.830 -23.315 1.00 97.00 301 TYR A N 1
ATOM 2320 C CA . TYR A 1 301 ? 14.932 -7.284 -24.572 1.00 97.00 301 TYR A CA 1
ATOM 2321 C C . TYR A 1 301 ? 14.288 -6.134 -25.344 1.00 97.00 301 TYR A C 1
ATOM 2323 O O . TYR A 1 301 ? 13.599 -5.284 -24.787 1.00 97.00 301 TYR A O 1
ATOM 2331 N N . VAL A 1 302 ? 14.483 -6.134 -26.660 1.00 97.44 302 VAL A N 1
ATOM 2332 C CA . VAL A 1 302 ? 13.766 -5.274 -27.609 1.00 97.44 302 VAL A CA 1
ATOM 2333 C C . VAL A 1 302 ? 13.331 -6.158 -28.768 1.00 97.44 302 VAL A C 1
ATOM 2335 O O . VAL A 1 302 ? 14.140 -6.961 -29.249 1.00 97.44 302 VAL A O 1
ATOM 2338 N N . LEU A 1 303 ? 12.090 -6.006 -29.232 1.00 96.62 303 LEU A N 1
ATOM 2339 C CA . LEU A 1 303 ? 11.566 -6.744 -30.379 1.00 96.62 303 LEU A CA 1
ATOM 2340 C C . LEU A 1 303 ? 12.499 -6.611 -31.593 1.00 96.62 303 LEU A C 1
ATOM 2342 O O . LEU A 1 303 ? 12.908 -5.489 -31.911 1.00 96.62 303 LEU A O 1
ATOM 2346 N N . PRO A 1 304 ? 12.798 -7.706 -32.320 1.00 95.50 304 PRO A N 1
ATOM 2347 C CA . PRO A 1 304 ? 13.696 -7.683 -33.475 1.00 95.50 304 PRO A CA 1
ATOM 2348 C C . PRO A 1 304 ? 13.364 -6.598 -34.507 1.00 95.50 304 PRO A C 1
ATOM 2350 O O . PRO A 1 304 ? 14.268 -5.904 -34.969 1.00 95.50 304 PRO A O 1
ATOM 2353 N N . ALA A 1 305 ? 12.074 -6.379 -34.791 1.00 94.25 305 ALA A N 1
ATOM 2354 C CA . ALA A 1 305 ? 11.593 -5.374 -35.745 1.00 94.25 305 ALA A CA 1
ATOM 2355 C C . ALA A 1 305 ? 11.915 -3.914 -35.354 1.00 94.25 305 ALA A C 1
ATOM 2357 O O . ALA A 1 305 ? 11.861 -3.026 -36.201 1.00 94.25 305 ALA A O 1
ATOM 2358 N N . HIS A 1 306 ? 12.271 -3.663 -34.091 1.00 93.19 306 HIS A N 1
ATOM 2359 C CA . HIS A 1 306 ? 12.585 -2.335 -33.553 1.00 93.19 306 HIS A CA 1
ATOM 2360 C C . HIS A 1 306 ? 14.075 -2.174 -33.190 1.00 93.19 306 HIS A C 1
ATOM 2362 O O . HIS A 1 306 ? 14.479 -1.169 -32.598 1.00 93.19 306 HIS A O 1
ATOM 2368 N N . ARG A 1 307 ? 14.927 -3.151 -33.532 1.00 92.00 307 ARG A N 1
ATOM 2369 C CA . ARG A 1 307 ? 16.381 -3.076 -33.305 1.00 92.00 307 ARG A CA 1
ATOM 2370 C C . ARG A 1 307 ? 17.071 -2.214 -34.374 1.00 92.00 307 ARG A C 1
ATOM 2372 O O . ARG A 1 307 ? 16.476 -1.793 -35.356 1.00 92.00 307 ARG A O 1
ATOM 2379 N N . GLY A 1 308 ? 18.346 -1.891 -34.153 1.00 88.12 308 GLY A N 1
ATOM 2380 C CA . GLY A 1 308 ? 19.154 -1.074 -35.075 1.00 88.12 308 GLY A CA 1
ATOM 2381 C C . GLY A 1 308 ? 19.005 0.445 -34.902 1.00 88.12 308 GLY A C 1
ATOM 2382 O O . GLY A 1 308 ? 19.974 1.164 -35.113 1.00 88.12 308 GLY A O 1
ATOM 2383 N N . GLY A 1 309 ? 17.869 0.939 -34.392 1.00 88.62 309 GLY A N 1
ATOM 2384 C CA . GLY A 1 309 ? 17.628 2.373 -34.124 1.00 88.62 309 GLY A CA 1
ATOM 2385 C C . GLY A 1 309 ? 18.232 2.925 -32.820 1.00 88.62 309 GLY A C 1
ATOM 2386 O O . GLY A 1 309 ? 17.939 4.044 -32.403 1.00 88.62 309 GLY A O 1
ATOM 2387 N N . GLY A 1 310 ? 19.051 2.137 -32.116 1.00 93.44 310 GLY A N 1
ATOM 2388 C CA . GLY A 1 310 ? 19.669 2.544 -30.847 1.00 93.44 310 GLY A CA 1
ATOM 2389 C C . GLY A 1 310 ? 18.743 2.521 -29.623 1.00 93.44 310 GLY A C 1
ATOM 2390 O O . GLY A 1 310 ? 19.166 2.973 -28.562 1.00 93.44 310 GLY A O 1
ATOM 2391 N N . LEU A 1 311 ? 17.526 1.975 -29.731 1.00 95.44 311 LEU A N 1
ATOM 2392 C CA . LEU A 1 311 ? 16.580 1.863 -28.610 1.00 95.44 311 LEU A CA 1
ATOM 2393 C C . LEU A 1 311 ? 17.126 1.021 -27.451 1.00 95.44 311 LEU A C 1
ATOM 2395 O O . LEU A 1 311 ? 17.011 1.434 -26.308 1.00 95.44 311 LEU A O 1
ATOM 2399 N N . GLY A 1 312 ? 17.812 -0.095 -27.725 1.00 94.62 312 GLY A N 1
ATOM 2400 C CA . GLY A 1 312 ? 18.435 -0.899 -26.663 1.00 94.62 312 GLY A CA 1
ATOM 2401 C C . GLY A 1 312 ? 19.520 -0.140 -25.887 1.00 94.62 312 GLY A C 1
ATOM 2402 O O . GLY A 1 312 ? 19.634 -0.286 -24.677 1.00 94.62 312 GLY A O 1
ATOM 2403 N N . LYS A 1 313 ? 20.283 0.735 -26.561 1.00 95.44 313 LYS A N 1
ATOM 2404 C CA . LYS A 1 313 ? 21.273 1.594 -25.887 1.00 95.44 313 LYS A CA 1
ATOM 2405 C C . LYS A 1 313 ? 20.594 2.629 -24.996 1.00 95.44 313 LYS A C 1
ATOM 2407 O O . LYS A 1 313 ? 21.075 2.889 -23.903 1.00 95.44 313 LYS A O 1
ATOM 2412 N N . TRP A 1 314 ? 19.493 3.202 -25.478 1.00 97.44 314 TRP A N 1
ATOM 2413 C CA . TRP A 1 314 ? 18.689 4.158 -24.724 1.00 97.44 314 TRP A CA 1
ATOM 2414 C C . TRP A 1 314 ? 18.035 3.503 -23.503 1.00 97.44 314 TRP A C 1
ATOM 2416 O O . TRP A 1 314 ? 18.163 4.027 -22.407 1.00 97.44 314 TRP A O 1
ATOM 2426 N N . LEU A 1 315 ? 17.475 2.301 -23.658 1.00 98.19 315 LEU A N 1
ATOM 2427 C CA . LEU A 1 315 ? 16.910 1.522 -22.556 1.00 98.19 315 LEU A CA 1
ATOM 2428 C C . LEU A 1 315 ? 17.928 1.237 -21.449 1.00 98.19 315 LEU A C 1
ATOM 2430 O O . LEU A 1 315 ? 17.628 1.400 -20.270 1.00 98.19 315 LEU A O 1
ATOM 2434 N N . VAL A 1 316 ? 19.153 0.861 -21.819 1.00 97.44 316 VAL A N 1
ATOM 2435 C CA . VAL A 1 316 ? 20.227 0.627 -20.843 1.00 97.44 316 VAL A CA 1
ATOM 2436 C C . VAL A 1 316 ? 20.724 1.933 -20.215 1.00 97.44 316 VAL A C 1
ATOM 2438 O O . VAL A 1 316 ? 21.115 1.926 -19.053 1.00 97.44 316 VAL A O 1
ATOM 2441 N N . ALA A 1 317 ? 20.664 3.062 -20.925 1.00 97.00 317 ALA A N 1
ATOM 2442 C CA . ALA A 1 317 ? 20.937 4.366 -20.322 1.00 97.00 317 ALA A CA 1
ATOM 2443 C C . ALA A 1 317 ? 19.881 4.726 -19.260 1.00 97.00 317 ALA A C 1
ATOM 2445 O O . ALA A 1 317 ? 20.255 5.090 -18.156 1.00 97.00 317 ALA A O 1
ATOM 2446 N N . CYS A 1 318 ? 18.589 4.503 -19.517 1.00 97.81 318 CYS A N 1
ATOM 2447 C CA . CYS A 1 318 ? 17.548 4.683 -18.494 1.00 97.81 318 CYS A CA 1
ATOM 2448 C C . CYS A 1 318 ? 17.744 3.732 -17.297 1.00 97.81 318 CYS A C 1
ATOM 2450 O O . CYS A 1 318 ? 17.521 4.111 -16.154 1.00 97.81 318 CYS A O 1
ATOM 2452 N N . CYS A 1 319 ? 18.233 2.507 -17.530 1.00 96.88 319 CYS A N 1
ATOM 2453 C CA . CYS A 1 319 ? 18.632 1.605 -16.444 1.00 96.88 319 CYS A CA 1
ATOM 2454 C C . CYS A 1 319 ? 19.765 2.187 -15.578 1.00 96.88 319 CYS A C 1
ATOM 2456 O O . CYS A 1 319 ? 19.781 1.949 -14.372 1.00 96.88 319 CYS A O 1
ATOM 2458 N N . ARG A 1 320 ? 20.708 2.936 -16.169 1.00 95.25 320 ARG A N 1
ATOM 2459 C CA . ARG A 1 320 ? 21.735 3.670 -15.414 1.00 95.25 320 ARG A CA 1
ATOM 2460 C C . ARG A 1 320 ? 21.100 4.760 -14.560 1.00 95.25 320 ARG A C 1
ATOM 2462 O O . ARG A 1 320 ? 21.396 4.797 -13.374 1.00 95.25 320 ARG A O 1
ATOM 2469 N N . ASP A 1 321 ? 20.223 5.577 -15.137 1.00 95.12 321 ASP A N 1
ATOM 2470 C CA . ASP A 1 321 ? 19.537 6.655 -14.412 1.00 95.12 321 ASP A CA 1
ATOM 2471 C C . ASP A 1 321 ? 18.798 6.103 -13.179 1.00 95.12 321 ASP A C 1
ATOM 2473 O O . ASP A 1 321 ? 18.913 6.648 -12.083 1.00 95.12 321 ASP A O 1
ATOM 2477 N N . VAL A 1 322 ? 18.129 4.950 -13.324 1.00 93.69 322 VAL A N 1
ATOM 2478 C CA . VAL A 1 322 ? 17.506 4.229 -12.202 1.00 93.69 322 VAL A CA 1
ATOM 2479 C C . VAL A 1 322 ? 18.531 3.881 -11.121 1.00 93.69 322 VAL A C 1
ATOM 2481 O O . VAL A 1 322 ? 18.314 4.212 -9.960 1.00 93.69 322 VAL A O 1
ATOM 2484 N N . ILE A 1 323 ? 19.641 3.230 -11.477 1.00 92.25 323 ILE A N 1
ATOM 2485 C CA . ILE A 1 323 ? 20.698 2.833 -10.529 1.00 92.25 323 ILE A CA 1
ATOM 2486 C C . ILE A 1 323 ? 21.280 4.061 -9.812 1.00 92.25 323 ILE A C 1
ATOM 2488 O O . ILE A 1 323 ? 21.459 4.028 -8.599 1.00 92.25 323 ILE A O 1
ATOM 2492 N N . GLU A 1 324 ? 21.560 5.138 -10.547 1.00 92.12 324 GLU A N 1
ATOM 2493 C CA . GLU A 1 324 ? 22.137 6.378 -10.014 1.00 92.12 324 GLU A CA 1
ATOM 2494 C C . GLU A 1 324 ? 21.152 7.156 -9.130 1.00 92.12 324 GLU A C 1
ATOM 2496 O O . GLU A 1 324 ? 21.575 7.884 -8.234 1.00 92.12 324 GLU A O 1
ATOM 2501 N N . SER A 1 325 ? 19.843 6.970 -9.330 1.00 90.50 325 SER A N 1
ATOM 2502 C CA . SER A 1 325 ? 18.808 7.561 -8.475 1.00 90.50 325 SER A CA 1
ATOM 2503 C C . SER A 1 325 ? 18.693 6.905 -7.091 1.00 90.50 325 SER A C 1
ATOM 2505 O O . SER A 1 325 ? 18.018 7.453 -6.220 1.00 90.50 325 SER A O 1
ATOM 2507 N N . LEU A 1 326 ? 19.346 5.756 -6.865 1.00 86.44 326 LEU A N 1
ATOM 2508 C CA . LEU A 1 326 ? 19.313 5.021 -5.598 1.00 86.44 326 LEU A CA 1
ATOM 2509 C C . LEU A 1 326 ? 20.545 5.373 -4.737 1.00 86.44 326 LEU A C 1
ATOM 2511 O O . LEU A 1 326 ? 21.635 4.856 -4.991 1.00 86.44 326 LEU A O 1
ATOM 2515 N N . PRO A 1 327 ? 20.406 6.222 -3.698 1.00 83.38 327 PRO A N 1
ATOM 2516 C CA . PRO A 1 327 ? 21.551 6.838 -3.018 1.00 83.38 327 PRO A CA 1
ATOM 2517 C C . PRO A 1 327 ? 22.408 5.854 -2.212 1.00 83.38 327 PRO A C 1
ATOM 2519 O O . PRO A 1 327 ? 23.619 6.037 -2.109 1.00 83.38 327 PRO A O 1
ATOM 2522 N N . ASP A 1 328 ? 21.794 4.808 -1.656 1.00 83.00 328 ASP A N 1
ATOM 2523 C CA . ASP A 1 328 ? 22.467 3.836 -0.786 1.00 83.00 328 ASP A CA 1
ATOM 2524 C C . ASP A 1 328 ? 22.895 2.556 -1.522 1.00 83.00 328 ASP A C 1
ATOM 2526 O O . ASP A 1 328 ? 23.459 1.643 -0.906 1.00 83.00 328 ASP A O 1
ATOM 2530 N N . LEU A 1 329 ? 22.655 2.486 -2.840 1.00 84.81 329 LEU A N 1
ATOM 2531 C CA . LEU A 1 329 ? 22.900 1.293 -3.639 1.00 84.81 329 LEU A CA 1
ATOM 2532 C C . LEU A 1 329 ? 24.383 0.919 -3.634 1.00 84.81 329 LEU A C 1
ATOM 2534 O O . LEU A 1 329 ? 25.239 1.605 -4.190 1.00 84.81 329 LEU A O 1
ATOM 2538 N N . ARG A 1 330 ? 24.694 -0.233 -3.037 1.00 83.25 330 ARG A N 1
ATOM 2539 C CA . ARG A 1 330 ? 26.085 -0.673 -2.855 1.00 83.25 330 ARG A CA 1
ATOM 2540 C C . ARG A 1 330 ? 26.649 -1.369 -4.084 1.00 83.25 330 ARG A C 1
ATOM 2542 O O . ARG A 1 330 ? 27.860 -1.340 -4.303 1.00 83.25 330 ARG A O 1
ATOM 2549 N N . ARG A 1 331 ? 25.804 -2.078 -4.841 1.00 83.38 331 ARG A N 1
ATOM 2550 C CA . ARG A 1 331 ? 26.257 -2.902 -5.968 1.00 83.38 331 ARG A CA 1
ATOM 2551 C C . ARG A 1 331 ? 25.193 -3.092 -7.040 1.00 83.38 331 ARG A C 1
ATOM 2553 O O . ARG A 1 331 ? 24.118 -3.615 -6.759 1.00 83.38 331 ARG A O 1
ATOM 2560 N N . ALA A 1 332 ? 25.564 -2.810 -8.284 1.00 89.81 332 ALA A N 1
ATOM 2561 C CA . ALA A 1 332 ? 24.830 -3.253 -9.461 1.00 89.81 332 ALA A CA 1
ATOM 2562 C C . ALA A 1 332 ? 25.582 -4.396 -10.163 1.00 89.81 332 ALA A C 1
ATOM 2564 O O . ALA A 1 332 ? 26.813 -4.415 -10.186 1.00 89.81 332 ALA A O 1
ATOM 2565 N N . MET A 1 333 ? 24.850 -5.376 -10.688 1.00 91.94 333 MET A N 1
ATOM 2566 C CA . MET A 1 333 ? 25.403 -6.592 -11.294 1.00 91.94 333 MET A CA 1
ATOM 2567 C C . MET A 1 333 ? 24.618 -6.968 -12.549 1.00 91.94 333 MET A C 1
ATOM 2569 O O . MET A 1 333 ? 23.440 -6.638 -12.659 1.00 91.94 333 MET A O 1
ATOM 2573 N N . LEU A 1 334 ? 25.251 -7.701 -13.464 1.00 90.69 334 LEU A N 1
ATOM 2574 C CA . LEU A 1 334 ? 24.598 -8.328 -14.615 1.00 90.69 334 LEU A CA 1
ATOM 2575 C C . LEU A 1 334 ? 25.417 -9.512 -15.124 1.00 90.69 334 LEU A C 1
ATOM 2577 O O . LEU A 1 334 ? 26.609 -9.616 -14.831 1.00 90.69 334 LEU A O 1
ATOM 2581 N N . MET A 1 335 ? 24.789 -10.368 -15.927 1.00 85.19 335 MET A N 1
ATOM 2582 C CA . MET A 1 335 ? 25.496 -11.339 -16.761 1.00 85.19 335 MET A CA 1
ATOM 2583 C C . MET A 1 335 ? 25.487 -10.866 -18.214 1.00 85.19 335 MET A C 1
ATOM 2585 O O . MET A 1 335 ? 24.452 -10.460 -18.736 1.00 85.19 335 MET A O 1
ATOM 2589 N N . ALA A 1 336 ? 26.641 -10.923 -18.875 1.00 84.88 336 ALA A N 1
ATOM 2590 C CA . ALA A 1 336 ? 26.782 -10.542 -20.275 1.00 84.88 336 ALA A CA 1
ATOM 2591 C C . ALA A 1 336 ? 27.533 -11.617 -21.055 1.00 84.88 336 ALA A C 1
ATOM 2593 O O . ALA A 1 336 ? 28.456 -12.249 -20.541 1.00 84.88 336 ALA A O 1
ATOM 2594 N N . SER A 1 337 ? 27.169 -11.791 -22.326 1.00 81.81 337 SER A N 1
ATOM 2595 C CA . SER A 1 337 ? 27.943 -12.637 -23.230 1.00 81.81 337 SER A CA 1
ATOM 2596 C C . SER A 1 337 ? 29.352 -12.051 -23.433 1.00 81.81 337 SER A C 1
ATOM 2598 O O . SER A 1 337 ? 29.478 -10.830 -23.620 1.00 81.81 337 SER A O 1
ATOM 2600 N N . PRO A 1 338 ? 30.401 -12.894 -23.453 1.00 81.25 338 PRO A N 1
ATOM 2601 C CA . PRO A 1 338 ? 31.774 -12.442 -23.648 1.00 81.25 338 PRO A CA 1
ATOM 2602 C C . PRO A 1 338 ? 31.960 -11.592 -24.912 1.00 81.25 338 PRO A C 1
ATOM 2604 O O . PRO A 1 338 ? 31.315 -11.804 -25.945 1.00 81.25 338 PRO A O 1
ATOM 2607 N N . GLY A 1 339 ? 32.879 -10.628 -24.853 1.00 86.38 339 GLY A N 1
ATOM 2608 C CA . GLY A 1 339 ? 33.254 -9.813 -26.005 1.00 86.38 339 GLY A CA 1
ATOM 2609 C C . GLY A 1 339 ? 32.291 -8.659 -26.278 1.00 86.38 339 GLY A C 1
ATOM 2610 O O . GLY A 1 339 ? 32.517 -7.544 -25.814 1.00 86.38 339 GLY A O 1
ATOM 2611 N N . ALA A 1 340 ? 31.266 -8.868 -27.110 1.00 83.75 340 ALA A N 1
ATOM 2612 C CA . ALA A 1 340 ? 30.395 -7.768 -27.540 1.00 83.75 340 ALA A CA 1
ATOM 2613 C C . ALA A 1 340 ? 29.486 -7.254 -26.412 1.00 83.75 340 ALA A C 1
ATOM 2615 O O . ALA A 1 340 ? 29.351 -6.040 -26.261 1.00 83.75 340 ALA A O 1
ATOM 2616 N N . GLY A 1 341 ? 28.903 -8.161 -25.619 1.00 84.19 341 GLY A N 1
ATOM 2617 C CA . GLY A 1 341 ? 28.053 -7.808 -24.478 1.00 84.19 341 GLY A CA 1
ATOM 2618 C C . GLY A 1 341 ? 28.847 -7.116 -23.373 1.00 84.19 341 GLY A C 1
ATOM 2619 O O . GLY A 1 341 ? 28.466 -6.040 -22.924 1.00 84.19 341 GLY A O 1
ATOM 2620 N N . GLU A 1 342 ? 29.996 -7.682 -23.009 1.00 86.81 342 GLU A N 1
ATOM 2621 C CA . GLU A 1 342 ? 30.932 -7.106 -22.035 1.00 86.81 342 GLU A CA 1
ATOM 2622 C C . GLU A 1 342 ? 31.317 -5.656 -22.374 1.00 86.81 342 GLU A C 1
ATOM 2624 O O . GLU A 1 342 ? 31.024 -4.746 -21.600 1.00 86.81 342 GLU A O 1
ATOM 2629 N N . ARG A 1 343 ? 31.865 -5.410 -23.575 1.00 89.75 343 ARG A N 1
ATOM 2630 C CA . ARG A 1 343 ? 32.244 -4.052 -24.020 1.00 89.75 343 ARG A CA 1
ATOM 2631 C C . ARG A 1 343 ? 31.061 -3.090 -24.052 1.00 89.75 343 ARG A C 1
ATOM 2633 O O . ARG A 1 343 ? 31.222 -1.885 -23.848 1.00 89.75 343 ARG A O 1
ATOM 2640 N N . PHE A 1 344 ? 29.875 -3.601 -24.378 1.00 91.06 344 PHE A N 1
ATOM 2641 C CA . PHE A 1 344 ? 28.669 -2.792 -24.402 1.00 91.06 344 PHE A CA 1
ATOM 2642 C C . PHE A 1 344 ? 28.300 -2.314 -22.994 1.00 91.06 344 PHE A C 1
ATOM 2644 O O . PHE A 1 344 ? 28.139 -1.109 -22.808 1.00 91.06 344 PHE A O 1
ATOM 2651 N N . TYR A 1 345 ? 28.221 -3.214 -22.011 1.00 91.44 345 TYR A N 1
ATOM 2652 C CA . TYR A 1 345 ? 27.849 -2.860 -20.639 1.00 91.44 345 TYR A CA 1
ATOM 2653 C C . TYR A 1 345 ? 28.953 -2.123 -19.874 1.00 91.44 345 TYR A C 1
ATOM 2655 O O . TYR A 1 345 ? 28.641 -1.254 -19.059 1.00 91.44 345 TYR A O 1
ATOM 2663 N N . GLU A 1 346 ? 30.227 -2.369 -20.182 1.00 91.19 346 GLU A N 1
ATOM 2664 C CA . GLU A 1 346 ? 31.337 -1.550 -19.684 1.00 91.19 346 GLU A CA 1
ATOM 2665 C C . GLU A 1 346 ? 31.151 -0.085 -20.099 1.00 91.19 346 GLU A C 1
ATOM 2667 O O . GLU A 1 346 ? 31.134 0.816 -19.262 1.00 91.19 346 GLU A O 1
ATOM 2672 N N . LYS A 1 347 ? 30.891 0.170 -21.385 1.00 89.88 347 LYS A N 1
ATOM 2673 C CA . LYS A 1 347 ? 30.670 1.532 -21.884 1.00 89.88 347 LYS A CA 1
ATOM 2674 C C . LYS A 1 347 ? 29.344 2.137 -21.405 1.00 89.88 347 LYS A C 1
ATOM 2676 O O . LYS A 1 347 ? 29.292 3.319 -21.061 1.00 89.88 347 LYS A O 1
ATOM 2681 N N . ALA A 1 348 ? 28.267 1.353 -21.430 1.00 88.31 348 ALA A N 1
ATOM 2682 C CA . ALA A 1 348 ? 26.906 1.832 -21.196 1.00 88.31 348 ALA A CA 1
ATOM 2683 C C . ALA A 1 348 ? 26.541 1.960 -19.716 1.00 88.31 348 ALA A C 1
ATOM 2685 O O . ALA A 1 348 ? 25.702 2.792 -19.400 1.00 88.31 348 ALA A O 1
ATOM 2686 N N . LEU A 1 349 ? 27.170 1.193 -18.818 1.00 89.00 349 LEU A N 1
ATOM 2687 C CA . LEU A 1 349 ? 26.881 1.185 -17.377 1.00 89.00 349 LEU A CA 1
ATOM 2688 C C . LEU A 1 349 ? 28.129 1.356 -16.492 1.00 89.00 349 LEU A C 1
ATOM 2690 O O . LEU A 1 349 ? 27.980 1.550 -15.296 1.00 89.00 349 LEU A O 1
ATOM 2694 N N . GLY A 1 350 ? 29.346 1.341 -17.048 1.00 87.81 350 GLY A N 1
ATOM 2695 C CA . GLY A 1 350 ? 30.579 1.394 -16.247 1.00 87.81 350 GLY A CA 1
ATOM 2696 C C . GLY A 1 350 ? 30.922 0.064 -15.566 1.00 87.81 350 GLY A C 1
ATOM 2697 O O . GLY A 1 350 ? 31.722 0.040 -14.631 1.00 87.81 350 GLY A O 1
ATOM 2698 N N . MET A 1 351 ? 30.303 -1.035 -16.010 1.00 88.81 351 MET A N 1
ATOM 2699 C CA . MET A 1 351 ? 30.490 -2.365 -15.429 1.00 88.81 351 MET A CA 1
ATOM 2700 C C . MET A 1 351 ? 31.896 -2.892 -15.697 1.00 88.81 351 MET A C 1
ATOM 2702 O O . MET A 1 351 ? 32.467 -2.660 -16.759 1.00 88.81 351 MET A O 1
ATOM 2706 N N . LYS A 1 352 ? 32.432 -3.651 -14.744 1.00 87.56 352 LYS A N 1
ATOM 2707 C CA . LYS A 1 352 ? 33.728 -4.317 -14.871 1.00 87.56 352 LYS A CA 1
ATOM 2708 C C . LYS A 1 352 ? 33.539 -5.814 -14.706 1.00 87.56 352 LYS A C 1
ATOM 2710 O O . LYS A 1 352 ? 32.772 -6.238 -13.841 1.00 87.56 352 LYS A O 1
ATOM 2715 N N . ALA A 1 353 ? 34.240 -6.595 -15.522 1.00 83.81 353 ALA A N 1
ATOM 2716 C CA . ALA A 1 353 ? 34.320 -8.032 -15.316 1.00 83.81 353 ALA A CA 1
ATOM 2717 C C . ALA A 1 353 ? 34.981 -8.306 -13.957 1.00 83.81 353 ALA A C 1
ATOM 2719 O O . ALA A 1 353 ? 35.989 -7.689 -13.612 1.00 83.81 353 ALA A O 1
ATOM 2720 N N . ILE A 1 354 ? 34.383 -9.206 -13.184 1.00 76.25 354 ILE A N 1
ATOM 2721 C CA . ILE A 1 354 ? 34.952 -9.697 -11.928 1.00 76.25 354 ILE A CA 1
ATOM 2722 C C . ILE A 1 354 ? 35.810 -10.915 -12.280 1.00 76.25 354 ILE A C 1
ATOM 2724 O O . ILE A 1 354 ? 35.333 -11.800 -12.997 1.00 76.25 354 ILE A O 1
ATOM 2728 N N . ASP A 1 355 ? 37.066 -10.954 -11.823 1.00 66.50 355 ASP A N 1
ATOM 2729 C CA . ASP A 1 355 ? 37.947 -12.100 -12.064 1.00 66.50 355 ASP A CA 1
ATOM 2730 C C . ASP A 1 355 ? 37.457 -13.293 -11.228 1.00 66.50 355 ASP A C 1
ATOM 2732 O O . ASP A 1 355 ? 37.059 -13.161 -10.071 1.00 66.50 355 ASP A O 1
ATOM 2736 N N . GLN A 1 356 ? 37.485 -14.491 -11.806 1.00 53.84 356 GLN A N 1
ATOM 2737 C CA . GLN A 1 356 ? 36.992 -15.712 -11.168 1.00 53.84 356 GLN A CA 1
ATOM 2738 C C . GLN A 1 356 ? 37.777 -16.048 -9.883 1.00 53.84 356 GLN A C 1
ATOM 2740 O O . GLN A 1 356 ? 37.258 -16.713 -8.987 1.00 53.84 356 GLN A O 1
ATOM 2745 N N . LYS A 1 357 ? 39.013 -15.543 -9.766 1.00 49.44 357 LYS A N 1
ATOM 2746 C CA . LYS A 1 357 ? 39.859 -15.658 -8.567 1.00 49.44 357 LYS A CA 1
ATOM 2747 C C . LYS A 1 357 ? 39.353 -14.860 -7.367 1.00 49.44 357 LYS A C 1
ATOM 2749 O O . LYS A 1 357 ? 39.697 -15.217 -6.245 1.00 49.44 357 LYS A O 1
ATOM 2754 N N . ASP A 1 358 ? 38.508 -13.854 -7.578 1.00 52.12 358 ASP A N 1
ATOM 2755 C CA . ASP A 1 358 ? 37.920 -13.059 -6.493 1.00 52.12 358 ASP A CA 1
ATOM 2756 C C . ASP A 1 358 ? 36.774 -13.806 -5.771 1.00 52.12 358 ASP A C 1
ATOM 2758 O O . ASP A 1 358 ? 36.228 -13.301 -4.791 1.00 52.12 358 ASP A O 1
ATOM 2762 N N . TYR A 1 359 ? 36.408 -15.011 -6.243 1.00 45.75 359 TYR A N 1
ATOM 2763 C CA . TYR A 1 359 ? 35.290 -15.827 -5.744 1.00 45.75 359 TYR A CA 1
ATOM 2764 C C . TYR A 1 359 ? 35.678 -17.167 -5.109 1.00 45.75 359 TYR A C 1
ATOM 2766 O O . TYR A 1 359 ? 34.817 -17.811 -4.504 1.00 45.75 359 TYR A O 1
ATOM 2774 N N . ILE A 1 360 ? 36.927 -17.625 -5.235 1.00 39.28 360 ILE A N 1
ATOM 2775 C CA . ILE A 1 360 ? 37.31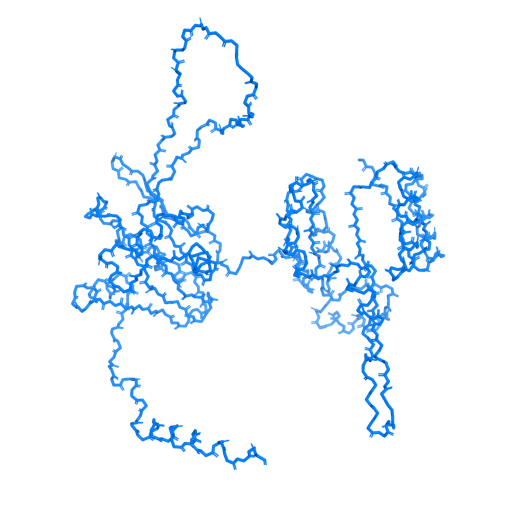8 -18.904 -4.633 1.00 39.28 360 ILE A CA 1
ATOM 2776 C C . ILE A 1 360 ? 37.548 -18.663 -3.138 1.00 39.28 360 ILE A C 1
ATOM 2778 O O . ILE A 1 360 ? 38.635 -18.279 -2.708 1.00 39.28 360 ILE A O 1
ATOM 2782 N N . LEU A 1 361 ? 36.511 -18.908 -2.330 1.00 44.34 361 LEU A N 1
ATOM 2783 C CA . LEU A 1 361 ? 36.733 -19.487 -1.007 1.00 44.34 361 LEU A CA 1
ATOM 2784 C C . LEU A 1 361 ? 37.643 -20.694 -1.243 1.00 44.34 361 LEU A C 1
ATOM 2786 O O . LEU A 1 361 ? 37.228 -21.603 -1.959 1.00 44.34 361 LEU A O 1
ATOM 2790 N N . ASP A 1 362 ? 38.875 -20.636 -0.725 1.00 45.78 362 ASP A N 1
ATOM 2791 C CA . ASP A 1 362 ? 39.882 -21.705 -0.775 1.00 45.78 362 ASP A CA 1
ATOM 2792 C C . ASP A 1 362 ? 39.194 -23.079 -0.743 1.00 45.78 362 ASP A C 1
ATOM 2794 O O . ASP A 1 362 ? 38.292 -23.286 0.073 1.00 45.78 362 ASP A O 1
ATOM 2798 N N . ASP A 1 363 ? 39.576 -24.016 -1.612 1.00 49.25 363 ASP A N 1
ATOM 2799 C CA . ASP A 1 363 ? 38.991 -25.364 -1.651 1.00 49.25 363 ASP A CA 1
ATOM 2800 C C . ASP A 1 363 ? 38.998 -26.031 -0.252 1.00 49.25 363 ASP A C 1
ATOM 2802 O O . ASP A 1 363 ? 38.138 -26.863 0.063 1.00 49.25 363 ASP A O 1
ATOM 2806 N N . GLN A 1 364 ? 39.897 -25.598 0.646 1.00 51.28 364 GLN A N 1
ATOM 2807 C CA . GLN A 1 364 ? 39.890 -25.955 2.070 1.00 51.28 364 GLN A CA 1
ATOM 2808 C C . GLN A 1 364 ? 38.627 -25.505 2.837 1.00 51.28 364 GLN A C 1
ATOM 2810 O O . GLN A 1 364 ? 38.118 -26.256 3.671 1.00 51.28 364 GLN A O 1
ATOM 2815 N N . ALA A 1 365 ? 38.082 -24.319 2.559 1.00 49.44 365 ALA A N 1
ATOM 2816 C CA . ALA A 1 365 ? 36.876 -23.783 3.193 1.00 49.44 365 ALA A CA 1
ATOM 2817 C C . ALA A 1 365 ? 35.601 -24.518 2.739 1.00 49.44 365 ALA A C 1
ATOM 2819 O O . ALA A 1 365 ? 34.727 -24.805 3.559 1.00 49.44 365 ALA A O 1
ATOM 2820 N N . MET A 1 366 ? 35.515 -24.912 1.465 1.00 44.59 366 MET A N 1
ATOM 2821 C CA . MET A 1 366 ? 34.394 -25.715 0.952 1.00 44.59 366 MET A CA 1
ATOM 2822 C C . MET A 1 366 ? 34.419 -27.162 1.470 1.00 44.59 366 MET A C 1
ATOM 2824 O O . MET A 1 366 ? 33.364 -27.729 1.781 1.00 44.59 366 MET A O 1
ATOM 2828 N N . SER A 1 367 ? 35.613 -27.744 1.642 1.00 47.28 367 SER A N 1
ATOM 2829 C CA . SER A 1 367 ? 35.785 -29.049 2.297 1.00 47.28 367 SER A CA 1
ATOM 2830 C C . SER A 1 367 ? 35.420 -29.013 3.787 1.00 47.28 367 SER A C 1
ATOM 2832 O O . SER A 1 367 ? 34.918 -30.008 4.309 1.00 47.28 367 SER A O 1
ATOM 2834 N N . ALA A 1 368 ? 35.652 -27.896 4.483 1.00 51.44 368 ALA A N 1
ATOM 2835 C CA . ALA A 1 368 ? 35.282 -27.743 5.890 1.00 51.44 368 ALA A CA 1
ATOM 2836 C C . ALA A 1 368 ? 33.756 -27.657 6.082 1.00 51.44 368 ALA A C 1
ATOM 2838 O O . ALA A 1 368 ? 33.215 -28.292 6.984 1.00 51.44 368 ALA A O 1
ATOM 2839 N N . ILE A 1 369 ? 33.049 -26.953 5.190 1.00 50.03 369 ILE A N 1
ATOM 2840 C CA . ILE A 1 369 ? 31.583 -26.807 5.239 1.00 50.03 369 ILE A CA 1
ATOM 2841 C C . ILE A 1 369 ? 30.872 -28.143 4.959 1.00 50.03 369 ILE A C 1
ATOM 2843 O O . ILE A 1 369 ? 29.881 -28.477 5.608 1.00 50.03 369 ILE A O 1
ATOM 2847 N N . THR A 1 370 ? 31.392 -28.946 4.029 1.00 48.72 370 THR A N 1
ATOM 2848 C CA . THR A 1 370 ? 30.828 -30.272 3.717 1.00 48.72 370 THR A CA 1
ATOM 2849 C C . THR A 1 370 ? 31.167 -31.334 4.767 1.00 48.72 370 THR A C 1
ATOM 2851 O O . THR A 1 370 ? 30.351 -32.224 5.009 1.00 48.72 370 THR A O 1
ATOM 2854 N N . ALA A 1 371 ? 32.313 -31.228 5.447 1.00 49.28 371 ALA A N 1
ATOM 2855 C CA . ALA A 1 371 ? 32.677 -32.129 6.542 1.00 49.28 371 ALA A CA 1
ATOM 2856 C C . ALA A 1 371 ? 31.869 -31.880 7.832 1.00 49.28 371 ALA A C 1
ATOM 2858 O O . ALA A 1 371 ? 31.609 -32.828 8.576 1.00 49.28 371 ALA A O 1
ATOM 2859 N N . ASP A 1 372 ? 31.448 -30.638 8.096 1.00 47.19 372 ASP A N 1
ATOM 2860 C CA . ASP A 1 372 ? 30.708 -30.289 9.319 1.00 47.19 372 ASP A CA 1
ATOM 2861 C C . ASP A 1 372 ? 29.205 -30.615 9.218 1.00 47.19 372 ASP A C 1
ATOM 2863 O O . ASP A 1 372 ? 28.587 -31.060 10.188 1.00 47.19 372 ASP A O 1
ATOM 2867 N N . ALA A 1 373 ? 28.626 -30.559 8.011 1.00 44.00 373 ALA A N 1
ATOM 2868 C CA . ALA A 1 373 ? 27.253 -31.012 7.754 1.00 44.00 373 ALA A CA 1
ATOM 2869 C C . ALA A 1 373 ? 27.045 -32.518 8.045 1.00 44.00 373 ALA A C 1
ATOM 2871 O O . ALA A 1 373 ? 25.943 -32.942 8.397 1.00 44.00 373 ALA A O 1
ATOM 2872 N N . GLY A 1 374 ? 28.110 -33.325 7.960 1.00 42.34 374 GLY A N 1
ATOM 2873 C CA . GLY A 1 374 ? 28.101 -34.746 8.322 1.00 42.34 374 GLY A CA 1
ATOM 2874 C C . GLY A 1 374 ? 28.156 -35.032 9.830 1.00 42.34 374 GLY 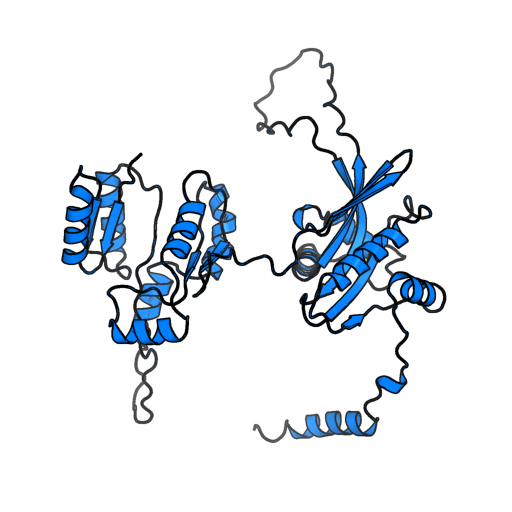A C 1
ATOM 2875 O O . GLY A 1 374 ? 27.911 -36.166 10.230 1.00 42.34 374 GLY A O 1
ATOM 2876 N N . LYS A 1 375 ? 28.458 -34.036 10.678 1.00 43.69 375 LYS A N 1
ATOM 2877 C CA . LYS A 1 375 ? 28.531 -34.197 12.145 1.00 43.69 375 LYS A CA 1
ATOM 2878 C C . LYS A 1 375 ? 27.286 -33.709 12.888 1.00 43.69 375 LYS A C 1
ATOM 2880 O O . LYS A 1 375 ? 27.034 -34.164 14.000 1.00 43.69 375 LYS A O 1
ATOM 2885 N N . VAL A 1 376 ? 26.471 -32.848 12.277 1.00 40.84 376 VAL A N 1
ATOM 2886 C CA . VAL A 1 376 ? 25.262 -32.285 12.916 1.00 40.84 376 VAL A CA 1
ATOM 2887 C C . VAL A 1 376 ? 24.074 -33.266 12.921 1.00 40.84 376 VAL A C 1
ATOM 2889 O O . VAL A 1 376 ? 23.130 -33.096 13.685 1.00 40.84 376 VAL A O 1
ATOM 2892 N N . THR A 1 377 ? 24.131 -34.367 12.167 1.00 38.84 377 THR A N 1
ATOM 2893 C CA . THR A 1 377 ? 23.080 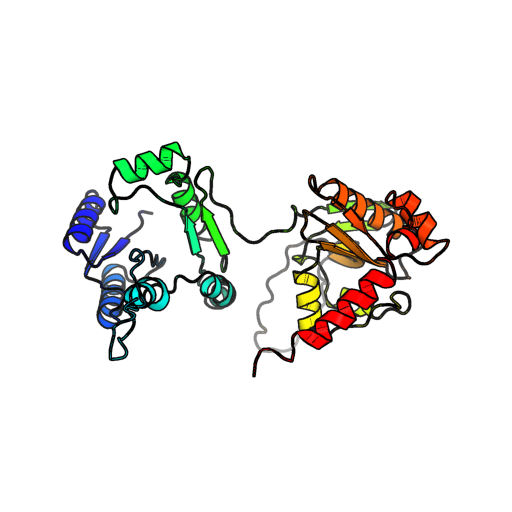-35.407 12.166 1.00 38.84 377 THR A CA 1
ATOM 2894 C C . THR A 1 377 ? 23.259 -36.502 13.227 1.00 38.84 377 THR A C 1
ATOM 2896 O O . THR A 1 377 ? 22.480 -37.451 13.246 1.00 38.84 377 THR A O 1
ATOM 2899 N N . GLN A 1 378 ? 24.225 -36.377 14.150 1.00 42.28 378 GLN A N 1
ATOM 2900 C CA . GLN A 1 378 ? 24.485 -37.398 15.180 1.00 42.28 378 GLN A CA 1
ATOM 2901 C C . GLN A 1 378 ? 24.391 -36.917 16.642 1.00 42.28 378 GLN A C 1
ATOM 2903 O O . GLN A 1 378 ? 24.803 -37.647 17.540 1.00 42.28 378 GLN A O 1
ATOM 2908 N N . SER A 1 379 ? 23.810 -35.740 16.914 1.00 41.75 379 SER A N 1
ATOM 2909 C CA . SER A 1 379 ? 23.530 -35.287 18.295 1.00 41.75 379 SER A CA 1
ATOM 2910 C C . SER A 1 379 ? 22.080 -34.861 18.562 1.00 41.75 379 SER A C 1
ATOM 2912 O O . SER A 1 379 ? 21.806 -34.198 19.560 1.00 41.75 379 SER A O 1
ATOM 2914 N N . CYS A 1 380 ? 21.140 -35.256 17.705 1.00 40.56 380 CYS A N 1
ATOM 2915 C CA . CYS A 1 380 ? 19.710 -35.226 18.014 1.00 40.56 380 CYS A CA 1
ATOM 2916 C C . CYS A 1 380 ? 19.101 -36.588 17.669 1.00 40.56 380 CYS A C 1
ATOM 2918 O O . CYS A 1 380 ? 18.482 -36.757 16.621 1.00 40.56 380 CYS A O 1
ATOM 2920 N N . ALA A 1 381 ? 19.340 -37.554 18.552 1.00 38.56 381 ALA A N 1
ATOM 2921 C CA . ALA A 1 381 ? 18.575 -38.787 18.692 1.00 38.56 381 ALA A CA 1
ATOM 2922 C C . ALA A 1 381 ? 18.248 -38.968 20.176 1.00 38.56 381 ALA A C 1
ATOM 2924 O O . ALA A 1 381 ? 19.162 -38.704 20.995 1.00 38.56 381 ALA A O 1
#

Secondary structure (DSSP, 8-state):
-PPPEEEEES-HHHHHHHHHHHGGGSS-EEEEE--TT-HHHHHHHHHHHHHHHS----------------S---TT-SS------HHHIIIIITT---HHHHHHHTTTGGGGT----EEEESB---TTS-HHHHHHHHHTT-BPPHHHHHHHHHHTSSS----S-EEEE-SSSS-EES---SPSP-EEEEEETTEEEEEE--GGG--HHHHHHHTTSTT-TT-----HHHHHHHHHTSEEEEEEEEEPPPPP----PPP---------PPPPPTTPPEEEEEEEEEEEE-SSSEEEEEEEEE-GGG-SSSHHHHHHHHHHHHHHT-TT--EEEE---TTHHHHHHHHHH---PPPGGGS---HHHHHHHHHHHTTGGGS--

Foldseek 3Di:
DDAADEAEEQPQVVQVVVQVVVCPPHRRYDYDHDDLLDPVRVVVSLVVCCVVPVDDDDDDLPDADDDDQQADPDPPDPDDDHGDCVRCSRCCVSRVQDLVSQLPVQVVCVVVVDAGEEEAEFAEDDPPDDPVVVVVCVVVLFYFDVVLVVVVVVCCDDPHPDTSWYWYGGSDDHTDTPDDLDDPKDKDWDDDPVWIKIKIQDLVPDDLVVVLVQQCDVVVVVGHRDDPVVSVVQSVQKRKIFMWIWAWDDDPDPPPDDDDDDDDDDDDDDDDPPTDIDTDTFWMWIWRDSLAEETETEDTDGHPVPPPPCVSLVRLLVVLVSQVVRPRYHYYHYDADPDPRQVSCCVSRVDDDDDPVVPDPDVVVVVVVVVVVVVVVPPPD

pLDDT: mean 82.33, std 17.89, range [31.17, 98.56]

Sequence (381 aa):
MQAKVFIADRDLKGAEAFAVELNKNGRVAFASQVDVMDWEQQLSAFKHAVDEFGRIDYVYPIAGIGERAWLPNNPKAKEFVKPDLTVLDADLTGVLAVNGFVRSYGKYLPEEGITMNAVSPNVIRTNISTGAFYDSLDEQGLLTPMDGLIKAFESMLGSSDVSGEIFEVPPKGSYKIQFEMAPPVQEWHRTTDDKSYLISTSRTQLDPSFINTALGAEEMYWAKPLSPPSLQTLLDNSLTLGLYIISPALPPSRSNSSPSSPRTPSPTLNPTPDGAEELQQIGMARFITDFVSTAYLTDVYVLPAHRGGGLGKWLVACCRDVIESLPDLRRAMLMASPGAGERFYEKALGMKAIDQKDYILDDQAMSAITADAGKVTQSCA

InterPro domains:
  IPR000182 GNAT domain [PF00583] (282-351)
  IPR000182 GNAT domain [PS51186] (229-372)
  IPR002347 Short-chain dehydrogenase/reductase SDR [PF00106] (2-68)
  IPR016181 Acyl-CoA N-acyltransferase [SSF55729] (222-355)
  IPR036291 NAD(P)-binding domain superfamily [SSF51735] (3-155)
  IPR053144 Putative Acetyltransferase Butenolide Biosynthesis [PTHR43233] (195-358)

Organism: NCBI:txid331657